Protein AF-A0A7J2R613-F1 (afdb_monomer_lite)

Foldseek 3Di:
DDPVVVVVVVVVLLVVLQCQQPPPVHHPPPADWAWEWAWEDEPVWIKIKIKIARDPVDHHYYHYDDDHPPDDLVVVLVVVLVCLVVCPRPVVPDPDDPQVSVQVSVVSVVCSVQVVDPDEFDFSDWDDDPRMTMTITTYDPVPHDSVVVVVVVVVVVVVVCVVVCVVVCVVCVVDPPPDPDDLVPDDPVVNVLVPDQPPPQPPLKFKKWKFAWPQWAFEDDDDDQDPVCVVVFPFLLVVKDWLDWDAASSWTWTAIRRRMIMITQDADSVNHHDPVSVVLNLLLVLLLQLLQQLLDPPHGDLTARDDSLRIFMWIQRPVVRDIDDDDRHRPVRVVSVVSRGGRDDPVRVVVRYHYDYSVSSVSSVVVSNVCSVPVVLSVLSSLLRNLSNCLVVVVLVSNLVSLVVLVVVLLLVVVVVVCVVVVPDPVVSPPDDPLNSLVVCVVVVVDDPVRSVLSVVSVVVVCCCVPVVDDGDSVSSVSSSRSSSVSSVVVVVVVVVVVVVVVVVVVVVVVVVVD

Structure (mmCIF, N/CA/C/O backbone):
data_AF-A0A7J2R613-F1
#
_entry.id   AF-A0A7J2R613-F1
#
loop_
_atom_site.group_PDB
_atom_site.id
_atom_site.type_symbol
_atom_site.label_atom_id
_atom_site.label_alt_id
_atom_site.label_comp_id
_atom_site.label_asym_id
_atom_site.label_entity_id
_atom_site.label_seq_id
_atom_site.pdbx_PDB_ins_code
_atom_site.Cartn_x
_atom_site.Cartn_y
_atom_site.Cartn_z
_atom_site.occupancy
_atom_site.B_iso_or_equiv
_atom_site.auth_seq_id
_atom_site.auth_comp_id
_atom_site.auth_asym_id
_atom_site.auth_atom_id
_atom_site.pdbx_PDB_model_num
ATOM 1 N N . MET A 1 1 ? -38.823 -11.432 -36.569 1.00 57.94 1 MET A N 1
ATOM 2 C CA . MET A 1 1 ? -38.031 -10.222 -36.846 1.00 57.94 1 MET A CA 1
ATOM 3 C C . MET A 1 1 ? -36.838 -10.583 -37.699 1.00 57.94 1 MET A C 1
ATOM 5 O O . MET A 1 1 ? -36.085 -11.489 -37.340 1.00 57.94 1 MET A O 1
ATOM 9 N N . THR A 1 2 ? -36.716 -9.902 -38.829 1.00 66.25 2 THR A N 1
ATOM 10 C CA . THR A 1 2 ? -35.549 -9.912 -39.712 1.00 66.25 2 THR A CA 1
ATOM 11 C C . THR A 1 2 ? -34.402 -9.100 -39.089 1.00 66.25 2 THR A C 1
ATOM 13 O O . THR A 1 2 ? -34.593 -8.399 -38.093 1.00 66.25 2 THR A O 1
ATOM 16 N N . ASN A 1 3 ? -33.191 -9.187 -39.652 1.00 52.69 3 ASN A N 1
ATOM 17 C CA . ASN A 1 3 ? -32.068 -8.344 -39.216 1.00 52.69 3 ASN A CA 1
ATOM 18 C C . ASN A 1 3 ? -32.347 -6.846 -39.444 1.00 52.69 3 ASN A C 1
ATOM 20 O O . ASN A 1 3 ? -31.861 -6.019 -38.677 1.00 52.69 3 ASN A O 1
ATOM 24 N N . GLU A 1 4 ? -33.144 -6.509 -40.461 1.00 60.44 4 GLU A N 1
ATOM 25 C CA . GLU A 1 4 ? -33.553 -5.134 -40.767 1.00 60.44 4 GLU A CA 1
ATOM 26 C C . GLU A 1 4 ? -34.512 -4.586 -39.706 1.00 60.44 4 GLU A C 1
ATOM 28 O O . GLU A 1 4 ? -34.299 -3.478 -39.215 1.00 60.44 4 GLU A O 1
ATOM 33 N N . ASP A 1 5 ? -35.481 -5.393 -39.255 1.00 63.00 5 ASP A N 1
ATOM 34 C CA . ASP A 1 5 ? -36.375 -5.019 -38.150 1.00 63.00 5 ASP A CA 1
ATOM 35 C C . ASP A 1 5 ? -35.575 -4.724 -36.872 1.00 63.00 5 ASP A C 1
ATOM 37 O O . ASP A 1 5 ? -35.860 -3.772 -36.152 1.00 63.00 5 ASP A O 1
ATOM 41 N N . TYR A 1 6 ? -34.537 -5.516 -36.587 1.00 59.47 6 TYR A N 1
ATOM 42 C CA . TYR A 1 6 ? -33.683 -5.306 -35.416 1.00 59.47 6 TYR A CA 1
ATOM 43 C C . TYR A 1 6 ? -32.792 -4.077 -35.528 1.00 59.47 6 TYR A C 1
ATOM 45 O O . TYR A 1 6 ? -32.639 -3.356 -34.545 1.00 59.47 6 TYR A O 1
ATOM 53 N N . ALA A 1 7 ? -32.194 -3.840 -36.696 1.00 56.41 7 ALA A N 1
ATOM 54 C CA . ALA A 1 7 ? -31.406 -2.638 -36.932 1.00 56.41 7 ALA A CA 1
ATOM 55 C C . ALA A 1 7 ? -32.274 -1.386 -36.754 1.00 56.41 7 ALA A C 1
ATOM 57 O O . ALA A 1 7 ? -31.848 -0.438 -36.102 1.00 56.41 7 ALA A O 1
ATOM 58 N N . LYS A 1 8 ? -33.516 -1.427 -37.249 1.00 68.94 8 LYS A N 1
ATOM 59 C CA . LYS A 1 8 ? -34.495 -0.355 -37.077 1.00 68.94 8 LYS A CA 1
ATOM 60 C C . LYS A 1 8 ? -34.859 -0.128 -35.607 1.00 68.94 8 LYS A C 1
ATOM 62 O O . LYS A 1 8 ? -34.695 0.986 -35.128 1.00 68.94 8 LYS A O 1
ATOM 67 N N . ILE A 1 9 ? -35.267 -1.168 -34.874 1.00 62.91 9 ILE A N 1
ATOM 68 C CA . ILE A 1 9 ? -35.641 -1.039 -33.451 1.00 62.91 9 ILE A CA 1
ATOM 69 C C . ILE A 1 9 ? -34.443 -0.624 -32.588 1.00 62.91 9 ILE A C 1
ATOM 71 O O . ILE A 1 9 ? -34.593 0.127 -31.627 1.00 62.91 9 ILE A O 1
ATOM 75 N N . LEU A 1 10 ? -33.234 -1.087 -32.910 1.00 61.94 10 LEU A N 1
ATOM 76 C CA . LEU A 1 10 ? -32.047 -0.640 -32.195 1.00 61.94 10 LEU A CA 1
ATOM 77 C C . LEU A 1 10 ? -31.731 0.821 -32.491 1.00 61.94 10 LEU A C 1
ATOM 79 O O . LEU A 1 10 ? -31.406 1.531 -31.553 1.00 61.94 10 LEU A O 1
ATOM 83 N N . ASN A 1 11 ? -31.836 1.269 -33.743 1.00 66.06 11 ASN A N 1
ATOM 84 C CA . ASN A 1 11 ? -31.688 2.685 -34.065 1.00 66.06 11 ASN A CA 1
ATOM 85 C C . ASN A 1 11 ? -32.729 3.509 -33.301 1.00 66.06 11 ASN A C 1
ATOM 87 O O . ASN A 1 11 ? -32.355 4.468 -32.649 1.00 66.06 11 ASN A O 1
ATOM 91 N N . GLU A 1 12 ? -33.989 3.069 -33.241 1.00 73.94 12 GLU A N 1
ATOM 92 C CA . GLU A 1 12 ? -35.035 3.718 -32.436 1.00 73.94 12 GLU A CA 1
ATOM 93 C C . GLU A 1 12 ? -34.700 3.740 -30.934 1.00 73.94 12 GLU A C 1
ATOM 95 O O . GLU A 1 12 ? -34.938 4.737 -30.254 1.00 73.94 12 GLU A O 1
ATOM 100 N N . LEU A 1 13 ? -34.113 2.669 -30.392 1.00 68.25 13 LEU A N 1
ATOM 101 C CA . LEU A 1 13 ? -33.682 2.614 -28.995 1.00 68.25 13 LEU A CA 1
ATOM 102 C C . LEU A 1 13 ? -32.455 3.492 -28.729 1.00 68.25 13 LEU A C 1
ATOM 104 O O . LEU A 1 13 ? -32.411 4.174 -27.710 1.00 68.25 13 LEU A O 1
ATOM 108 N N . VAL A 1 14 ? -31.466 3.469 -29.619 1.00 66.81 14 VAL A N 1
ATOM 109 C CA . VAL A 1 14 ? -30.261 4.306 -29.574 1.00 66.81 14 VAL A CA 1
ATOM 110 C C . VAL A 1 14 ? -30.657 5.767 -29.679 1.00 66.81 14 VAL A C 1
ATOM 112 O O . VAL A 1 14 ? -30.182 6.563 -28.880 1.00 66.81 14 VAL A O 1
ATOM 115 N N . ASP A 1 15 ? -31.571 6.104 -30.583 1.00 70.88 15 ASP A N 1
ATOM 116 C CA . ASP A 1 15 ? -32.103 7.448 -30.758 1.00 70.88 15 ASP A CA 1
ATOM 117 C C . ASP A 1 15 ? -32.967 7.860 -29.568 1.00 70.88 15 ASP A C 1
ATOM 119 O O . ASP A 1 15 ? -32.861 8.995 -29.128 1.00 70.88 15 ASP A O 1
ATOM 123 N N . SER A 1 16 ? -33.734 6.949 -28.960 1.00 72.06 16 SER A N 1
ATOM 124 C CA . SER A 1 16 ? -34.482 7.216 -27.723 1.00 72.06 16 SER A CA 1
ATOM 125 C C . SER A 1 16 ? -33.563 7.424 -26.513 1.00 72.06 16 SER A C 1
ATOM 127 O O . SER A 1 16 ? -33.812 8.298 -25.682 1.00 72.06 16 SER A O 1
ATOM 129 N N . ILE A 1 17 ? -32.483 6.642 -26.405 1.00 66.75 17 ILE A N 1
ATOM 130 C CA . ILE A 1 17 ? -31.435 6.831 -25.396 1.00 66.75 17 ILE A CA 1
ATOM 131 C C . ILE A 1 17 ? -30.731 8.158 -25.647 1.00 66.75 17 ILE A C 1
ATOM 133 O O . ILE A 1 17 ? -30.576 8.943 -24.724 1.00 66.75 17 ILE A O 1
ATOM 137 N N . ARG A 1 18 ? -30.356 8.442 -26.893 1.00 68.25 18 ARG A N 1
ATOM 138 C CA . ARG A 1 18 ? -29.698 9.677 -27.302 1.00 68.25 18 ARG A CA 1
ATOM 139 C C . ARG A 1 18 ? -30.584 10.889 -27.070 1.00 68.25 18 ARG A C 1
ATOM 141 O O . ARG A 1 18 ? -30.058 11.867 -26.573 1.00 68.25 18 ARG A O 1
ATOM 148 N N . SER A 1 19 ? -31.879 10.829 -27.369 1.00 70.50 19 SER A N 1
ATOM 149 C CA . SER A 1 19 ? -32.808 11.952 -27.220 1.00 70.50 19 SER A CA 1
ATOM 150 C C . SER A 1 19 ? -33.100 12.262 -25.757 1.00 70.50 19 SER A C 1
ATOM 152 O O . SER A 1 19 ? -33.175 13.423 -25.392 1.00 70.50 19 SER A O 1
ATOM 154 N N . LYS A 1 20 ? -33.254 11.232 -24.917 1.00 67.25 20 LYS A N 1
ATOM 155 C CA . LYS A 1 20 ? -33.470 11.384 -23.468 1.00 67.25 20 LYS A CA 1
ATOM 156 C C . LYS A 1 20 ? -32.194 11.677 -22.701 1.00 67.25 20 LYS A C 1
ATOM 158 O O . LYS A 1 20 ? -32.263 12.233 -21.615 1.00 67.25 20 LYS A O 1
ATOM 163 N N . LEU A 1 21 ? -31.051 11.234 -23.229 1.00 61.00 21 LEU A N 1
ATOM 164 C CA . LEU A 1 21 ? -29.775 11.772 -22.814 1.00 61.00 21 LEU A CA 1
ATOM 165 C C . LEU A 1 21 ? -29.779 13.217 -23.287 1.00 61.00 21 LEU A C 1
ATOM 167 O O . LEU A 1 21 ? -30.220 14.001 -22.501 1.00 61.00 21 LEU A O 1
ATOM 171 N N . GLN A 1 22 ? -29.534 13.588 -24.537 1.00 61.28 22 GLN A N 1
ATOM 172 C CA . GLN A 1 22 ? -29.434 14.973 -25.057 1.00 61.28 22 GLN A CA 1
ATOM 173 C C . GLN A 1 22 ? -30.587 15.979 -24.794 1.00 61.28 22 GLN A C 1
ATOM 175 O O . GLN A 1 22 ? -30.496 17.107 -25.278 1.00 61.28 22 GLN A O 1
ATOM 180 N N . ASP A 1 23 ? -31.633 15.622 -24.052 1.00 64.06 23 ASP A N 1
ATOM 181 C CA . ASP A 1 23 ? -32.606 16.546 -23.477 1.00 64.06 23 ASP A CA 1
ATOM 182 C C . ASP A 1 23 ? -31.871 17.661 -22.691 1.00 64.06 23 ASP A C 1
ATOM 184 O O . ASP A 1 23 ? -31.154 17.354 -21.729 1.00 64.06 23 ASP A O 1
ATOM 188 N N . PRO A 1 24 ? -32.008 18.943 -23.093 1.00 54.03 24 PRO A N 1
ATOM 189 C CA . PRO A 1 24 ? -31.345 20.077 -22.447 1.00 54.03 24 PRO A CA 1
ATOM 190 C C . PRO A 1 24 ? -31.627 20.180 -20.946 1.00 54.03 24 PRO A C 1
ATOM 192 O O . PRO A 1 24 ? -30.774 20.669 -20.207 1.00 54.03 24 PRO A O 1
ATOM 195 N N . ASP A 1 25 ? -32.789 19.690 -20.504 1.00 51.75 25 ASP A N 1
ATOM 196 C CA . ASP A 1 25 ? -33.210 19.735 -19.105 1.00 51.75 25 ASP A CA 1
ATOM 197 C C . ASP A 1 25 ? -32.685 18.534 -18.291 1.00 51.75 25 ASP A C 1
ATOM 199 O O . ASP A 1 25 ? -32.719 18.566 -17.059 1.00 51.75 25 ASP A O 1
ATOM 203 N N . GLN A 1 26 ? -32.183 17.469 -18.943 1.00 50.47 26 GLN A N 1
ATOM 204 C CA . GLN A 1 26 ? -31.742 16.229 -18.273 1.00 50.47 26 GLN A CA 1
ATOM 205 C C . GLN A 1 26 ? -30.306 15.767 -18.576 1.00 50.47 26 GLN A C 1
ATOM 207 O O . GLN A 1 26 ? -29.808 14.871 -17.886 1.00 50.47 26 GLN A O 1
ATOM 212 N N . SER A 1 27 ? -29.595 16.361 -19.539 1.00 49.19 27 SER A N 1
ATOM 213 C CA . SER A 1 27 ? -28.238 15.926 -19.904 1.00 49.19 27 SER A CA 1
ATOM 214 C C . SER A 1 27 ? -27.284 17.039 -20.253 1.00 49.19 27 SER A C 1
ATOM 216 O O . SER A 1 27 ? -27.429 17.766 -21.233 1.00 49.19 27 SER A O 1
ATOM 218 N N . GLU A 1 28 ? -26.152 16.979 -19.569 1.00 51.28 28 GLU A N 1
ATOM 219 C CA . GLU A 1 28 ? -24.958 17.753 -19.869 1.00 51.28 28 GLU A CA 1
ATOM 220 C C . GLU A 1 28 ? -23.936 16.967 -20.715 1.00 51.28 28 GLU A C 1
ATOM 222 O O . GLU A 1 28 ? -22.745 17.294 -20.710 1.00 51.28 28 GLU A O 1
ATOM 227 N N . LEU A 1 29 ? -24.347 15.932 -21.462 1.00 53.38 29 LEU A N 1
ATOM 228 C CA . LEU A 1 29 ? -23.449 15.241 -22.393 1.00 53.38 29 LEU A CA 1
ATOM 229 C C . LEU A 1 29 ? -23.051 16.175 -23.548 1.00 53.38 29 LEU A C 1
ATOM 231 O O . LEU A 1 29 ? -23.684 16.221 -24.598 1.00 53.38 29 LEU A O 1
ATOM 235 N N . LYS A 1 30 ? -21.930 16.886 -23.376 1.00 47.84 30 LYS A N 1
ATOM 236 C CA . LYS A 1 30 ? -21.350 17.817 -24.367 1.00 47.84 30 LYS A CA 1
ATOM 237 C C . LYS A 1 30 ? -20.875 17.145 -25.667 1.00 47.84 30 LYS A C 1
ATOM 239 O O . LYS A 1 30 ? -20.448 17.837 -26.595 1.00 47.84 30 LYS A O 1
ATOM 244 N N . HIS A 1 31 ? -20.877 15.812 -25.746 1.00 54.47 31 HIS A N 1
ATOM 245 C CA . HIS A 1 31 ? -20.308 15.055 -26.863 1.00 54.47 31 HIS A CA 1
ATOM 246 C C . HIS A 1 31 ? -21.253 13.955 -27.359 1.00 54.47 31 HIS A C 1
ATOM 248 O O . HIS A 1 31 ? -21.917 13.317 -26.541 1.00 54.47 31 HIS A O 1
ATOM 254 N N . PRO A 1 32 ? -21.287 13.692 -28.682 1.00 57.00 32 PRO A N 1
ATOM 255 C CA . PRO A 1 32 ? -22.119 12.640 -29.248 1.00 57.00 32 PRO A CA 1
ATOM 256 C C . PRO A 1 32 ? -21.743 11.288 -28.637 1.00 57.00 32 PRO A C 1
ATOM 258 O O . PRO A 1 32 ? -20.579 10.894 -28.660 1.00 57.00 32 PRO A O 1
ATOM 261 N N . LEU A 1 33 ? -22.735 10.603 -28.072 1.00 67.31 33 LEU A N 1
ATOM 262 C CA . LEU A 1 33 ? -22.614 9.229 -27.604 1.00 67.31 33 LEU A CA 1
ATOM 263 C C . LEU A 1 33 ? -22.798 8.305 -28.813 1.00 67.31 33 LEU A C 1
ATOM 265 O O . LEU A 1 33 ? -23.900 8.250 -29.372 1.00 67.31 33 LEU A O 1
ATOM 269 N N . GLN A 1 34 ? -21.742 7.607 -29.228 1.00 72.31 34 GLN A N 1
ATOM 270 C CA . GLN A 1 34 ? -21.883 6.478 -30.143 1.00 72.31 34 GLN A CA 1
ATOM 271 C C . GLN A 1 34 ? -22.081 5.187 -29.370 1.00 72.31 34 GLN A C 1
ATOM 273 O O . GLN A 1 34 ? -21.437 4.955 -28.341 1.00 72.31 34 GLN A O 1
ATOM 278 N N . ILE A 1 35 ? -22.943 4.333 -29.912 1.00 71.25 35 ILE A N 1
ATOM 279 C CA . ILE A 1 35 ? -23.296 3.045 -29.327 1.00 71.25 35 ILE A CA 1
ATOM 280 C C . ILE A 1 35 ? -22.854 1.929 -30.270 1.00 71.25 35 ILE A C 1
ATOM 282 O O . ILE A 1 35 ? -23.226 1.881 -31.442 1.00 71.25 35 ILE A O 1
ATOM 286 N N . VAL A 1 36 ? -22.064 0.998 -29.741 1.00 72.50 36 VAL A N 1
ATOM 287 C CA . VAL A 1 36 ? -21.725 -0.251 -30.420 1.00 72.50 36 VAL A CA 1
ATOM 288 C C . VAL A 1 36 ? -22.402 -1.404 -29.694 1.00 72.50 36 VAL A C 1
ATOM 290 O O . VAL A 1 36 ? -22.042 -1.725 -28.560 1.00 72.50 36 VAL A O 1
ATOM 293 N N . LEU A 1 37 ? -23.364 -2.044 -30.364 1.00 75.50 37 LEU A N 1
ATOM 294 C CA . LEU A 1 37 ? -24.002 -3.267 -29.883 1.00 75.50 37 LEU A CA 1
ATOM 295 C C . LEU A 1 37 ? -23.327 -4.481 -30.513 1.00 75.50 37 LEU A C 1
ATOM 297 O O . LEU A 1 37 ? -23.302 -4.628 -31.734 1.00 75.50 37 LEU A O 1
ATOM 301 N N . ILE A 1 38 ? -22.855 -5.399 -29.677 1.00 74.31 38 ILE A N 1
ATOM 302 C CA . ILE A 1 38 ? -22.414 -6.724 -30.108 1.00 74.31 38 ILE A CA 1
ATOM 303 C C . ILE A 1 38 ? -23.372 -7.751 -29.532 1.00 74.31 38 ILE A C 1
ATOM 305 O O . ILE A 1 38 ? -23.415 -7.974 -28.322 1.00 74.31 38 ILE A O 1
ATOM 309 N N . TRP A 1 39 ? -24.138 -8.378 -30.412 1.00 73.81 39 TRP A N 1
ATOM 310 C CA . TRP A 1 39 ? -25.164 -9.335 -30.053 1.00 73.81 39 TRP A CA 1
ATOM 311 C C . TRP A 1 39 ? -24.759 -10.743 -30.470 1.00 73.81 39 TRP A C 1
ATOM 313 O O . TRP A 1 39 ? -24.607 -11.047 -31.650 1.00 73.81 39 TRP A O 1
ATOM 323 N N . PHE A 1 40 ? -24.611 -11.615 -29.483 1.00 69.69 40 PHE A N 1
ATOM 324 C CA . PHE A 1 40 ? -24.377 -13.035 -29.671 1.00 69.69 40 PHE A CA 1
ATOM 325 C C . PHE A 1 40 ? -25.692 -13.788 -29.525 1.00 69.69 40 PHE A C 1
ATOM 327 O O . PHE A 1 40 ? -26.264 -13.828 -28.432 1.00 69.69 40 PHE A O 1
ATOM 334 N N . ARG A 1 41 ? -26.145 -14.392 -30.627 1.00 64.38 41 ARG A N 1
ATOM 335 C CA . ARG A 1 41 ? -27.402 -15.140 -30.689 1.00 64.38 41 ARG A CA 1
ATOM 336 C C . ARG A 1 41 ? -27.128 -16.641 -30.745 1.00 64.38 41 ARG A C 1
ATOM 338 O O . ARG A 1 41 ? -26.398 -17.122 -31.613 1.00 64.38 41 ARG A O 1
ATOM 345 N N . SER A 1 42 ? -27.718 -17.390 -29.819 1.00 65.50 42 SER A N 1
ATOM 346 C CA . SER A 1 42 ? -27.705 -18.858 -29.780 1.00 65.50 42 SER A CA 1
ATOM 347 C C . SER A 1 42 ? -29.134 -19.372 -29.605 1.00 65.50 42 SER A C 1
ATOM 349 O O . SER A 1 42 ? -30.002 -18.661 -29.115 1.00 65.50 42 SER A O 1
ATOM 351 N N . THR A 1 43 ? -29.382 -20.640 -29.937 1.00 61.56 43 THR A N 1
ATOM 352 C CA . THR A 1 43 ? -30.678 -21.302 -29.708 1.00 61.56 43 THR A CA 1
ATOM 353 C C . THR A 1 43 ? -31.125 -21.289 -28.240 1.00 61.56 43 THR A C 1
ATOM 355 O O . THR A 1 43 ? -32.310 -21.461 -27.975 1.00 61.56 43 THR A O 1
ATOM 358 N N . LYS A 1 44 ? -30.202 -21.099 -27.280 1.00 58.56 44 LYS A N 1
ATOM 359 C CA . LYS A 1 44 ? -30.496 -21.137 -25.833 1.00 58.56 44 LYS A CA 1
ATOM 360 C C . LYS A 1 44 ? -30.217 -19.843 -25.068 1.00 58.56 44 LYS A C 1
ATOM 362 O O . LYS A 1 44 ? -30.688 -19.722 -23.943 1.00 58.56 44 LYS A O 1
ATOM 367 N N . ASN A 1 45 ? -29.408 -18.925 -25.597 1.00 62.50 45 ASN A N 1
ATOM 368 C CA . ASN A 1 45 ? -29.029 -17.702 -24.884 1.00 62.50 45 ASN A CA 1
ATOM 369 C C . ASN A 1 45 ? -28.814 -16.550 -25.869 1.00 62.50 45 ASN A C 1
ATOM 371 O O . ASN A 1 45 ? -28.180 -16.754 -26.904 1.00 62.50 45 ASN A O 1
ATOM 375 N N . ASP A 1 46 ? -29.227 -15.354 -25.455 1.00 68.00 46 ASP A N 1
ATOM 376 C CA . ASP A 1 46 ? -28.921 -14.091 -26.120 1.00 68.00 46 ASP A CA 1
ATOM 377 C C . ASP A 1 46 ? -28.058 -13.238 -25.186 1.00 68.00 46 ASP A C 1
ATOM 379 O O . ASP A 1 46 ? -28.423 -12.977 -24.036 1.00 68.00 46 ASP A O 1
ATOM 383 N N . ILE A 1 47 ? -26.868 -12.864 -25.659 1.00 69.31 47 ILE A N 1
ATOM 384 C CA . ILE A 1 47 ? -25.909 -12.053 -24.899 1.00 69.31 47 ILE A CA 1
ATOM 385 C C . ILE A 1 47 ? -25.636 -10.785 -25.689 1.00 69.31 47 ILE A C 1
ATOM 387 O O . ILE A 1 47 ? -25.256 -10.858 -26.857 1.00 69.31 47 ILE A O 1
ATOM 391 N N . GLN A 1 48 ? -25.777 -9.633 -25.044 1.00 75.75 48 GLN A N 1
ATOM 392 C CA . GLN A 1 48 ? -25.605 -8.335 -25.680 1.00 75.75 48 GLN A CA 1
ATOM 393 C C . GLN A 1 48 ? -24.554 -7.514 -24.927 1.00 75.75 48 GLN A C 1
ATOM 395 O O . GLN A 1 48 ? -24.619 -7.322 -23.713 1.00 75.75 48 GLN A O 1
ATOM 400 N N . PHE A 1 49 ? -23.549 -7.043 -25.658 1.00 72.56 49 PHE A N 1
ATOM 401 C CA . PHE A 1 49 ? -22.538 -6.119 -25.161 1.00 72.56 49 PHE A CA 1
ATOM 402 C C . PHE A 1 49 ? -22.829 -4.750 -25.745 1.00 72.56 49 PHE A C 1
ATOM 404 O O . PHE A 1 49 ? -22.865 -4.614 -26.967 1.00 72.56 49 PHE A O 1
ATOM 411 N N . LEU A 1 50 ? -23.000 -3.751 -24.887 1.00 74.00 50 LEU A N 1
ATOM 412 C CA . LEU A 1 50 ? -23.110 -2.364 -25.313 1.00 74.00 50 LEU A CA 1
ATOM 413 C C . LEU A 1 50 ? -21.845 -1.630 -24.923 1.00 74.00 50 LEU A C 1
ATOM 415 O O . LEU A 1 50 ? -21.397 -1.678 -23.775 1.00 74.00 50 LEU A O 1
ATOM 419 N N . LEU A 1 51 ? -21.262 -0.964 -25.903 1.00 71.31 51 LEU A N 1
ATOM 420 C CA . LEU A 1 51 ? -20.103 -0.112 -25.720 1.00 71.31 51 LEU A CA 1
ATOM 421 C C . LEU A 1 51 ? -20.511 1.293 -26.098 1.00 71.31 51 LEU A C 1
ATOM 423 O O . LEU A 1 51 ? -21.138 1.513 -27.131 1.00 71.31 51 LEU A O 1
ATOM 427 N N . PHE A 1 52 ? -20.119 2.226 -25.256 1.00 72.12 52 PHE A N 1
ATOM 428 C CA . PHE A 1 52 ? -20.472 3.618 -25.376 1.00 72.12 52 PHE A CA 1
ATOM 429 C C . PHE A 1 52 ? -19.190 4.421 -25.498 1.00 72.12 52 PHE A C 1
ATOM 431 O O . PHE A 1 52 ? -18.309 4.341 -24.635 1.00 72.12 52 PHE A O 1
ATOM 438 N N . ASN A 1 53 ? -19.071 5.171 -26.588 1.00 68.94 53 ASN A N 1
ATOM 439 C CA . ASN A 1 53 ? -17.902 5.991 -26.868 1.00 68.94 53 ASN A CA 1
ATOM 440 C C . ASN A 1 53 ? -18.324 7.435 -27.166 1.00 68.94 53 ASN A C 1
ATOM 442 O O . ASN A 1 53 ? -19.398 7.673 -27.704 1.00 68.94 53 ASN A O 1
ATOM 446 N N . HIS A 1 54 ? -17.475 8.393 -26.801 1.00 66.69 54 HIS A N 1
ATOM 447 C CA . HIS A 1 54 ? -17.659 9.819 -27.088 1.00 66.69 54 HIS A CA 1
ATOM 448 C C . HIS A 1 54 ? -16.740 10.320 -28.215 1.00 66.69 54 HIS A C 1
ATOM 450 O O . HIS A 1 54 ? -16.687 11.516 -28.514 1.00 66.69 54 HIS A O 1
ATOM 456 N N . GLU A 1 55 ? -15.954 9.435 -28.824 1.00 64.50 55 GLU A N 1
ATOM 457 C CA . GLU A 1 55 ? -15.001 9.801 -29.865 1.00 64.50 55 GLU A CA 1
ATOM 458 C C . GLU A 1 55 ? -15.695 10.067 -31.200 1.00 64.50 55 GLU A C 1
ATOM 460 O O . GLU A 1 55 ? -16.108 9.147 -31.891 1.00 64.50 55 GLU A O 1
ATOM 465 N N . LYS A 1 56 ? -15.719 11.325 -31.655 1.00 60.53 56 LYS A N 1
ATOM 466 C CA . LYS A 1 56 ? -16.363 11.763 -32.917 1.00 60.53 56 LYS A CA 1
ATOM 467 C C . LYS A 1 56 ? -16.061 10.917 -34.170 1.00 60.53 56 LYS A C 1
ATOM 469 O O . LYS A 1 56 ? -16.831 10.966 -35.118 1.00 60.53 56 LYS A O 1
ATOM 474 N N . LYS A 1 57 ? -14.954 10.164 -34.196 1.00 62.38 57 LYS A N 1
ATOM 475 C CA . LYS A 1 57 ? -14.570 9.275 -35.310 1.00 62.38 57 LYS A CA 1
ATOM 476 C C . LYS A 1 57 ? -15.369 7.964 -35.371 1.00 62.38 57 LYS A C 1
ATOM 478 O O . LYS A 1 57 ? -15.255 7.234 -36.352 1.00 62.38 57 LYS A O 1
ATOM 483 N N . PHE A 1 58 ? -16.144 7.642 -34.343 1.00 62.59 58 PHE A N 1
ATOM 484 C CA . PHE A 1 58 ? -16.984 6.451 -34.310 1.00 62.59 58 PHE A CA 1
ATOM 485 C C . PHE A 1 58 ? -18.356 6.699 -34.958 1.00 62.59 58 PHE A C 1
ATOM 487 O O . PHE A 1 58 ? -18.851 7.818 -35.061 1.00 62.59 58 PHE A O 1
ATOM 494 N N . SER A 1 59 ? -18.987 5.629 -35.417 1.00 64.19 59 SER A N 1
ATOM 495 C CA . SER A 1 59 ? -20.387 5.620 -35.855 1.00 64.19 59 SER A CA 1
ATOM 496 C C . SER A 1 59 ? -21.126 4.579 -35.032 1.00 64.19 59 SER A C 1
ATOM 498 O O . SER A 1 59 ? -20.504 3.615 -34.573 1.00 64.19 59 SER A O 1
ATOM 500 N N . ASP A 1 60 ? -22.430 4.772 -34.844 1.00 64.50 60 ASP A N 1
ATOM 501 C CA . ASP A 1 60 ? -23.271 3.732 -34.259 1.00 64.50 60 ASP A CA 1
ATOM 502 C C . ASP A 1 60 ? -23.194 2.487 -35.131 1.00 64.50 60 ASP A C 1
ATOM 504 O O . ASP A 1 60 ? -23.304 2.565 -36.360 1.00 64.50 60 ASP A O 1
ATOM 508 N N . LYS A 1 61 ? -22.956 1.335 -34.505 1.00 67.12 61 LYS A N 1
ATOM 509 C CA . LYS A 1 61 ? -22.842 0.074 -35.233 1.00 67.12 61 LYS A CA 1
ATOM 510 C C . LYS A 1 61 ? -23.452 -1.079 -34.460 1.00 67.12 61 LYS A C 1
ATOM 512 O O . LYS A 1 61 ? -23.296 -1.208 -33.245 1.00 67.12 61 LYS A O 1
ATOM 517 N N . THR A 1 62 ? -24.065 -1.974 -35.222 1.00 61.44 62 THR A N 1
ATOM 518 C CA . THR A 1 62 ? -24.712 -3.181 -34.717 1.00 61.44 62 THR A CA 1
ATOM 519 C C . THR A 1 62 ? -24.046 -4.389 -35.317 1.00 61.44 62 THR A C 1
ATOM 521 O O . THR A 1 62 ? -23.940 -4.517 -36.536 1.00 61.44 62 THR A O 1
ATOM 524 N N . PHE A 1 63 ? -23.638 -5.307 -34.457 1.00 64.44 63 PHE A N 1
ATOM 525 C CA . PHE A 1 63 ? -22.965 -6.519 -34.873 1.00 64.44 63 PHE A CA 1
ATOM 526 C C . PHE A 1 63 ? -23.733 -7.719 -34.368 1.00 64.44 63 PHE A C 1
ATOM 528 O O . PHE A 1 63 ? -23.751 -8.008 -33.173 1.00 64.44 63 PHE A O 1
ATOM 535 N N . VAL A 1 64 ? -24.371 -8.417 -35.302 1.00 61.28 64 VAL A N 1
ATOM 536 C CA . VAL A 1 64 ? -25.088 -9.654 -35.015 1.00 61.28 64 VAL A CA 1
ATOM 537 C C . VAL A 1 64 ? -24.161 -10.820 -35.316 1.00 61.28 64 VAL A C 1
ATOM 539 O O . VAL A 1 64 ? -23.875 -11.137 -36.469 1.00 61.28 64 VAL A O 1
ATOM 542 N N . VAL A 1 65 ? -23.696 -11.475 -34.260 1.00 61.34 65 VAL A N 1
ATOM 543 C CA . VAL A 1 65 ? -22.918 -12.704 -34.350 1.00 61.34 65 VAL A CA 1
ATOM 544 C C . VAL A 1 65 ? -23.875 -13.874 -34.175 1.00 61.34 65 VAL A C 1
ATOM 546 O O . VAL A 1 65 ? -24.245 -14.253 -33.061 1.00 61.34 65 VAL A O 1
ATOM 549 N N . SER A 1 66 ? -24.296 -14.423 -35.313 1.00 53.28 66 SER A N 1
ATOM 550 C CA . SER A 1 66 ? -25.149 -15.609 -35.388 1.00 53.28 66 SER A CA 1
ATOM 551 C C . SER A 1 66 ? -24.300 -16.829 -35.716 1.00 53.28 66 SER A C 1
ATOM 553 O O . SER A 1 66 ? -23.537 -16.817 -36.679 1.00 53.28 66 SER A O 1
ATOM 555 N N . GLY A 1 67 ? -24.450 -17.903 -34.951 1.00 51.56 67 GLY A N 1
ATOM 556 C CA . GLY A 1 67 ? -23.827 -19.182 -35.269 1.00 51.56 67 GLY A CA 1
ATOM 557 C C . GLY A 1 67 ? -24.705 -20.347 -34.827 1.00 51.56 67 GLY A C 1
ATOM 558 O O . GLY A 1 67 ? -25.535 -20.179 -33.927 1.00 51.56 67 GLY A O 1
ATOM 559 N N . PRO A 1 68 ? -24.533 -21.547 -35.414 1.00 41.09 68 PRO A N 1
ATOM 560 C CA . PRO A 1 68 ? -25.168 -22.767 -34.935 1.00 41.09 68 PRO A CA 1
ATOM 561 C C . PRO A 1 68 ? -24.470 -23.196 -33.640 1.00 41.09 68 PRO A C 1
ATOM 563 O O . PRO A 1 68 ? -23.716 -24.165 -33.577 1.00 41.09 68 PRO A O 1
ATOM 566 N N . TYR A 1 69 ? -24.669 -22.426 -32.575 1.00 52.94 69 TYR A N 1
ATOM 567 C CA . TYR A 1 69 ? -24.077 -22.688 -31.276 1.00 52.94 69 TYR A CA 1
ATOM 568 C C . TYR A 1 69 ? -24.929 -23.718 -30.529 1.00 52.94 69 TYR A C 1
ATOM 570 O O . TYR A 1 69 ? -25.462 -23.439 -29.459 1.00 52.94 69 TYR A O 1
ATOM 578 N N . ASN A 1 70 ? -25.026 -24.930 -31.085 1.00 45.91 70 ASN A N 1
ATOM 579 C CA . ASN A 1 70 ? -25.509 -26.126 -30.378 1.00 45.91 70 ASN A CA 1
ATOM 580 C C . ASN A 1 70 ? -24.467 -26.674 -29.387 1.00 45.91 70 ASN A C 1
ATOM 582 O O . ASN A 1 70 ? -24.602 -27.774 -28.856 1.00 45.91 70 ASN A O 1
ATOM 586 N N . PHE A 1 71 ? -23.406 -25.916 -29.127 1.00 46.28 71 PHE A N 1
ATOM 587 C CA . PHE A 1 71 ? -22.292 -26.354 -28.314 1.00 46.28 71 PHE A CA 1
ATOM 588 C C . PHE A 1 71 ? -22.419 -25.866 -26.873 1.00 46.28 71 PHE A C 1
ATOM 590 O O . PHE A 1 71 ? -23.006 -24.822 -26.588 1.00 46.28 71 PHE A O 1
ATOM 597 N N . SER A 1 72 ? -21.825 -26.627 -25.951 1.00 53.00 72 SER A N 1
ATOM 598 C CA . SER A 1 72 ? -21.692 -26.236 -24.546 1.00 53.00 72 SER A CA 1
ATOM 599 C C . SER A 1 72 ? -21.172 -24.794 -24.424 1.00 53.00 72 SER A C 1
ATOM 601 O O . SER A 1 72 ? -20.345 -24.362 -25.232 1.00 53.00 72 SER A O 1
ATOM 603 N N . ARG A 1 73 ? -21.619 -24.044 -23.399 1.00 52.91 73 ARG A N 1
ATOM 604 C CA . ARG A 1 73 ? -21.223 -22.634 -23.156 1.00 52.91 73 ARG A CA 1
ATOM 605 C C . ARG A 1 73 ? -19.705 -22.402 -23.323 1.00 52.91 73 ARG A C 1
ATOM 607 O O . ARG A 1 73 ? -19.300 -21.359 -23.815 1.00 52.91 73 ARG A O 1
ATOM 614 N N . LYS A 1 74 ? -18.861 -23.389 -22.990 1.00 50.69 74 LYS A N 1
ATOM 615 C CA . LYS A 1 74 ? -17.388 -23.369 -23.127 1.00 50.69 74 LYS A CA 1
ATOM 616 C C . LYS A 1 74 ? -16.888 -23.283 -24.582 1.00 50.69 74 LYS A C 1
ATOM 618 O O . LYS A 1 74 ? -15.901 -22.604 -24.844 1.00 50.69 74 LYS A O 1
ATOM 623 N N . ASN A 1 75 ? -17.567 -23.929 -25.525 1.00 55.12 75 ASN A N 1
ATOM 624 C CA . ASN A 1 75 ? -17.165 -23.977 -26.934 1.00 55.12 75 ASN A CA 1
ATOM 625 C C . ASN A 1 75 ? -17.579 -22.718 -27.700 1.00 55.12 75 ASN A C 1
ATOM 627 O O . ASN A 1 75 ? -16.817 -22.252 -28.540 1.00 55.12 75 ASN A O 1
ATOM 631 N N . VAL A 1 76 ? -18.728 -22.124 -27.356 1.00 55.75 76 VAL A N 1
ATOM 632 C CA . VAL A 1 76 ? -19.128 -20.802 -27.874 1.00 55.75 76 VAL A CA 1
ATOM 633 C C . VAL A 1 76 ? -18.055 -19.772 -27.545 1.00 55.75 76 VAL A C 1
ATOM 635 O O . VAL A 1 76 ? -17.647 -19.026 -28.419 1.00 55.75 76 VAL A O 1
ATOM 638 N N . LEU A 1 77 ? -17.525 -19.803 -26.320 1.00 54.53 77 LEU A N 1
ATOM 639 C CA . LEU A 1 77 ? -16.488 -18.884 -25.841 1.00 54.53 77 LEU A CA 1
ATOM 640 C C . LEU A 1 77 ? -15.127 -19.093 -26.520 1.00 54.53 77 LEU A C 1
ATOM 642 O O . LEU A 1 77 ? -14.440 -18.120 -26.830 1.00 54.53 77 LEU A O 1
ATOM 646 N N . ASN A 1 78 ? -14.740 -20.346 -26.767 1.00 54.94 78 ASN A N 1
ATOM 647 C CA . ASN A 1 78 ? -13.499 -20.667 -27.475 1.00 54.94 78 ASN A CA 1
ATOM 648 C C . ASN A 1 78 ? -13.579 -20.284 -28.955 1.00 54.94 78 ASN A C 1
ATOM 650 O O . ASN A 1 78 ? -12.624 -19.721 -29.485 1.00 54.94 78 ASN A O 1
ATOM 654 N N . ASN A 1 79 ? -14.726 -20.522 -29.593 1.00 56.44 79 ASN A N 1
ATOM 655 C CA . ASN A 1 79 ? -14.964 -20.130 -30.978 1.00 56.44 79 ASN A CA 1
ATOM 656 C C . ASN A 1 79 ? -15.092 -18.609 -31.109 1.00 56.44 79 ASN A C 1
ATOM 658 O O . ASN A 1 79 ? -14.477 -18.050 -32.003 1.00 56.44 79 ASN A O 1
ATOM 662 N N . LEU A 1 80 ? -15.736 -17.918 -30.157 1.00 56.34 80 LEU A N 1
ATOM 663 C CA . LEU A 1 80 ? -15.716 -16.451 -30.067 1.00 56.34 80 LEU A CA 1
ATOM 664 C C . LEU A 1 80 ? -14.282 -15.934 -30.006 1.00 56.34 80 LEU A C 1
ATOM 666 O O . LEU A 1 80 ? -13.889 -15.049 -30.757 1.00 56.34 80 LEU A O 1
ATOM 670 N N . GLY A 1 81 ? -13.485 -16.508 -29.100 1.00 55.09 81 GLY A N 1
ATOM 671 C CA . GLY A 1 81 ? -12.081 -16.167 -28.942 1.00 55.09 81 GLY A CA 1
ATOM 672 C C . GLY A 1 81 ? -11.288 -16.405 -30.224 1.00 55.09 81 GLY A C 1
ATOM 673 O O . GLY A 1 81 ? -10.443 -15.576 -30.557 1.00 55.09 81 GLY A O 1
ATOM 674 N N . ALA A 1 82 ? -11.584 -17.487 -30.948 1.00 56.66 82 ALA A N 1
ATOM 675 C CA . ALA A 1 82 ? -10.954 -17.846 -32.213 1.00 56.66 82 ALA A CA 1
ATOM 676 C C . ALA A 1 82 ? -11.396 -16.944 -33.378 1.00 56.66 82 ALA A C 1
ATOM 678 O O . ALA A 1 82 ? -10.545 -16.536 -34.160 1.00 56.66 82 ALA A O 1
ATOM 679 N N . ASP A 1 83 ? -12.671 -16.573 -33.477 1.00 53.47 83 ASP A N 1
ATOM 680 C CA . ASP A 1 83 ? -13.210 -15.697 -34.527 1.00 53.47 83 ASP A CA 1
ATOM 681 C C . ASP A 1 83 ? -12.756 -14.242 -34.327 1.00 53.47 83 ASP A C 1
ATOM 683 O O . ASP A 1 83 ? -12.364 -13.566 -35.282 1.00 53.47 83 ASP A O 1
ATOM 687 N N . ILE A 1 84 ? -12.673 -13.796 -33.066 1.00 52.88 84 ILE A N 1
ATOM 688 C CA . ILE A 1 84 ? -12.027 -12.535 -32.669 1.00 52.88 84 ILE A CA 1
ATOM 689 C C . ILE A 1 84 ? -10.515 -12.580 -32.977 1.00 52.88 84 ILE A C 1
ATOM 691 O O . ILE A 1 84 ? -9.945 -11.595 -33.453 1.00 52.88 84 ILE A O 1
ATOM 695 N N . GLN A 1 85 ? -9.838 -13.710 -32.720 1.00 48.22 85 GLN A N 1
ATOM 696 C CA . GLN A 1 85 ? -8.399 -13.881 -32.985 1.00 48.22 85 GLN A CA 1
ATOM 697 C C . GLN A 1 85 ? -8.064 -13.928 -34.478 1.00 48.22 85 GLN A C 1
ATOM 699 O O . GLN A 1 85 ? -7.093 -13.298 -34.890 1.00 48.22 85 GLN A O 1
ATOM 704 N N . LYS A 1 86 ? -8.861 -14.637 -35.282 1.00 53.44 86 LYS A N 1
ATOM 705 C CA . LYS A 1 86 ? -8.638 -14.834 -36.722 1.00 53.44 86 LYS A CA 1
ATOM 706 C C . LYS A 1 86 ? -8.925 -13.586 -37.551 1.00 53.44 86 LYS A C 1
ATOM 708 O O . LYS A 1 86 ? -8.698 -13.603 -38.754 1.00 53.44 86 LYS A O 1
ATOM 713 N N . GLY A 1 87 ? -9.433 -12.510 -36.946 1.00 45.78 87 GLY A N 1
ATOM 714 C CA . GLY A 1 87 ? -9.582 -11.205 -37.588 1.00 45.78 87 GLY A CA 1
ATOM 715 C C . GLY A 1 87 ? -10.638 -11.134 -38.693 1.00 45.78 87 GLY A C 1
ATOM 716 O O . GLY A 1 87 ? -11.039 -10.030 -39.025 1.00 45.78 87 GLY A O 1
ATOM 717 N N . LYS A 1 88 ? -11.155 -12.254 -39.209 1.00 49.41 88 LYS A N 1
ATOM 718 C CA . LYS A 1 88 ? -12.130 -12.273 -40.312 1.00 49.41 88 LYS A CA 1
ATOM 719 C C . LYS A 1 88 ? -13.410 -11.490 -40.012 1.00 49.41 88 LYS A C 1
ATOM 721 O O . LYS A 1 88 ? -13.965 -10.885 -40.916 1.00 49.41 88 LYS A O 1
ATOM 726 N N . MET A 1 89 ? -13.847 -11.458 -38.751 1.00 44.41 89 MET A N 1
ATOM 727 C CA . MET A 1 89 ? -15.037 -10.702 -38.348 1.00 44.41 89 MET A CA 1
ATOM 728 C C . MET A 1 89 ? -14.746 -9.203 -38.150 1.00 44.41 89 MET A C 1
ATOM 730 O O . MET A 1 89 ? -15.639 -8.397 -38.343 1.00 44.41 89 MET A O 1
ATOM 734 N N . PHE A 1 90 ? -13.505 -8.820 -37.816 1.00 47.59 90 PHE A N 1
ATOM 735 C CA . PHE A 1 90 ? -13.116 -7.446 -37.446 1.00 47.59 90 PHE A CA 1
ATOM 736 C C . PHE A 1 90 ? -12.244 -6.729 -38.488 1.00 47.59 90 PHE A C 1
ATOM 738 O O . PHE A 1 90 ? -11.950 -5.549 -38.326 1.00 47.59 90 PHE A O 1
ATOM 745 N N . GLN A 1 91 ? -11.816 -7.402 -39.557 1.00 43.78 91 GLN A N 1
ATOM 746 C CA . GLN A 1 91 ? -11.044 -6.776 -40.636 1.00 43.78 91 GLN A CA 1
ATOM 747 C C . GLN A 1 91 ? -11.851 -5.696 -41.366 1.00 43.78 91 GLN A C 1
ATOM 749 O O . GLN A 1 91 ? -11.270 -4.718 -41.816 1.00 43.78 91 GLN A O 1
ATOM 754 N N . SER A 1 92 ? -13.181 -5.813 -41.406 1.00 44.41 92 SER A N 1
ATOM 755 C CA . SER A 1 92 ? -14.066 -4.753 -41.906 1.00 44.41 92 SER A CA 1
ATOM 756 C C . SER A 1 92 ? -14.380 -3.668 -40.867 1.00 44.41 92 SER A C 1
ATOM 758 O O . SER A 1 92 ? -14.934 -2.627 -41.214 1.00 44.41 92 SER A O 1
ATOM 760 N N . PHE A 1 93 ? -14.071 -3.892 -39.583 1.00 44.72 93 PHE A N 1
ATOM 761 C CA . PHE A 1 93 ? -14.523 -3.016 -38.502 1.00 44.72 93 PHE A CA 1
ATOM 762 C C . PHE A 1 93 ? -13.701 -1.734 -38.381 1.00 44.72 93 PHE A C 1
ATOM 764 O O . PHE A 1 93 ? -14.259 -0.701 -38.011 1.00 44.72 93 PHE A O 1
ATOM 771 N N . ILE A 1 94 ? -12.387 -1.800 -38.593 1.00 46.84 94 ILE A N 1
ATOM 772 C CA . ILE A 1 94 ? -11.461 -0.798 -38.063 1.00 46.84 94 ILE A CA 1
ATOM 773 C C . ILE A 1 94 ? -10.302 -0.618 -39.051 1.00 46.84 94 ILE A C 1
ATOM 775 O O . ILE A 1 94 ? -9.289 -1.305 -38.971 1.00 46.84 94 ILE A O 1
ATOM 779 N N . ASN A 1 95 ? -10.433 0.349 -39.959 1.00 43.97 95 ASN A N 1
ATOM 780 C CA . ASN A 1 95 ? -9.291 0.879 -40.713 1.00 43.97 95 ASN A CA 1
ATOM 781 C C . ASN A 1 95 ? -8.400 1.805 -39.855 1.00 43.97 95 ASN A C 1
ATOM 783 O O . ASN A 1 95 ? -7.468 2.398 -40.382 1.00 43.97 95 ASN A O 1
ATOM 787 N N . ASN A 1 96 ? -8.654 1.943 -38.546 1.00 44.66 96 ASN A N 1
ATOM 788 C CA . ASN A 1 96 ? -7.773 2.681 -37.641 1.00 44.66 96 ASN A CA 1
ATOM 789 C C . ASN A 1 96 ? -7.893 2.237 -36.171 1.00 44.66 96 ASN A C 1
ATOM 791 O O . ASN A 1 96 ? -8.924 2.451 -35.546 1.00 44.66 96 ASN A O 1
ATOM 795 N N . GLU A 1 97 ? -6.780 1.713 -35.639 1.00 48.81 97 GLU A N 1
ATOM 796 C CA . GLU A 1 97 ? -6.405 1.558 -34.217 1.00 48.81 97 GLU A CA 1
ATOM 797 C C . GLU A 1 97 ? -6.558 0.169 -33.547 1.00 48.81 97 GLU A C 1
ATOM 799 O O . GLU A 1 97 ? -7.631 -0.324 -33.200 1.00 48.81 97 GLU A O 1
ATOM 804 N N . ASN A 1 98 ? -5.395 -0.432 -33.252 1.00 51.94 98 ASN A N 1
ATOM 805 C CA . ASN A 1 98 ? -5.191 -1.689 -32.514 1.00 51.94 98 ASN A CA 1
ATOM 806 C C . ASN A 1 98 ? -5.753 -1.692 -31.072 1.00 51.94 98 ASN A C 1
ATOM 808 O O . ASN A 1 98 ? -5.865 -2.757 -30.457 1.00 51.94 98 ASN A O 1
ATOM 812 N N . VAL A 1 99 ? -6.101 -0.521 -30.533 1.00 46.84 99 VAL A N 1
ATOM 813 C CA . VAL A 1 99 ? -6.507 -0.302 -29.135 1.00 46.84 99 VAL A CA 1
ATOM 814 C C . VAL A 1 99 ? -7.876 -0.927 -28.848 1.00 46.84 99 VAL A C 1
ATOM 816 O O . VAL A 1 99 ? -8.007 -1.744 -27.938 1.00 46.84 99 VAL A O 1
ATOM 819 N N . ILE A 1 100 ? -8.862 -0.684 -29.713 1.00 51.34 100 ILE A N 1
ATOM 820 C CA . ILE A 1 100 ? -10.243 -1.173 -29.552 1.00 51.34 100 ILE A CA 1
ATOM 821 C C . ILE A 1 100 ? -10.290 -2.704 -29.589 1.00 51.34 100 ILE A C 1
ATOM 823 O O . ILE A 1 100 ? -10.999 -3.346 -28.815 1.00 51.34 100 ILE A O 1
ATOM 827 N N . LYS A 1 101 ? -9.482 -3.318 -30.461 1.00 55.53 101 LYS A N 1
ATOM 828 C CA . LYS A 1 101 ? -9.382 -4.779 -30.579 1.00 55.53 101 LYS A CA 1
ATOM 829 C C . LYS A 1 101 ? -8.819 -5.413 -29.304 1.00 55.53 101 LYS A C 1
ATOM 831 O O . LYS A 1 101 ? -9.253 -6.501 -28.916 1.00 55.53 101 LYS A O 1
ATOM 836 N N . ALA A 1 102 ? -7.857 -4.758 -28.654 1.00 56.91 102 ALA A N 1
ATOM 837 C CA . ALA A 1 102 ? -7.290 -5.217 -27.390 1.00 56.91 102 ALA A CA 1
ATOM 838 C C . ALA A 1 102 ? -8.291 -5.054 -26.234 1.00 56.91 102 ALA A C 1
ATOM 840 O O . ALA A 1 102 ? -8.468 -5.987 -25.445 1.00 56.91 102 ALA A O 1
ATOM 841 N N . ASP A 1 103 ? -8.993 -3.924 -26.198 1.00 57.94 103 ASP A N 1
ATOM 842 C CA . ASP A 1 103 ? -9.980 -3.582 -25.177 1.00 57.94 103 ASP A CA 1
ATOM 843 C C . ASP A 1 103 ? -11.199 -4.497 -25.218 1.00 57.94 103 ASP A C 1
ATOM 845 O O . ASP A 1 103 ? -11.556 -5.108 -24.212 1.00 57.94 103 ASP A O 1
ATOM 849 N N . LEU A 1 104 ? -11.772 -4.713 -26.399 1.00 59.22 104 LEU A N 1
ATOM 850 C CA . LEU A 1 104 ? -12.903 -5.615 -26.589 1.00 59.22 104 LEU A CA 1
ATOM 851 C C . LEU A 1 104 ? -12.555 -7.055 -26.189 1.00 59.22 104 LEU A C 1
ATOM 853 O O . LEU A 1 104 ? -13.313 -7.742 -25.502 1.00 59.22 104 LEU A O 1
ATOM 857 N N . LYS A 1 105 ? -11.357 -7.511 -26.573 1.00 60.69 105 LYS A N 1
ATOM 858 C CA . LYS A 1 105 ? -10.837 -8.836 -26.218 1.00 60.69 105 LYS A CA 1
ATOM 859 C C . LYS A 1 105 ? -10.628 -8.966 -24.709 1.00 60.69 105 LYS A C 1
ATOM 861 O O . LYS A 1 105 ? -10.889 -10.036 -24.153 1.00 60.69 105 LYS A O 1
ATOM 866 N N . ARG A 1 106 ? -10.166 -7.900 -24.046 1.00 61.66 106 ARG A N 1
ATOM 867 C CA . ARG A 1 106 ? -10.012 -7.825 -22.587 1.00 61.66 106 ARG A CA 1
ATOM 868 C C . ARG A 1 106 ? -11.376 -7.848 -21.896 1.00 61.66 106 ARG A C 1
ATOM 870 O O . ARG A 1 106 ? -11.558 -8.662 -20.994 1.00 61.66 106 ARG A O 1
ATOM 877 N N . LEU A 1 107 ? -12.337 -7.048 -22.357 1.00 61.94 107 LEU A N 1
ATOM 878 C CA . LEU A 1 107 ? -13.704 -6.999 -21.829 1.00 61.94 107 LEU A CA 1
ATOM 879 C C . LEU A 1 107 ? -14.394 -8.348 -21.921 1.00 61.94 107 LEU A C 1
ATOM 881 O O . LEU A 1 107 ? -14.902 -8.842 -20.918 1.00 61.94 107 LEU A O 1
ATOM 885 N N . ILE A 1 108 ? -14.363 -8.977 -23.094 1.00 63.03 108 ILE A N 1
ATOM 886 C CA . ILE A 1 108 ? -14.977 -10.288 -23.280 1.00 63.03 108 ILE A CA 1
ATOM 887 C C . ILE A 1 108 ? -14.322 -11.284 -22.321 1.00 63.03 108 ILE A C 1
ATOM 889 O O . ILE A 1 108 ? -15.043 -11.906 -21.550 1.00 63.03 108 ILE A O 1
ATOM 893 N N . ARG A 1 109 ? -12.978 -11.358 -22.267 1.00 63.38 109 ARG A N 1
ATOM 894 C CA . ARG A 1 109 ? -12.226 -12.276 -21.383 1.00 63.38 109 ARG A CA 1
ATOM 895 C C . ARG A 1 109 ? -12.513 -12.098 -19.894 1.00 63.38 109 ARG A C 1
ATOM 897 O O . ARG A 1 109 ? -12.753 -13.093 -19.213 1.00 63.38 109 ARG A O 1
ATOM 904 N N . ILE A 1 110 ? -12.471 -10.865 -19.390 1.00 57.09 110 ILE A N 1
ATOM 905 C CA . ILE A 1 110 ? -12.695 -10.558 -17.967 1.00 57.09 110 ILE A CA 1
ATOM 906 C C . ILE A 1 110 ? -14.112 -10.953 -17.548 1.00 57.09 110 ILE A C 1
ATOM 908 O O . ILE A 1 110 ? -14.343 -11.325 -16.396 1.00 57.09 110 ILE A O 1
ATOM 912 N N . ASN A 1 111 ? -15.060 -10.890 -18.481 1.00 59.06 111 ASN A N 1
ATOM 913 C CA . ASN A 1 111 ? -16.470 -11.057 -18.176 1.00 59.06 111 ASN A CA 1
ATOM 914 C C . ASN A 1 111 ? -17.029 -12.447 -18.524 1.00 59.06 111 ASN A C 1
ATOM 916 O O . ASN A 1 111 ? -18.150 -12.767 -18.130 1.00 59.06 111 ASN A O 1
ATOM 920 N N . ILE A 1 112 ? -16.209 -13.327 -19.118 1.00 58.78 112 ILE A N 1
ATOM 921 C CA . ILE A 1 112 ? -16.523 -14.750 -19.355 1.00 58.78 112 ILE A CA 1
ATOM 922 C C . ILE A 1 112 ? -17.105 -15.466 -18.121 1.00 58.78 112 ILE A C 1
ATOM 924 O O . ILE A 1 112 ? -18.067 -16.220 -18.284 1.00 58.78 112 ILE A O 1
ATOM 928 N N . PRO A 1 113 ? -16.587 -15.283 -16.887 1.00 59.91 113 PRO A N 1
ATOM 929 C CA . PRO A 1 113 ? -17.120 -15.993 -15.723 1.00 59.91 113 PRO A CA 1
ATOM 930 C C . PRO A 1 113 ? -18.579 -15.642 -15.398 1.00 59.91 113 PRO A C 1
ATOM 932 O O . PRO A 1 113 ? -19.297 -16.486 -14.865 1.00 59.91 113 PRO A O 1
ATOM 935 N N . TYR A 1 114 ? -19.029 -14.432 -15.743 1.00 55.28 114 TYR A N 1
ATOM 936 C CA . TYR A 1 114 ? -20.379 -13.940 -15.445 1.00 55.28 114 TYR A CA 1
ATOM 937 C C . TYR A 1 114 ? -21.429 -14.500 -16.413 1.00 55.28 114 TYR A C 1
ATOM 939 O O . TYR A 1 114 ? -22.578 -14.683 -16.025 1.00 55.28 114 TYR A O 1
ATOM 947 N N . LEU A 1 115 ? -21.008 -14.910 -17.616 1.00 55.19 115 LEU A N 1
ATOM 948 C CA . LEU A 1 115 ? -21.842 -15.590 -18.618 1.00 55.19 115 LEU A CA 1
ATOM 949 C C . LEU A 1 115 ? -22.244 -17.023 -18.216 1.00 55.19 115 LEU A C 1
ATOM 951 O O . LEU A 1 115 ? -22.973 -17.701 -18.939 1.00 55.19 115 LEU A O 1
ATOM 955 N N . LYS A 1 116 ? -21.747 -17.523 -17.075 1.00 54.34 116 LYS A N 1
ATOM 956 C CA . LYS A 1 116 ? -22.082 -18.853 -16.549 1.00 54.34 116 LYS A CA 1
ATOM 957 C C . LYS A 1 116 ? -23.371 -18.880 -15.722 1.00 54.34 116 LYS A C 1
ATOM 959 O O . LYS A 1 116 ? -23.862 -19.976 -15.463 1.00 54.34 116 LYS A O 1
ATOM 964 N N . LYS A 1 117 ? -23.898 -17.727 -15.296 1.00 56.38 117 LYS A N 1
ATOM 965 C CA . LYS A 1 117 ? -25.086 -17.638 -14.433 1.00 56.38 117 LYS A CA 1
ATOM 966 C C . LYS A 1 117 ? -26.358 -17.550 -15.286 1.00 56.38 117 LYS A C 1
ATOM 968 O O . LYS A 1 117 ? -26.387 -16.781 -16.240 1.00 56.38 117 LYS A O 1
ATOM 973 N N . ASP A 1 118 ? -27.399 -18.311 -14.938 1.00 57.03 118 ASP A N 1
ATOM 974 C CA . ASP A 1 118 ? -28.742 -18.192 -15.536 1.00 57.03 118 ASP A CA 1
ATOM 975 C C . ASP A 1 118 ? -29.420 -16.908 -15.044 1.00 57.03 118 ASP A C 1
ATOM 977 O O . ASP A 1 118 ? -30.275 -16.914 -14.163 1.00 57.03 118 ASP A O 1
ATOM 981 N N . LEU A 1 119 ? -28.981 -15.772 -15.578 1.00 56.47 119 LEU A N 1
ATOM 982 C CA . LEU A 1 119 ? -29.597 -14.477 -15.322 1.00 56.47 119 LEU A CA 1
ATOM 983 C C . LEU A 1 119 ? -30.269 -14.033 -16.619 1.00 56.47 119 LEU A C 1
ATOM 985 O O . LEU A 1 119 ? -29.616 -13.918 -17.649 1.00 56.47 119 LEU A O 1
ATOM 989 N N . LYS A 1 120 ? -31.584 -13.820 -16.579 1.00 61.81 120 LYS A N 1
ATOM 990 C CA . LYS A 1 120 ? -32.326 -13.209 -17.684 1.00 61.81 120 LYS A CA 1
ATOM 991 C C . LYS A 1 120 ? -32.578 -11.742 -17.358 1.00 61.81 120 LYS A C 1
ATOM 993 O O . LYS A 1 120 ? -32.925 -11.417 -16.224 1.00 61.81 120 LYS A O 1
ATOM 998 N N . ASN A 1 121 ? -32.413 -10.897 -18.365 1.00 62.50 121 ASN A N 1
ATOM 999 C CA . ASN A 1 121 ? -32.751 -9.479 -18.389 1.00 62.50 121 ASN A CA 1
ATOM 1000 C C . ASN A 1 121 ? -32.104 -8.646 -17.270 1.00 62.50 121 ASN A C 1
ATOM 1002 O O . ASN A 1 121 ? -32.772 -7.876 -16.579 1.00 62.50 121 ASN A O 1
ATOM 1006 N N . LYS A 1 122 ? -30.792 -8.812 -17.060 1.00 68.88 122 LYS A N 1
ATOM 1007 C CA . LYS A 1 122 ? -30.032 -8.029 -16.072 1.00 68.88 122 LYS A CA 1
ATOM 1008 C C . LYS A 1 122 ? -28.705 -7.535 -16.631 1.00 68.88 122 LYS A C 1
ATOM 1010 O O . LYS A 1 122 ? -28.007 -8.254 -17.350 1.00 68.88 122 LYS A O 1
ATOM 1015 N N . VAL A 1 123 ? -28.323 -6.332 -16.205 1.00 68.94 123 VAL A N 1
ATOM 1016 C CA . VAL A 1 123 ? -26.938 -5.864 -16.288 1.00 68.94 123 VAL A CA 1
ATOM 1017 C C . VAL A 1 123 ? -26.111 -6.756 -15.371 1.00 68.94 123 VAL A C 1
ATOM 1019 O O . VAL A 1 123 ? -26.318 -6.783 -14.160 1.00 68.94 123 VAL A O 1
ATOM 1022 N N . ILE A 1 124 ? -25.219 -7.548 -15.957 1.00 68.06 124 ILE A N 1
ATOM 1023 C CA . ILE A 1 124 ? -24.366 -8.469 -15.196 1.00 68.06 124 ILE A CA 1
ATOM 1024 C C . ILE A 1 124 ? -23.030 -7.840 -14.832 1.00 68.06 124 ILE A C 1
ATOM 1026 O O . ILE A 1 124 ? -22.398 -8.291 -13.875 1.00 68.06 124 ILE A O 1
ATOM 1030 N N . LYS A 1 125 ? -22.600 -6.828 -15.593 1.00 70.75 125 LYS A N 1
ATOM 1031 C CA . LYS A 1 125 ? -21.404 -6.047 -15.305 1.00 70.75 125 LYS A CA 1
ATOM 1032 C C . LYS A 1 125 ? -21.361 -4.768 -16.126 1.00 70.75 125 LYS A C 1
ATOM 1034 O O . LYS A 1 125 ? -21.758 -4.756 -17.287 1.00 70.75 125 LYS A O 1
ATOM 1039 N N . ASP A 1 126 ? -20.783 -3.745 -15.539 1.00 77.69 126 ASP A N 1
ATOM 1040 C CA . ASP A 1 126 ? -20.489 -2.456 -16.126 1.00 77.69 126 ASP A CA 1
ATOM 1041 C C . ASP A 1 126 ? -19.049 -2.030 -15.805 1.00 77.69 126 ASP A C 1
ATOM 1043 O O . ASP A 1 126 ? -18.361 -2.628 -14.969 1.00 77.69 126 ASP A O 1
ATOM 1047 N N . GLY A 1 127 ? -18.565 -1.000 -16.491 1.00 69.81 127 GLY A N 1
ATOM 1048 C CA . GLY A 1 127 ? -17.312 -0.360 -16.125 1.00 69.81 127 GLY A CA 1
ATOM 1049 C C . GLY A 1 127 ? -16.837 0.674 -17.130 1.00 69.81 127 GLY A C 1
ATOM 1050 O O . GLY A 1 127 ? -17.489 0.963 -18.133 1.00 69.81 127 GLY A O 1
ATOM 1051 N N . VAL A 1 128 ? -15.656 1.211 -16.842 1.00 64.62 128 VAL A N 1
ATOM 1052 C CA . VAL A 1 128 ? -14.921 2.109 -17.732 1.00 64.62 128 VAL A CA 1
ATOM 1053 C C . VAL A 1 128 ? -13.703 1.359 -18.243 1.00 64.62 128 VAL A C 1
ATOM 1055 O O . VAL A 1 128 ? -12.982 0.731 -17.464 1.00 64.62 128 VAL A O 1
ATOM 1058 N N . LEU A 1 129 ? -13.481 1.397 -19.551 1.00 60.28 129 LEU A N 1
ATOM 1059 C CA . LEU A 1 129 ? -12.237 0.944 -20.152 1.00 60.28 129 LEU A CA 1
ATOM 1060 C C . LEU A 1 129 ? -11.686 2.074 -21.012 1.00 60.28 129 LEU A C 1
ATOM 1062 O O . LEU A 1 129 ? -12.321 2.505 -21.973 1.00 60.28 129 LEU A O 1
ATOM 1066 N N . ASN A 1 130 ? -10.512 2.573 -20.630 1.00 66.62 130 ASN A N 1
ATOM 1067 C CA . ASN A 1 130 ? -9.926 3.793 -21.178 1.00 66.62 130 ASN A CA 1
ATOM 1068 C C . ASN A 1 130 ? -10.889 4.988 -21.043 1.00 66.62 130 ASN A C 1
ATOM 1070 O O . ASN A 1 130 ? -11.103 5.463 -19.931 1.00 66.62 130 ASN A O 1
ATOM 1074 N N . LYS A 1 131 ? -11.474 5.460 -22.150 1.00 61.00 131 LYS A N 1
ATOM 1075 C CA . LYS A 1 131 ? -12.441 6.577 -22.197 1.00 61.00 131 LYS A CA 1
ATOM 1076 C C . LYS A 1 131 ? -13.857 6.137 -22.581 1.00 61.00 131 LYS A C 1
ATOM 1078 O O . LYS A 1 131 ? -14.724 6.982 -22.786 1.00 61.00 131 LYS A O 1
ATOM 1083 N N . SER A 1 132 ? -14.083 4.832 -22.705 1.00 60.38 132 SER A N 1
ATOM 1084 C CA . SER A 1 132 ? -15.362 4.269 -23.123 1.00 60.38 132 SER A CA 1
ATOM 1085 C C . SER A 1 132 ? -16.043 3.575 -21.952 1.00 60.38 132 SER A C 1
ATOM 1087 O O . SER A 1 132 ? -15.415 2.840 -21.182 1.00 60.38 132 SER A O 1
ATOM 1089 N N . TYR A 1 133 ? -17.347 3.788 -21.835 1.00 70.19 133 TYR A N 1
ATOM 1090 C CA . TYR A 1 133 ? -18.175 3.034 -20.907 1.00 70.19 133 TYR A CA 1
ATOM 1091 C C . TYR A 1 133 ? -18.591 1.734 -21.578 1.00 70.19 133 TYR A C 1
ATOM 1093 O O . TYR A 1 133 ? -18.877 1.697 -22.776 1.00 70.19 133 TYR A O 1
ATOM 1101 N N . TYR A 1 134 ? -18.631 0.651 -20.816 1.00 75.81 134 TYR A N 1
ATOM 1102 C CA . TYR A 1 134 ? -19.166 -0.608 -21.305 1.00 75.81 134 TYR A CA 1
ATOM 1103 C C . TYR A 1 134 ? -20.206 -1.148 -20.340 1.00 75.81 134 TYR A C 1
ATOM 1105 O O . TYR A 1 134 ? -20.095 -1.008 -19.121 1.00 75.81 134 TYR A O 1
ATOM 1113 N N . LEU A 1 135 ? -21.197 -1.810 -20.918 1.00 77.19 135 LEU A N 1
ATOM 1114 C CA . LEU A 1 135 ? -22.257 -2.483 -20.202 1.00 77.19 135 LEU A CA 1
ATOM 1115 C C . LEU A 1 135 ? -22.470 -3.859 -20.823 1.00 77.19 135 LEU A C 1
ATOM 1117 O O . LEU A 1 135 ? -22.568 -4.020 -22.040 1.00 77.19 135 LEU A O 1
ATOM 1121 N N . ILE A 1 136 ? -22.530 -4.869 -19.967 1.00 72.56 136 ILE A N 1
ATOM 1122 C CA . ILE A 1 136 ? -22.793 -6.245 -20.362 1.00 72.56 136 ILE A CA 1
ATOM 1123 C C . ILE A 1 136 ? -24.181 -6.601 -19.872 1.00 72.56 136 ILE A C 1
ATOM 1125 O O . ILE A 1 136 ? -24.437 -6.683 -18.665 1.00 72.56 136 ILE A O 1
ATOM 1129 N N . TYR A 1 137 ? -25.062 -6.828 -20.836 1.00 71.94 137 TYR A N 1
ATOM 1130 C CA . TYR A 1 137 ? -26.446 -7.172 -20.604 1.00 71.94 137 TYR A CA 1
ATOM 1131 C C . TYR A 1 137 ? -26.673 -8.640 -20.960 1.00 71.94 137 TYR A C 1
ATOM 1133 O O . TYR A 1 137 ? -26.349 -9.093 -22.062 1.00 71.94 137 TYR A O 1
ATOM 1141 N N . LEU A 1 138 ? -27.211 -9.403 -20.009 1.00 67.06 138 LEU A N 1
ATOM 1142 C CA . LEU A 1 138 ? -27.603 -10.786 -20.250 1.00 67.06 138 LEU A CA 1
ATOM 1143 C C . LEU A 1 138 ? -29.118 -10.847 -20.394 1.00 67.06 138 LEU A C 1
ATOM 1145 O O . LEU A 1 138 ? -29.837 -10.610 -19.423 1.00 67.06 138 LEU A O 1
ATOM 1149 N N . GLY A 1 139 ? -29.590 -11.159 -21.598 1.00 68.06 139 GLY A N 1
ATOM 1150 C CA . GLY A 1 139 ? -31.002 -11.135 -21.952 1.00 68.06 139 GLY A CA 1
ATOM 1151 C C . GLY A 1 139 ? -31.257 -10.375 -23.245 1.00 68.06 139 GLY A C 1
ATOM 1152 O O . GLY A 1 139 ? -30.332 -9.983 -23.956 1.00 68.06 139 GLY A O 1
ATOM 1153 N N . ASN A 1 140 ? -32.536 -10.170 -23.524 1.00 67.56 140 ASN A N 1
ATOM 1154 C CA . ASN A 1 140 ? -32.971 -9.352 -24.636 1.00 67.56 140 ASN A CA 1
ATOM 1155 C C . ASN A 1 140 ? -33.140 -7.914 -24.138 1.00 67.56 140 ASN A C 1
ATOM 1157 O O . ASN A 1 140 ? -34.017 -7.626 -23.329 1.00 67.56 140 ASN A O 1
ATOM 1161 N N . LEU A 1 141 ? -32.276 -7.012 -24.591 1.00 65.12 141 LEU A N 1
ATOM 1162 C CA . LEU A 1 141 ? -32.273 -5.605 -24.192 1.00 65.12 141 LEU A CA 1
ATOM 1163 C C . LEU A 1 141 ? -33.588 -4.888 -24.524 1.00 65.12 141 LEU A C 1
ATOM 1165 O O . LEU A 1 141 ? -33.940 -3.935 -23.834 1.00 65.12 141 LEU A O 1
ATOM 1169 N N . PHE A 1 142 ? -34.346 -5.394 -25.500 1.00 64.62 142 PHE A N 1
ATOM 1170 C CA . PHE A 1 142 ? -35.684 -4.899 -25.830 1.00 64.62 142 PHE A CA 1
ATOM 1171 C C . PHE A 1 142 ? -36.738 -5.252 -24.769 1.00 64.62 142 PHE A C 1
ATOM 1173 O O . PHE A 1 142 ? -37.733 -4.545 -24.646 1.00 64.62 142 PHE A O 1
ATOM 1180 N N . ASP A 1 143 ? -36.493 -6.282 -23.955 1.00 65.38 143 ASP A N 1
ATOM 1181 C CA . ASP A 1 143 ? -37.367 -6.670 -22.839 1.00 65.38 143 ASP A CA 1
ATOM 1182 C C . ASP A 1 143 ? -36.985 -5.941 -21.533 1.00 65.38 143 ASP A C 1
ATOM 1184 O O . ASP A 1 143 ? -37.617 -6.129 -20.491 1.00 65.38 143 ASP A O 1
ATOM 1188 N N . SER A 1 144 ? -35.926 -5.124 -21.561 1.00 64.00 144 SER A N 1
ATOM 1189 C CA . SER A 1 144 ? -35.460 -4.349 -20.414 1.00 64.00 144 SER A CA 1
ATOM 1190 C C . SER A 1 144 ? -36.192 -3.010 -20.325 1.00 64.00 144 SER A C 1
ATOM 1192 O O . SER A 1 144 ? -36.288 -2.302 -21.329 1.00 64.00 144 SER A O 1
ATOM 1194 N N . PRO A 1 145 ? -36.603 -2.557 -19.127 1.00 70.06 145 PRO A N 1
ATOM 1195 C CA . PRO A 1 145 ? -37.056 -1.185 -18.957 1.00 70.06 145 PRO A CA 1
ATOM 1196 C C . PRO A 1 145 ? -35.925 -0.228 -19.345 1.00 70.06 145 PRO A C 1
ATOM 1198 O O . PRO A 1 145 ? -34.832 -0.306 -18.777 1.00 70.06 145 PRO A O 1
ATOM 1201 N N . GLN A 1 146 ? -36.189 0.703 -20.270 1.00 62.97 146 GLN A N 1
ATOM 1202 C CA . GLN A 1 146 ? -35.216 1.722 -20.699 1.00 62.97 146 GLN A CA 1
ATOM 1203 C C . GLN A 1 146 ? -34.581 2.460 -19.503 1.00 62.97 146 GLN A C 1
ATOM 1205 O O . GLN A 1 146 ? -33.406 2.818 -19.536 1.00 62.97 146 GLN A O 1
ATOM 1210 N N . LYS A 1 147 ? -35.352 2.614 -18.416 1.00 67.44 147 LYS A N 1
ATOM 1211 C CA . LYS A 1 147 ? -34.949 3.190 -17.127 1.00 67.44 147 LYS A CA 1
ATOM 1212 C C . LYS A 1 147 ? -33.630 2.625 -16.575 1.00 67.44 147 LYS A C 1
ATOM 1214 O O . LYS A 1 147 ? -32.832 3.397 -16.063 1.00 67.44 147 LYS A O 1
ATOM 1219 N N . VAL A 1 148 ? -33.359 1.328 -16.748 1.00 65.25 148 VAL A N 1
ATOM 1220 C CA . VAL A 1 148 ? -32.134 0.679 -16.234 1.00 65.25 148 VAL A CA 1
ATOM 1221 C C . VAL A 1 148 ? -30.868 1.260 -16.871 1.00 65.25 148 VAL A C 1
ATOM 1223 O O . VAL A 1 148 ? -29.847 1.416 -16.206 1.00 65.25 148 VAL A O 1
ATOM 1226 N N . PHE A 1 149 ? -30.923 1.605 -18.159 1.00 66.19 149 PHE A N 1
ATOM 1227 C CA . PHE A 1 149 ? -29.779 2.192 -18.856 1.00 66.19 149 PHE A CA 1
ATOM 1228 C C . PHE A 1 149 ? -29.582 3.652 -18.457 1.00 66.19 149 PHE A C 1
ATOM 1230 O O . PHE A 1 149 ? -28.449 4.069 -18.238 1.00 66.19 149 PHE A O 1
ATOM 1237 N N . PHE A 1 150 ? -30.671 4.408 -18.297 1.00 65.69 150 PHE A N 1
ATOM 1238 C CA . PHE A 1 150 ? -30.601 5.797 -17.836 1.00 65.69 150 PHE A CA 1
ATOM 1239 C C . PHE A 1 150 ? -30.007 5.915 -16.438 1.00 65.69 150 PHE A C 1
ATOM 1241 O O . PHE A 1 150 ? -29.088 6.705 -16.244 1.00 65.69 150 PHE A O 1
ATOM 1248 N N . GLU A 1 151 ? -30.472 5.098 -15.491 1.00 68.62 151 GLU A N 1
ATOM 1249 C CA . GLU A 1 151 ? -29.938 5.081 -14.125 1.00 68.62 151 GLU A CA 1
ATOM 1250 C C . GLU A 1 151 ? -28.437 4.770 -14.118 1.00 68.62 151 GLU A C 1
ATOM 1252 O O . GLU A 1 151 ? -27.668 5.436 -13.425 1.00 68.62 151 GLU A O 1
ATOM 1257 N N . PHE A 1 152 ? -27.998 3.824 -14.955 1.00 70.81 152 PHE A N 1
ATOM 1258 C CA . PHE A 1 152 ? -26.580 3.520 -15.131 1.00 70.81 152 PHE A CA 1
ATOM 1259 C C . PHE A 1 152 ? -25.779 4.734 -15.636 1.00 70.81 152 PHE A C 1
ATOM 1261 O O . PHE A 1 152 ? -24.747 5.073 -15.052 1.00 70.81 152 PHE A O 1
ATOM 1268 N N . PHE A 1 153 ? -26.245 5.414 -16.689 1.00 66.31 153 PHE A N 1
ATOM 1269 C CA . PHE A 1 153 ? -25.550 6.587 -17.230 1.00 66.31 153 PHE A CA 1
ATOM 1270 C C . PHE A 1 153 ? -25.488 7.736 -16.240 1.00 66.31 153 PHE A C 1
ATOM 1272 O O . PHE A 1 153 ? -24.412 8.290 -16.026 1.00 66.31 153 PHE A O 1
ATOM 1279 N N . GLN A 1 154 ? -26.615 8.054 -15.606 1.00 67.44 154 GLN A N 1
ATOM 1280 C CA . GLN A 1 154 ? -26.689 9.104 -14.597 1.00 67.44 154 GLN A CA 1
ATOM 1281 C C . GLN A 1 154 ? -25.729 8.817 -13.441 1.00 67.44 154 GLN A C 1
ATOM 1283 O O . GLN A 1 154 ? -24.997 9.708 -13.011 1.00 67.44 154 GLN A O 1
ATOM 1288 N N . GLN A 1 155 ? -25.654 7.563 -12.987 1.00 72.19 155 GLN A N 1
ATOM 1289 C CA . GLN A 1 155 ? -24.721 7.167 -11.939 1.00 72.19 155 GLN A CA 1
ATOM 1290 C C . GLN A 1 155 ? -23.254 7.340 -12.368 1.00 72.19 155 GLN A C 1
ATOM 1292 O O . GLN A 1 155 ? -22.452 7.863 -11.593 1.00 72.19 155 GLN A O 1
ATOM 1297 N N . LYS A 1 156 ? -22.879 6.938 -13.589 1.00 69.12 156 LYS A N 1
ATOM 1298 C CA . LYS A 1 156 ? -21.488 7.042 -14.070 1.00 69.12 156 LYS A CA 1
ATOM 1299 C C . LYS A 1 156 ? -21.051 8.464 -14.401 1.00 69.12 156 LYS A C 1
ATOM 1301 O O . LYS A 1 156 ? -19.902 8.815 -14.133 1.00 69.12 156 LYS A O 1
ATOM 1306 N N . GLU A 1 157 ? -21.954 9.286 -14.918 1.00 65.62 157 GLU A N 1
ATOM 1307 C CA . GLU A 1 157 ? -21.764 10.733 -15.045 1.00 65.62 157 GLU A CA 1
ATOM 1308 C C . GLU A 1 157 ? -21.530 11.373 -13.673 1.00 65.62 157 GLU A C 1
ATOM 1310 O O . GLU A 1 157 ? -20.572 12.124 -13.499 1.00 65.62 157 GLU A O 1
ATOM 1315 N N . LEU A 1 158 ? -22.343 11.022 -12.670 1.00 67.56 158 LEU A N 1
ATOM 1316 C CA . LEU A 1 158 ? -22.188 11.520 -11.304 1.00 67.56 158 LEU A CA 1
ATOM 1317 C C . LEU A 1 158 ? -20.846 11.090 -10.686 1.00 67.56 158 LEU A C 1
ATOM 1319 O O . LEU A 1 158 ? -20.168 11.900 -10.058 1.00 67.56 158 LEU A O 1
ATOM 1323 N N . GLU A 1 159 ? -20.441 9.831 -10.871 1.00 65.06 159 GLU A N 1
ATOM 1324 C CA . GLU A 1 159 ? -19.140 9.315 -10.420 1.00 65.06 159 GLU A CA 1
ATOM 1325 C C . GLU A 1 159 ? -17.974 10.055 -11.092 1.00 65.06 159 GLU A C 1
ATOM 1327 O O . GLU A 1 159 ? -17.038 10.474 -10.410 1.00 65.06 159 GLU A O 1
ATOM 1332 N N . LYS A 1 160 ? -18.045 10.286 -12.408 1.00 64.94 160 LYS A N 1
ATOM 1333 C CA . LYS A 1 160 ? -17.035 11.059 -13.138 1.00 64.94 160 LYS A CA 1
ATOM 1334 C C . LYS A 1 160 ? -16.983 12.508 -12.657 1.00 64.94 160 LYS A C 1
ATOM 1336 O O . LYS A 1 160 ? -15.899 12.995 -12.366 1.00 64.94 160 LYS A O 1
ATOM 1341 N N . LYS A 1 161 ? -18.134 13.169 -12.492 1.00 63.97 161 LYS A N 1
ATOM 1342 C CA . LYS A 1 161 ? -18.218 14.529 -11.939 1.00 63.97 161 LYS A CA 1
ATOM 1343 C C . LYS A 1 161 ? -17.601 14.608 -10.549 1.00 63.97 161 LYS A C 1
ATOM 1345 O O . LYS A 1 161 ? -16.909 15.574 -10.266 1.00 63.97 161 LYS A O 1
ATOM 1350 N N . LYS A 1 162 ? -17.793 13.594 -9.698 1.00 63.47 162 LYS A N 1
ATOM 1351 C CA . LYS A 1 162 ? -17.129 13.522 -8.388 1.00 63.47 162 LYS A CA 1
ATOM 1352 C C . LYS A 1 162 ? -15.612 13.426 -8.524 1.00 63.47 162 LYS A C 1
ATOM 1354 O O . LYS A 1 162 ? -14.919 14.141 -7.815 1.00 63.47 162 LYS A O 1
ATOM 1359 N N . ILE A 1 163 ? -15.101 12.596 -9.436 1.00 57.75 163 ILE A N 1
ATOM 1360 C CA . ILE A 1 163 ? -13.656 12.450 -9.692 1.00 57.75 163 ILE A CA 1
ATOM 1361 C C . ILE A 1 163 ? -13.060 13.745 -10.262 1.00 57.75 163 ILE A C 1
ATOM 1363 O O . ILE A 1 163 ? -12.041 14.216 -9.763 1.00 57.75 163 ILE A O 1
ATOM 1367 N N . ASP A 1 164 ? -13.712 14.346 -11.258 1.00 56.62 164 ASP A N 1
ATOM 1368 C CA . ASP A 1 164 ? -13.272 15.584 -11.907 1.00 56.62 164 ASP A CA 1
ATOM 1369 C C . ASP A 1 164 ? -13.370 16.779 -10.945 1.00 56.62 164 ASP A C 1
ATOM 1371 O O . ASP A 1 164 ? -12.472 17.617 -10.906 1.00 56.62 164 ASP A O 1
ATOM 1375 N N . ALA A 1 165 ? -14.417 16.845 -10.117 1.00 59.88 165 ALA A N 1
ATOM 1376 C CA . ALA A 1 165 ? -14.546 17.847 -9.062 1.00 59.88 165 ALA A CA 1
ATOM 1377 C C . ALA A 1 165 ? -13.473 17.670 -7.984 1.00 59.88 165 ALA A C 1
ATOM 1379 O O . ALA A 1 165 ? -12.912 18.670 -7.549 1.00 59.88 165 ALA A O 1
ATOM 1380 N N . LEU A 1 166 ? -13.136 16.433 -7.595 1.00 50.38 166 LEU A N 1
ATOM 1381 C CA . LEU A 1 166 ? -12.020 16.165 -6.682 1.00 50.38 166 LEU A CA 1
ATOM 1382 C C . LEU A 1 166 ? -10.690 16.618 -7.296 1.00 50.38 166 LEU A C 1
ATOM 1384 O O . LEU A 1 166 ? -9.905 17.293 -6.640 1.00 50.38 166 LEU A O 1
ATOM 1388 N N . GLY A 1 167 ? -10.451 16.275 -8.566 1.00 45.84 167 GLY A N 1
ATOM 1389 C CA . GLY A 1 167 ? -9.240 16.645 -9.296 1.00 45.84 167 GLY A CA 1
ATOM 1390 C C . GLY A 1 167 ? -9.087 18.158 -9.435 1.00 45.84 167 GLY A C 1
ATOM 1391 O O . GLY A 1 167 ? -8.036 18.702 -9.110 1.00 45.84 167 GLY A O 1
ATOM 1392 N N . ASN A 1 168 ? -10.151 18.852 -9.839 1.00 45.28 168 ASN A N 1
ATOM 1393 C CA . ASN A 1 168 ? -10.151 20.305 -10.005 1.00 45.28 168 ASN A CA 1
ATOM 1394 C C . ASN A 1 168 ? -10.141 21.056 -8.663 1.00 45.28 168 ASN A C 1
ATOM 1396 O O . ASN A 1 168 ? -9.502 22.097 -8.565 1.00 45.28 168 ASN A O 1
ATOM 1400 N N . SER A 1 169 ? -10.787 20.532 -7.616 1.00 49.38 169 SER A N 1
ATOM 1401 C CA . SER A 1 169 ? -10.727 21.076 -6.248 1.00 49.38 169 SER A CA 1
ATOM 1402 C C . SER A 1 169 ? -9.314 20.977 -5.665 1.00 49.38 169 SER A C 1
ATOM 1404 O O . SER A 1 169 ? -8.810 21.947 -5.108 1.00 49.38 169 SER A O 1
ATOM 1406 N N . LEU A 1 170 ? -8.616 19.860 -5.886 1.00 45.16 170 LEU A N 1
ATOM 1407 C CA . LEU A 1 170 ? -7.221 19.690 -5.465 1.00 45.16 170 LEU A CA 1
ATOM 1408 C C . LEU A 1 170 ? -6.239 20.594 -6.230 1.00 45.16 170 LEU A C 1
ATOM 1410 O O . LEU A 1 170 ? -5.186 20.933 -5.693 1.00 45.16 170 LEU A O 1
ATOM 1414 N N . ILE A 1 171 ? -6.560 20.973 -7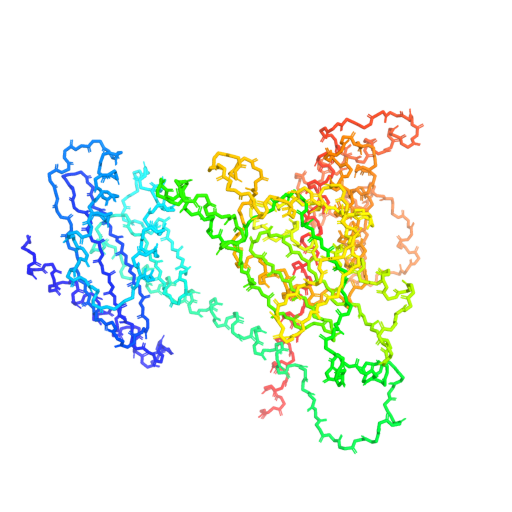.471 1.00 43.81 171 ILE A N 1
ATOM 1415 C CA . ILE A 1 171 ? -5.747 21.890 -8.286 1.00 43.81 171 ILE A CA 1
ATOM 1416 C C . ILE A 1 171 ? -6.040 23.355 -7.919 1.00 43.81 171 ILE A C 1
ATOM 1418 O O . ILE A 1 171 ? -5.108 24.140 -7.775 1.00 43.81 171 ILE A O 1
ATOM 1422 N N . ASN A 1 172 ? -7.309 23.714 -7.705 1.00 41.81 172 ASN A N 1
ATOM 1423 C CA . ASN A 1 172 ? -7.730 25.093 -7.428 1.00 41.81 172 ASN A CA 1
ATOM 1424 C C . ASN A 1 172 ? -7.635 25.481 -5.941 1.00 41.81 172 ASN A C 1
ATOM 1426 O O . ASN A 1 172 ? -7.473 26.657 -5.631 1.00 41.81 172 ASN A O 1
ATOM 1430 N N . GLY A 1 173 ? -7.687 24.518 -5.014 1.00 41.47 173 GLY A N 1
ATOM 1431 C CA . GLY A 1 173 ? -7.496 24.740 -3.573 1.00 41.47 173 GLY A CA 1
ATOM 1432 C C . GLY A 1 173 ? -6.059 25.106 -3.181 1.00 41.47 173 GLY A C 1
ATOM 1433 O O . GLY A 1 173 ? -5.818 25.537 -2.060 1.00 41.47 173 GLY A O 1
ATOM 1434 N N . LEU A 1 174 ? -5.105 24.984 -4.109 1.00 37.41 174 LEU A N 1
ATOM 1435 C CA . LEU A 1 174 ? -3.720 25.447 -3.969 1.00 37.41 174 LEU A CA 1
ATOM 1436 C C . LEU A 1 174 ? -3.514 26.857 -4.544 1.00 37.41 174 LEU A C 1
ATOM 1438 O O . LEU A 1 174 ? -2.408 27.173 -4.969 1.00 37.41 174 LEU A O 1
ATOM 1442 N N . GLY A 1 175 ? -4.564 2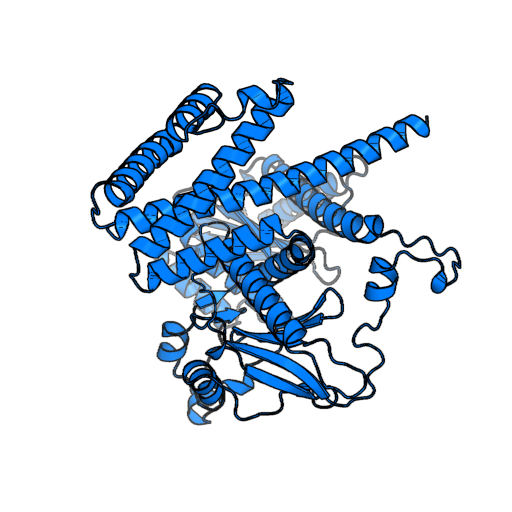7.686 -4.588 1.00 34.38 175 GLY A N 1
ATOM 1443 C CA . GLY A 1 175 ? -4.533 29.045 -5.126 1.00 34.38 175 GLY A CA 1
ATOM 1444 C C . GLY A 1 175 ? -3.345 29.866 -4.617 1.00 34.38 175 GLY A C 1
ATOM 1445 O O . GLY A 1 175 ? -3.412 30.500 -3.568 1.00 34.38 175 GLY A O 1
ATOM 1446 N N . VAL A 1 176 ? -2.262 29.880 -5.396 1.00 34.94 176 VAL A N 1
ATOM 1447 C CA . VAL A 1 176 ? -1.163 30.830 -5.261 1.00 34.94 176 VAL A CA 1
ATOM 1448 C C . VAL A 1 176 ? -1.689 32.147 -5.807 1.00 34.94 176 VAL A C 1
ATOM 1450 O O . VAL A 1 176 ? -1.663 32.405 -7.010 1.00 34.94 176 VAL A O 1
ATOM 1453 N N . VAL A 1 177 ? -2.215 32.975 -4.910 1.00 33.47 177 VAL A N 1
ATOM 1454 C CA . VAL A 1 177 ? -2.407 34.396 -5.183 1.00 33.47 177 VAL A CA 1
ATOM 1455 C C . VAL A 1 177 ? -1.008 34.990 -5.346 1.00 33.47 177 VAL A C 1
ATOM 1457 O O . VAL A 1 177 ? -0.253 35.100 -4.384 1.00 33.47 177 VAL A O 1
ATOM 1460 N N . GLN A 1 178 ? -0.632 35.325 -6.582 1.00 34.88 178 GLN A N 1
ATOM 1461 C CA . GLN A 1 178 ? 0.600 36.057 -6.869 1.00 34.88 178 GLN A CA 1
ATOM 1462 C C . GLN A 1 178 ? 0.447 37.514 -6.418 1.00 34.88 178 GLN A C 1
ATOM 1464 O O . GLN A 1 178 ? 0.189 38.412 -7.216 1.00 34.88 178 GLN A O 1
ATOM 1469 N N . THR A 1 179 ? 0.635 37.766 -5.129 1.00 33.97 179 THR A N 1
ATOM 1470 C CA . THR A 1 179 ? 1.151 39.056 -4.671 1.00 33.97 179 THR A CA 1
ATOM 1471 C C . THR A 1 179 ? 2.670 38.966 -4.676 1.00 33.97 179 THR A C 1
ATOM 1473 O O . THR A 1 179 ? 3.227 38.008 -4.150 1.00 33.97 179 THR A O 1
ATOM 1476 N N . LYS A 1 180 ? 3.349 39.941 -5.293 1.00 34.31 180 LYS A N 1
ATOM 1477 C CA . LYS A 1 180 ? 4.808 40.097 -5.207 1.00 34.31 180 LYS A CA 1
ATOM 1478 C C . LYS A 1 180 ? 5.198 40.401 -3.755 1.00 34.31 180 LYS A C 1
ATOM 1480 O O . LYS A 1 180 ? 5.324 41.561 -3.384 1.00 34.31 180 LYS A O 1
ATOM 1485 N N . THR A 1 181 ? 5.342 39.373 -2.935 1.00 38.53 181 THR A N 1
ATOM 1486 C CA . THR A 1 181 ? 6.056 39.430 -1.659 1.00 38.53 181 THR A CA 1
ATOM 1487 C C . THR A 1 181 ? 7.525 39.118 -1.921 1.00 38.53 181 THR A C 1
ATOM 1489 O O . THR A 1 181 ? 7.845 38.232 -2.718 1.00 38.53 181 THR A O 1
ATOM 1492 N N . ASN A 1 182 ? 8.427 39.880 -1.301 1.00 48.44 182 ASN A N 1
ATOM 1493 C CA . ASN A 1 182 ? 9.850 39.572 -1.352 1.00 48.44 182 ASN A CA 1
ATOM 1494 C C . ASN A 1 182 ? 10.095 38.248 -0.619 1.00 48.44 182 ASN A C 1
ATOM 1496 O O . ASN A 1 182 ? 9.458 37.950 0.388 1.00 48.44 182 ASN A O 1
ATOM 1500 N N . LEU A 1 183 ? 11.016 37.444 -1.152 1.00 39.66 183 LEU A N 1
ATOM 1501 C CA . LEU A 1 183 ? 11.317 36.091 -0.674 1.00 39.66 183 LEU A CA 1
ATOM 1502 C C . LEU A 1 183 ? 11.699 36.055 0.820 1.00 39.66 183 LEU A C 1
ATOM 1504 O O . LEU A 1 183 ? 11.456 35.060 1.494 1.00 39.66 183 LEU A O 1
ATOM 1508 N N . GLU A 1 184 ? 12.258 37.157 1.319 1.00 53.44 184 GLU A N 1
ATOM 1509 C CA . GLU A 1 184 ? 12.719 37.348 2.698 1.00 53.44 184 GLU A CA 1
ATOM 1510 C C . GLU A 1 184 ? 11.570 37.469 3.715 1.00 53.44 184 GLU A C 1
ATOM 1512 O O . GLU A 1 184 ? 11.779 37.201 4.895 1.00 53.44 184 GLU A O 1
ATOM 1517 N N . ASP A 1 185 ? 10.352 37.789 3.260 1.00 51.38 185 ASP A N 1
ATOM 1518 C CA . ASP A 1 185 ? 9.174 37.982 4.119 1.00 51.38 185 ASP A CA 1
ATOM 1519 C C . ASP A 1 185 ? 8.348 36.695 4.315 1.00 51.38 185 ASP A C 1
ATOM 1521 O O . ASP A 1 185 ? 7.355 36.683 5.047 1.00 51.38 185 ASP A O 1
ATOM 1525 N N . LEU A 1 186 ? 8.709 35.599 3.639 1.00 45.56 186 LEU A N 1
ATOM 1526 C CA . LEU A 1 186 ? 7.999 34.325 3.764 1.00 45.56 186 LEU A CA 1
ATOM 1527 C C . LEU A 1 186 ? 8.406 33.584 5.050 1.00 45.56 186 LEU A C 1
ATOM 1529 O O . LEU A 1 186 ? 9.562 33.678 5.457 1.00 45.56 186 LEU A O 1
ATOM 1533 N N . PRO A 1 187 ? 7.506 32.797 5.670 1.00 64.75 187 PRO A N 1
ATOM 1534 C CA . PRO A 1 187 ? 7.865 31.922 6.786 1.00 64.75 187 PRO A CA 1
ATOM 1535 C C . PRO A 1 187 ? 9.036 31.003 6.421 1.00 64.75 187 PRO A C 1
ATOM 1537 O O . PRO A 1 187 ? 9.112 30.531 5.282 1.00 64.75 187 PRO A O 1
ATOM 1540 N N . THR A 1 188 ? 9.928 30.716 7.371 1.00 48.97 188 THR A N 1
ATOM 1541 C CA . THR A 1 188 ? 11.141 29.913 7.141 1.00 48.97 188 THR A CA 1
ATOM 1542 C C . THR A 1 188 ? 10.818 28.550 6.522 1.00 48.97 188 THR A C 1
ATOM 1544 O O . THR A 1 188 ? 11.536 28.105 5.634 1.00 48.97 188 THR A O 1
ATOM 1547 N N . GLU A 1 189 ? 9.676 27.940 6.867 1.00 45.06 189 GLU A N 1
ATOM 1548 C CA . GLU A 1 189 ? 9.240 26.666 6.278 1.00 45.06 189 GLU A CA 1
ATOM 1549 C C . GLU A 1 189 ? 8.878 26.771 4.784 1.00 45.06 189 GLU A C 1
ATOM 1551 O O . GLU A 1 189 ? 8.993 25.799 4.039 1.00 45.06 189 GLU A O 1
ATOM 1556 N N . VAL A 1 190 ? 8.444 27.950 4.323 1.00 40.03 190 VAL A N 1
ATOM 1557 C CA . VAL A 1 190 ? 8.153 28.241 2.910 1.00 40.03 190 VAL A CA 1
ATOM 1558 C C . VAL A 1 190 ? 9.426 28.658 2.177 1.00 40.03 190 VAL A C 1
ATOM 1560 O O . VAL A 1 190 ? 9.615 28.271 1.028 1.00 40.03 190 VAL A O 1
ATOM 1563 N N . GLN A 1 191 ? 10.330 29.384 2.839 1.00 47.47 191 GLN A N 1
ATOM 1564 C CA . GLN A 1 191 ? 11.658 29.667 2.292 1.00 47.47 191 GLN A CA 1
ATOM 1565 C C . GLN A 1 191 ? 12.446 28.370 2.067 1.00 47.47 191 GLN A C 1
ATOM 1567 O O . GLN A 1 191 ? 13.050 28.211 1.012 1.00 47.47 191 GLN A O 1
ATOM 1572 N N . ASP A 1 192 ? 12.371 27.410 2.991 1.00 47.91 192 ASP A N 1
ATOM 1573 C CA . ASP A 1 192 ? 12.993 26.089 2.854 1.00 47.91 192 ASP A CA 1
ATOM 1574 C C . ASP A 1 192 ? 12.295 25.215 1.796 1.00 47.91 192 ASP A C 1
ATOM 1576 O O . ASP A 1 192 ? 12.947 24.421 1.127 1.00 47.91 192 ASP A O 1
ATOM 1580 N N . PHE A 1 193 ? 10.996 25.424 1.547 1.00 41.56 193 PHE A N 1
ATOM 1581 C CA . PHE A 1 193 ? 10.275 24.819 0.418 1.00 41.56 193 PHE A CA 1
ATOM 1582 C C . PHE A 1 193 ? 10.653 25.440 -0.945 1.00 41.56 193 PHE A C 1
ATOM 1584 O O . PHE A 1 193 ? 10.544 24.781 -1.978 1.00 41.56 193 PHE A O 1
ATOM 1591 N N . ILE A 1 194 ? 11.088 26.708 -0.961 1.00 42.69 194 ILE A N 1
ATOM 1592 C CA . ILE A 1 194 ? 11.557 27.429 -2.159 1.00 42.69 194 ILE A CA 1
ATOM 1593 C C . ILE A 1 194 ? 13.069 27.252 -2.379 1.00 42.69 194 ILE A C 1
ATOM 1595 O O . ILE A 1 194 ? 13.548 27.471 -3.494 1.00 42.69 194 ILE A O 1
ATOM 1599 N N . LYS A 1 195 ? 13.828 26.792 -1.373 1.00 46.47 195 LYS A N 1
ATOM 1600 C CA . LYS A 1 195 ? 15.223 26.349 -1.518 1.00 46.47 195 LYS A CA 1
ATOM 1601 C C . LYS A 1 195 ? 15.281 25.053 -2.344 1.00 46.47 195 LYS A C 1
ATOM 1603 O O . LYS A 1 195 ? 15.444 23.954 -1.842 1.00 46.47 195 LYS A O 1
ATOM 1608 N N . GLN A 1 196 ? 15.155 25.291 -3.646 1.00 46.50 196 GLN A N 1
ATOM 1609 C CA . GLN A 1 196 ? 15.489 24.500 -4.824 1.00 46.50 196 GLN A CA 1
ATOM 1610 C C . GLN A 1 196 ? 14.720 23.189 -5.037 1.00 46.50 196 GLN A C 1
ATOM 1612 O O . GLN A 1 196 ? 15.182 22.117 -4.659 1.00 46.50 196 GLN A O 1
ATOM 1617 N N . PRO A 1 197 ? 13.597 23.233 -5.782 1.00 47.41 197 PRO A N 1
ATOM 1618 C CA . PRO A 1 197 ? 13.253 22.112 -6.653 1.00 47.41 197 PRO A CA 1
ATOM 1619 C C . PRO A 1 197 ? 14.450 21.751 -7.556 1.00 47.41 197 PRO A C 1
ATOM 1621 O O . PRO A 1 197 ? 15.198 22.641 -7.963 1.00 47.41 197 PRO A O 1
ATOM 1624 N N . ASP A 1 198 ? 14.567 20.468 -7.919 1.00 49.56 198 ASP A N 1
ATOM 1625 C CA . ASP A 1 198 ? 15.495 19.817 -8.879 1.00 49.56 198 ASP A CA 1
ATOM 1626 C C . ASP A 1 198 ? 15.599 20.495 -10.284 1.00 49.56 198 ASP A C 1
ATOM 1628 O O . ASP A 1 198 ? 16.070 19.894 -11.256 1.00 49.56 198 ASP A O 1
ATOM 1632 N N . LEU A 1 199 ? 15.085 21.715 -10.452 1.00 45.50 199 LEU A N 1
ATOM 1633 C CA . LEU A 1 199 ? 14.807 22.395 -11.713 1.00 45.50 199 LEU A CA 1
ATOM 1634 C C . LEU A 1 199 ? 16.003 23.168 -12.290 1.00 45.50 199 LEU A C 1
ATOM 1636 O O . LEU A 1 199 ? 16.048 23.322 -13.508 1.00 45.50 199 LEU A O 1
ATOM 1640 N N . ASP A 1 200 ? 16.996 23.564 -11.484 1.00 46.31 200 ASP A N 1
ATOM 1641 C CA . ASP A 1 200 ? 18.153 24.347 -11.967 1.00 46.31 200 ASP A CA 1
ATOM 1642 C C . ASP A 1 200 ? 19.490 23.590 -11.982 1.00 46.31 200 ASP A C 1
ATOM 1644 O O . ASP A 1 200 ? 20.512 24.126 -12.431 1.00 46.31 200 ASP A O 1
ATOM 1648 N N . MET A 1 201 ? 19.514 22.315 -11.578 1.00 52.03 201 MET A N 1
ATOM 1649 C CA . MET A 1 201 ? 20.709 21.497 -11.766 1.00 52.03 201 MET A CA 1
ATOM 1650 C C . MET A 1 201 ? 20.921 21.230 -13.264 1.00 52.03 201 MET A C 1
ATOM 1652 O O . MET A 1 201 ? 20.416 20.269 -13.837 1.00 52.03 201 MET A O 1
ATOM 1656 N N . LYS A 1 202 ? 21.793 22.030 -13.893 1.00 51.88 202 LYS A N 1
ATOM 1657 C CA . LYS A 1 202 ? 22.466 21.696 -15.168 1.00 51.88 202 LYS A CA 1
ATOM 1658 C C . LYS A 1 202 ? 23.349 20.440 -15.064 1.00 51.88 202 LYS A C 1
ATOM 1660 O O . LYS A 1 202 ? 24.040 20.092 -16.024 1.00 51.88 202 LYS A O 1
ATOM 1665 N N . ALA A 1 203 ? 23.362 19.765 -13.916 1.00 57.72 203 ALA A N 1
ATOM 1666 C CA . ALA A 1 203 ? 24.004 18.478 -13.765 1.00 57.72 203 ALA A CA 1
ATOM 1667 C C . ALA A 1 203 ? 23.310 17.462 -14.681 1.00 57.72 203 ALA A C 1
ATOM 1669 O O . ALA A 1 203 ? 22.105 17.236 -14.624 1.00 57.72 203 ALA A O 1
ATOM 1670 N N . SER A 1 204 ? 24.093 16.812 -15.540 1.00 74.81 204 SER A N 1
ATOM 1671 C CA . SER A 1 204 ? 23.607 15.732 -16.410 1.00 74.81 204 SER A CA 1
ATOM 1672 C C . SER A 1 204 ? 23.138 14.491 -15.636 1.00 74.81 204 SER A C 1
ATOM 1674 O O . SER A 1 204 ? 22.601 13.562 -16.243 1.00 74.81 204 SER A O 1
ATOM 1676 N N . LYS A 1 205 ? 23.354 14.468 -14.315 1.00 85.56 205 LYS A N 1
ATOM 1677 C CA . LYS A 1 205 ? 23.123 13.349 -13.409 1.00 85.56 205 LYS A CA 1
ATOM 1678 C C . LYS A 1 205 ? 22.360 13.820 -12.178 1.00 85.56 205 LYS A C 1
ATOM 1680 O O . LYS A 1 205 ? 22.746 14.818 -11.581 1.00 85.56 205 LYS A O 1
ATOM 1685 N N . ILE A 1 206 ? 21.323 13.078 -11.810 1.00 89.19 206 ILE A N 1
ATOM 1686 C CA . ILE A 1 206 ? 20.526 13.313 -10.601 1.00 89.19 206 ILE A CA 1
ATOM 1687 C C . ILE A 1 206 ? 20.681 12.095 -9.688 1.00 89.19 206 ILE A C 1
ATOM 1689 O O . ILE A 1 206 ? 20.532 10.979 -10.192 1.00 89.19 206 ILE A O 1
ATOM 1693 N N . PRO A 1 207 ? 20.966 12.266 -8.388 1.00 92.12 207 PRO A N 1
ATOM 1694 C CA . PRO A 1 207 ? 21.062 11.152 -7.455 1.00 92.12 207 PRO A CA 1
ATOM 1695 C C . PRO A 1 207 ? 19.680 10.549 -7.164 1.00 92.12 207 PRO A C 1
ATOM 1697 O O . PRO A 1 207 ? 18.693 11.255 -6.965 1.00 92.12 207 PRO A O 1
ATOM 1700 N N . PHE A 1 208 ? 19.601 9.223 -7.126 1.00 93.62 208 PHE A N 1
ATOM 1701 C CA . PHE A 1 208 ? 18.395 8.456 -6.831 1.00 93.62 208 PHE A CA 1
ATOM 1702 C C . PHE A 1 208 ? 18.693 7.330 -5.847 1.00 93.62 208 PHE A C 1
ATOM 1704 O O . PHE A 1 208 ? 19.750 6.696 -5.881 1.00 93.62 208 PHE A O 1
ATOM 1711 N N . LEU A 1 209 ? 17.689 7.014 -5.036 1.00 93.62 209 LEU A N 1
ATOM 1712 C CA . LEU A 1 209 ? 17.597 5.746 -4.336 1.00 93.62 209 LEU A CA 1
ATOM 1713 C C . LEU A 1 209 ? 16.647 4.840 -5.120 1.00 93.62 209 LEU A C 1
ATOM 1715 O O . LEU A 1 209 ? 15.477 5.178 -5.317 1.00 93.62 209 LEU A O 1
ATOM 1719 N N . ALA A 1 210 ? 17.154 3.710 -5.612 1.00 93.00 210 ALA A N 1
ATOM 1720 C CA . ALA A 1 210 ? 16.430 2.857 -6.548 1.00 93.00 210 ALA A CA 1
ATOM 1721 C C . ALA A 1 210 ? 16.481 1.374 -6.179 1.00 93.00 210 ALA A C 1
ATOM 1723 O O . ALA A 1 210 ? 17.401 0.909 -5.514 1.00 93.00 210 ALA A O 1
ATOM 1724 N N . GLY A 1 211 ? 15.471 0.614 -6.591 1.00 92.38 211 GLY A N 1
ATOM 1725 C CA . GLY A 1 211 ? 15.330 -0.787 -6.214 1.00 92.38 211 GLY A CA 1
ATOM 1726 C C . GLY A 1 211 ? 14.120 -1.447 -6.857 1.00 92.38 211 GLY A C 1
ATOM 1727 O O . GLY A 1 211 ? 13.362 -0.827 -7.6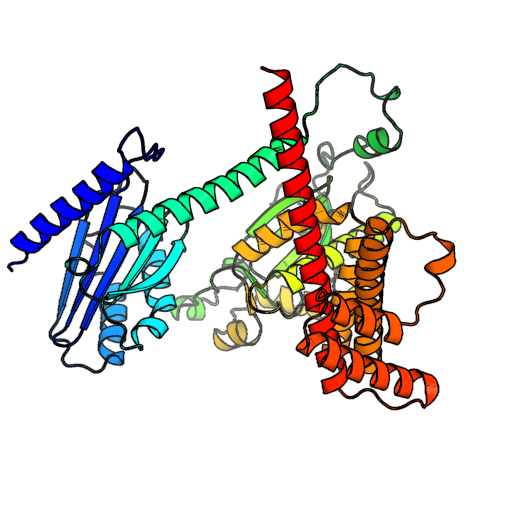03 1.00 92.38 211 GLY A O 1
ATOM 1728 N N . TYR A 1 212 ? 13.940 -2.735 -6.578 1.00 92.12 212 TYR A N 1
ATOM 1729 C CA . TYR A 1 212 ? 12.767 -3.479 -7.029 1.00 92.12 212 TYR A CA 1
ATOM 1730 C C . TYR A 1 212 ? 11.787 -3.676 -5.888 1.00 92.12 212 TYR A C 1
ATOM 1732 O O . TYR A 1 212 ? 12.164 -4.120 -4.806 1.00 92.12 212 TYR A O 1
ATOM 1740 N N . ILE A 1 213 ? 10.510 -3.442 -6.176 1.00 93.56 213 ILE A N 1
ATOM 1741 C CA . ILE A 1 213 ? 9.421 -3.790 -5.267 1.00 93.56 213 ILE A CA 1
ATOM 1742 C C . ILE A 1 213 ? 9.462 -5.306 -5.005 1.00 93.56 213 ILE A C 1
ATOM 1744 O O . ILE A 1 213 ? 9.620 -6.107 -5.935 1.00 93.56 213 ILE A O 1
ATOM 1748 N N . HIS A 1 214 ? 9.347 -5.690 -3.730 1.00 89.69 214 HIS A N 1
ATOM 1749 C CA . HIS A 1 214 ? 9.303 -7.083 -3.289 1.00 89.69 214 HIS A CA 1
ATOM 1750 C C . HIS A 1 214 ? 7.889 -7.431 -2.795 1.00 89.69 214 HIS A C 1
ATOM 1752 O O . HIS A 1 214 ? 7.334 -6.678 -1.987 1.00 89.69 214 HIS A O 1
ATOM 1758 N N . PRO A 1 215 ? 7.299 -8.561 -3.231 1.00 90.75 215 PRO A N 1
ATOM 1759 C CA . PRO A 1 215 ? 7.791 -9.502 -4.234 1.00 90.75 215 PRO A CA 1
ATOM 1760 C C . PRO A 1 215 ? 7.796 -8.851 -5.627 1.00 90.75 215 PRO A C 1
ATOM 1762 O O . PRO A 1 215 ? 7.177 -7.800 -5.805 1.00 90.75 215 PRO A O 1
ATOM 1765 N N . PRO A 1 216 ? 8.469 -9.451 -6.626 1.00 90.69 216 PRO A N 1
ATOM 1766 C CA . PRO A 1 216 ? 8.514 -8.893 -7.969 1.00 90.69 216 PRO A CA 1
ATOM 1767 C C . PRO A 1 216 ? 7.107 -8.609 -8.501 1.00 90.69 216 PRO A C 1
ATOM 1769 O O . PRO A 1 216 ? 6.227 -9.472 -8.469 1.00 90.69 216 PRO A O 1
ATOM 1772 N N . ILE A 1 217 ? 6.899 -7.419 -9.055 1.00 93.94 217 ILE A N 1
ATOM 1773 C CA . ILE A 1 217 ? 5.627 -7.055 -9.688 1.00 93.94 217 ILE A CA 1
ATOM 1774 C C . ILE A 1 217 ? 5.801 -6.807 -11.184 1.00 93.94 217 ILE A C 1
ATOM 1776 O O . ILE A 1 217 ? 6.915 -6.647 -11.680 1.00 93.94 217 ILE A O 1
ATOM 1780 N N . TRP A 1 218 ? 4.697 -6.788 -11.921 1.00 95.00 218 TRP A N 1
ATOM 1781 C CA . TRP A 1 218 ? 4.647 -6.254 -13.277 1.00 95.00 218 TRP A CA 1
ATOM 1782 C C . TRP A 1 218 ? 3.450 -5.321 -13.414 1.00 95.00 218 TRP A C 1
ATOM 1784 O O . TRP A 1 218 ? 2.326 -5.724 -13.139 1.00 95.00 218 TRP A O 1
ATOM 1794 N N . ILE A 1 219 ? 3.664 -4.082 -13.834 1.00 95.50 219 ILE A N 1
ATOM 1795 C CA . ILE A 1 219 ? 2.606 -3.084 -13.957 1.00 95.50 219 ILE A CA 1
ATOM 1796 C C . ILE A 1 219 ? 2.071 -3.091 -15.391 1.00 95.50 219 ILE A C 1
ATOM 1798 O O . ILE A 1 219 ? 2.788 -2.825 -16.357 1.00 95.50 219 ILE A O 1
ATOM 1802 N N . GLY A 1 220 ? 0.781 -3.385 -15.533 1.00 94.00 220 GLY A N 1
ATOM 1803 C CA . GLY A 1 220 ? 0.109 -3.533 -16.818 1.00 94.00 220 GLY A CA 1
ATOM 1804 C C . GLY A 1 220 ? 0.094 -4.966 -17.336 1.00 94.00 220 GLY A C 1
ATOM 1805 O O . GLY A 1 220 ? 0.173 -5.941 -16.588 1.00 94.00 220 GLY A O 1
ATOM 1806 N N . ASN A 1 221 ? -0.070 -5.097 -18.651 1.00 90.69 221 ASN A N 1
ATOM 1807 C CA . ASN A 1 221 ? -0.116 -6.406 -19.287 1.00 90.69 221 ASN A CA 1
ATOM 1808 C C . ASN A 1 221 ? 1.295 -7.006 -19.341 1.00 90.69 221 ASN A C 1
ATOM 1810 O O . ASN A 1 221 ? 2.214 -6.320 -19.802 1.00 90.69 221 ASN A O 1
ATOM 1814 N N . PRO A 1 222 ? 1.479 -8.268 -18.915 1.00 89.56 222 PRO A N 1
ATOM 1815 C CA . PRO A 1 222 ? 2.756 -8.945 -19.061 1.00 89.56 222 PRO A CA 1
ATOM 1816 C C . PRO A 1 222 ? 3.114 -9.087 -20.549 1.00 89.56 222 PRO A C 1
ATOM 1818 O O . PRO A 1 222 ? 2.209 -9.240 -21.380 1.00 89.56 222 PRO A O 1
ATOM 1821 N N . PRO A 1 223 ? 4.410 -9.052 -20.898 1.00 87.88 223 PRO A N 1
ATOM 1822 C CA . PRO A 1 223 ? 4.859 -9.233 -22.268 1.00 87.88 223 PRO A CA 1
ATOM 1823 C C . PRO A 1 223 ? 4.439 -10.612 -22.781 1.00 87.88 223 PRO A C 1
ATOM 1825 O O . PRO A 1 223 ? 4.402 -11.603 -22.042 1.00 87.88 223 PRO A O 1
ATOM 1828 N N . TYR A 1 224 ? 4.085 -10.668 -24.062 1.00 83.75 224 TYR A N 1
ATOM 1829 C CA . TYR A 1 224 ? 3.730 -11.909 -24.730 1.00 83.75 224 TYR A CA 1
ATOM 1830 C C . TYR A 1 224 ? 4.907 -12.368 -25.581 1.00 83.75 224 TYR A C 1
ATOM 1832 O O . TYR A 1 224 ? 5.068 -11.887 -26.691 1.00 83.75 224 TYR A O 1
ATOM 1840 N N . PHE A 1 225 ? 5.698 -13.305 -25.060 1.00 82.44 225 PHE A N 1
ATOM 1841 C CA . PHE A 1 225 ? 6.820 -13.889 -25.795 1.00 82.44 225 PHE A CA 1
ATOM 1842 C C . PHE A 1 225 ? 6.303 -14.873 -26.849 1.00 82.44 225 PHE A C 1
ATOM 1844 O O . PHE A 1 225 ? 5.815 -15.957 -26.501 1.00 82.44 225 PHE A O 1
ATOM 1851 N N . THR A 1 226 ? 6.389 -14.494 -28.119 1.00 82.00 226 THR A N 1
ATOM 1852 C CA . THR A 1 226 ? 6.145 -15.371 -29.270 1.00 82.00 226 THR A CA 1
ATOM 1853 C C . THR A 1 226 ? 7.261 -16.412 -29.416 1.00 82.00 226 THR A C 1
ATOM 1855 O O . THR A 1 226 ? 8.372 -16.232 -28.914 1.00 82.00 226 THR A O 1
ATOM 1858 N N . ASP A 1 227 ? 6.988 -17.515 -30.120 1.00 79.94 227 ASP A N 1
ATOM 1859 C CA . ASP A 1 227 ? 8.007 -18.543 -30.382 1.00 79.94 227 ASP A CA 1
ATOM 1860 C C . ASP A 1 227 ? 9.172 -17.990 -31.223 1.00 79.94 227 ASP A C 1
ATOM 1862 O O . ASP A 1 227 ? 10.320 -18.382 -31.024 1.00 79.94 227 ASP A O 1
ATOM 1866 N N . GLN A 1 228 ? 8.896 -17.012 -32.094 1.00 80.19 228 GLN A N 1
ATOM 1867 C CA . GLN A 1 228 ? 9.919 -16.282 -32.846 1.00 80.19 228 GLN A CA 1
ATOM 1868 C C . GLN A 1 228 ? 10.817 -15.451 -31.921 1.00 80.19 228 GLN A C 1
ATOM 1870 O O . GLN A 1 228 ? 12.035 -15.557 -31.998 1.00 80.19 228 GLN A O 1
ATOM 1875 N N . GLU A 1 229 ? 10.254 -14.672 -30.996 1.00 79.00 229 GLU A N 1
ATOM 1876 C CA . GLU A 1 229 ? 11.053 -13.882 -30.043 1.00 79.00 229 GLU A CA 1
ATOM 1877 C C . GLU A 1 229 ? 11.900 -14.764 -29.115 1.00 79.00 229 GLU A C 1
ATOM 1879 O O . GLU A 1 229 ? 13.000 -14.372 -28.726 1.00 79.00 229 GLU A O 1
ATOM 1884 N N . ARG A 1 230 ? 11.428 -15.979 -28.797 1.00 74.38 230 ARG A N 1
ATOM 1885 C CA . ARG A 1 230 ? 12.248 -16.979 -28.096 1.00 74.38 230 ARG A CA 1
ATOM 1886 C C . ARG A 1 230 ? 13.412 -17.460 -28.948 1.00 74.38 230 ARG A C 1
ATOM 1888 O O . ARG A 1 230 ? 14.515 -17.567 -28.427 1.00 74.38 230 ARG A O 1
ATOM 1895 N N . PHE A 1 231 ? 13.178 -17.727 -30.231 1.00 77.06 231 PHE A N 1
ATOM 1896 C CA . PHE A 1 231 ? 14.230 -18.128 -31.164 1.00 77.06 231 PHE A CA 1
ATOM 1897 C C . PHE A 1 231 ? 15.317 -17.049 -31.295 1.00 77.06 231 PHE A C 1
ATOM 1899 O O . PHE A 1 231 ? 16.502 -17.367 -31.287 1.00 77.06 231 PHE A O 1
ATOM 1906 N N . TYR A 1 232 ? 14.925 -15.773 -31.329 1.00 84.88 232 TYR A N 1
ATOM 1907 C CA . TYR A 1 232 ? 15.855 -14.642 -31.414 1.00 84.88 232 TYR A CA 1
ATOM 1908 C C . TYR A 1 232 ? 16.451 -14.197 -30.072 1.00 84.88 232 TYR A C 1
ATOM 1910 O O . TYR A 1 232 ? 17.187 -13.215 -30.042 1.00 84.88 232 TYR A O 1
ATOM 1918 N N . ASN A 1 233 ? 16.159 -14.895 -28.969 1.00 84.81 233 ASN A N 1
ATOM 1919 C CA . ASN A 1 233 ? 16.618 -14.532 -27.627 1.00 84.81 233 ASN A CA 1
ATOM 1920 C C . ASN A 1 233 ? 16.351 -13.059 -27.265 1.00 84.81 233 ASN A C 1
ATOM 1922 O O . ASN A 1 233 ? 17.227 -12.375 -26.740 1.00 84.81 233 ASN A O 1
ATOM 1926 N N . VAL A 1 234 ? 15.142 -12.564 -27.555 1.00 86.81 234 VAL A N 1
ATOM 1927 C CA . VAL A 1 234 ? 14.787 -11.173 -27.242 1.00 86.81 234 VAL A CA 1
ATOM 1928 C C . VAL A 1 234 ? 14.780 -10.982 -25.715 1.00 86.81 234 VAL A C 1
ATOM 1930 O O . VAL A 1 234 ? 13.976 -11.629 -25.029 1.00 86.81 234 VAL A O 1
ATOM 1933 N N . PRO A 1 235 ? 15.647 -10.114 -25.159 1.00 90.00 235 PRO A N 1
ATOM 1934 C CA . PRO A 1 235 ? 15.771 -9.944 -23.717 1.00 90.00 235 PRO A CA 1
ATOM 1935 C C . PRO A 1 235 ? 14.527 -9.275 -23.127 1.00 90.00 235 PRO A C 1
ATOM 1937 O O . PRO A 1 235 ? 13.819 -8.518 -23.796 1.00 90.00 235 PRO A O 1
ATOM 1940 N N . LEU A 1 236 ? 14.267 -9.506 -21.835 1.00 88.75 236 LEU A N 1
ATOM 1941 C CA . LEU A 1 236 ? 13.144 -8.863 -21.144 1.00 88.75 236 LEU A CA 1
ATOM 1942 C C . LEU A 1 236 ? 13.221 -7.327 -21.215 1.00 88.75 236 LEU A C 1
ATOM 1944 O O . LEU A 1 236 ? 12.176 -6.684 -21.296 1.00 88.75 236 LEU A O 1
ATOM 1948 N N . ASN A 1 237 ? 14.429 -6.753 -21.233 1.00 90.75 237 ASN A N 1
ATOM 1949 C CA . ASN A 1 237 ? 14.665 -5.311 -21.312 1.00 90.75 237 ASN A CA 1
ATOM 1950 C C . ASN A 1 237 ? 13.952 -4.640 -22.497 1.00 90.75 237 ASN A C 1
ATOM 1952 O O . ASN A 1 237 ? 13.495 -3.511 -22.370 1.00 90.75 237 ASN A O 1
ATOM 1956 N N . THR A 1 238 ? 13.753 -5.350 -23.613 1.00 90.44 238 THR A N 1
ATOM 1957 C CA . THR A 1 238 ? 13.024 -4.837 -24.787 1.00 90.44 238 THR A CA 1
ATOM 1958 C C . THR A 1 238 ? 11.564 -4.475 -24.481 1.00 90.44 238 THR A C 1
ATOM 1960 O O . THR A 1 238 ? 10.966 -3.658 -25.174 1.00 90.44 238 THR A O 1
ATOM 1963 N N . TYR A 1 239 ? 10.979 -5.063 -23.434 1.00 90.75 239 TYR A N 1
ATOM 1964 C CA . TYR A 1 239 ? 9.596 -4.815 -23.017 1.00 90.75 239 TYR A CA 1
ATOM 1965 C C . TYR A 1 239 ? 9.488 -3.860 -21.827 1.00 90.75 239 TYR A C 1
ATOM 1967 O O . TYR A 1 239 ? 8.372 -3.549 -21.391 1.00 90.75 239 TYR A O 1
ATOM 1975 N N . ILE A 1 240 ? 10.620 -3.444 -21.257 1.00 92.06 240 ILE A N 1
ATOM 1976 C CA . ILE A 1 240 ? 10.644 -2.583 -20.083 1.00 92.06 240 ILE A CA 1
ATOM 1977 C C . ILE A 1 240 ? 10.441 -1.143 -20.533 1.00 92.06 240 ILE A C 1
ATOM 1979 O O . ILE A 1 240 ? 11.071 -0.667 -21.471 1.00 92.06 240 ILE A O 1
ATOM 1983 N N . LYS A 1 241 ? 9.526 -0.450 -19.863 1.00 93.19 241 LYS A N 1
ATOM 1984 C CA . LYS A 1 241 ? 9.223 0.954 -20.123 1.00 93.19 241 LYS A CA 1
ATOM 1985 C C . LYS A 1 241 ? 8.879 1.675 -18.835 1.00 93.19 241 LYS A C 1
ATOM 1987 O O . LYS A 1 241 ? 8.318 1.082 -17.908 1.00 93.19 241 LYS A O 1
ATOM 1992 N N . THR A 1 242 ? 9.151 2.970 -18.820 1.00 92.00 242 THR A N 1
ATOM 1993 C CA . THR A 1 242 ? 8.668 3.876 -17.782 1.00 92.00 242 THR A CA 1
ATOM 1994 C C . THR A 1 242 ? 7.139 3.892 -17.817 1.00 92.00 242 THR A C 1
ATOM 1996 O O . THR A 1 242 ? 6.525 4.197 -18.838 1.00 92.00 242 THR A O 1
ATOM 1999 N N . VAL A 1 243 ? 6.514 3.496 -16.708 1.00 88.00 243 VAL A N 1
ATOM 2000 C CA . VAL A 1 243 ? 5.060 3.590 -16.510 1.00 88.00 243 VAL A CA 1
ATOM 2001 C C . VAL A 1 243 ? 4.701 5.006 -16.117 1.00 88.00 243 VAL A C 1
ATOM 2003 O O . VAL A 1 243 ? 3.731 5.561 -16.629 1.00 88.00 243 VAL A O 1
ATOM 2006 N N . LYS A 1 244 ? 5.483 5.576 -15.199 1.00 88.62 244 LYS A N 1
ATOM 2007 C CA . LYS A 1 244 ? 5.249 6.916 -14.696 1.00 88.62 244 LYS A CA 1
ATOM 2008 C C . LYS A 1 244 ? 6.556 7.623 -14.390 1.00 88.62 244 LYS A C 1
ATOM 2010 O O . LYS A 1 244 ? 7.454 7.050 -13.777 1.00 88.62 244 LYS A O 1
ATOM 2015 N N . TYR A 1 245 ? 6.581 8.881 -14.801 1.00 87.31 245 TYR A N 1
ATOM 2016 C CA . TYR A 1 245 ? 7.478 9.909 -14.316 1.00 87.31 245 TYR A CA 1
ATOM 2017 C C . TYR A 1 245 ? 6.597 10.944 -13.620 1.00 87.31 245 TYR A C 1
ATOM 2019 O O . TYR A 1 245 ? 5.649 11.452 -14.228 1.00 87.31 245 TYR A O 1
ATOM 2027 N N . VAL A 1 246 ? 6.838 11.201 -12.340 1.00 91.31 246 VAL A N 1
ATOM 2028 C CA . VAL A 1 246 ? 6.086 12.208 -11.588 1.00 91.31 246 VAL A CA 1
ATOM 2029 C C . VAL A 1 246 ? 7.011 12.929 -10.629 1.00 91.31 246 VAL A C 1
ATOM 2031 O O . VAL A 1 246 ? 7.901 12.321 -10.045 1.00 91.31 246 VAL A O 1
ATOM 2034 N N . GLU A 1 247 ? 6.784 14.223 -10.467 1.00 90.31 247 GLU A N 1
ATOM 2035 C CA . GLU A 1 247 ? 7.467 15.028 -9.468 1.00 90.31 247 GLU A CA 1
ATOM 2036 C C . GLU A 1 247 ? 6.505 15.323 -8.317 1.00 90.31 247 GLU A C 1
ATOM 2038 O O . GLU A 1 247 ? 5.386 15.801 -8.527 1.00 90.31 247 GLU A O 1
ATOM 2043 N N . ILE A 1 248 ? 6.914 14.982 -7.097 1.00 88.38 248 ILE A N 1
ATOM 2044 C CA . ILE A 1 248 ? 6.125 15.170 -5.883 1.00 88.38 248 ILE A CA 1
ATOM 2045 C C . ILE A 1 248 ? 7.038 15.789 -4.821 1.00 88.38 248 ILE A C 1
ATOM 2047 O O . ILE A 1 248 ? 7.984 15.155 -4.376 1.00 88.38 248 ILE A O 1
ATOM 2051 N N . PHE A 1 249 ? 6.747 17.030 -4.415 1.00 85.31 249 PHE A N 1
ATOM 2052 C CA . PHE A 1 249 ? 7.547 17.804 -3.445 1.00 85.31 249 PHE A CA 1
ATOM 2053 C C . PHE A 1 249 ? 9.021 17.953 -3.842 1.00 85.31 249 PHE A C 1
ATOM 2055 O O . PHE A 1 249 ? 9.909 17.699 -3.038 1.00 85.31 249 PHE A O 1
ATOM 2062 N N . GLY A 1 250 ? 9.271 18.307 -5.107 1.00 87.25 250 GLY A N 1
ATOM 2063 C CA . GLY A 1 250 ? 10.626 18.441 -5.651 1.00 87.25 250 GLY A CA 1
ATOM 2064 C C . GLY A 1 250 ? 11.344 17.109 -5.875 1.00 87.25 250 GLY A C 1
ATOM 2065 O O . GLY A 1 250 ? 12.436 17.104 -6.424 1.00 87.25 250 GLY A O 1
ATOM 2066 N N . ARG A 1 251 ? 10.731 15.974 -5.504 1.00 91.88 251 ARG A N 1
ATOM 2067 C CA . ARG A 1 251 ? 11.286 14.632 -5.701 1.00 91.88 251 ARG A CA 1
ATOM 2068 C C . ARG A 1 251 ? 10.758 14.022 -6.980 1.00 91.88 251 ARG A C 1
ATOM 2070 O O . ARG A 1 251 ? 9.545 13.897 -7.166 1.00 91.88 251 ARG A O 1
ATOM 2077 N N . ARG A 1 252 ? 11.657 13.552 -7.830 1.00 93.88 252 ARG A N 1
ATOM 2078 C CA . ARG A 1 252 ? 11.323 12.784 -9.027 1.00 93.88 252 ARG A CA 1
ATOM 2079 C C . ARG A 1 252 ? 11.125 11.329 -8.642 1.00 93.88 252 ARG A C 1
ATOM 2081 O O . ARG A 1 252 ? 11.989 10.712 -8.027 1.00 93.88 252 ARG A O 1
ATOM 2088 N N . ILE A 1 253 ? 9.990 10.769 -9.029 1.00 95.69 253 ILE A N 1
ATOM 2089 C CA . ILE A 1 253 ? 9.644 9.369 -8.814 1.00 95.69 253 ILE A CA 1
ATOM 2090 C C . ILE A 1 253 ? 9.529 8.705 -10.181 1.00 95.69 253 ILE A C 1
ATOM 2092 O O . ILE A 1 253 ? 8.716 9.104 -11.022 1.00 95.69 253 ILE A O 1
ATOM 2096 N N . ILE A 1 254 ? 10.344 7.676 -10.389 1.00 95.62 254 ILE A N 1
ATOM 2097 C CA . ILE A 1 254 ? 10.380 6.884 -11.614 1.00 95.62 254 ILE A CA 1
ATOM 2098 C C . ILE A 1 254 ? 9.898 5.478 -11.285 1.00 95.62 254 ILE A C 1
ATOM 2100 O O . ILE A 1 254 ? 10.443 4.799 -10.415 1.00 95.62 254 ILE A O 1
ATOM 2104 N N . ILE A 1 255 ? 8.869 5.039 -12.007 1.00 96.00 255 ILE A N 1
ATOM 2105 C CA . ILE A 1 255 ? 8.305 3.696 -11.877 1.00 96.00 255 ILE A CA 1
ATOM 2106 C C . ILE A 1 255 ? 8.336 3.039 -13.247 1.00 96.00 255 ILE A C 1
ATOM 2108 O O . ILE A 1 255 ? 7.727 3.538 -14.198 1.00 96.00 255 ILE A O 1
ATOM 2112 N N . MET A 1 256 ? 9.008 1.898 -13.348 1.00 95.75 256 MET A N 1
ATOM 2113 C CA . MET A 1 256 ? 9.029 1.087 -14.565 1.00 95.75 256 MET A CA 1
ATOM 2114 C C . MET A 1 256 ? 8.035 -0.069 -14.461 1.00 95.75 256 MET A C 1
ATOM 2116 O O . MET A 1 256 ? 7.672 -0.522 -13.374 1.00 95.75 256 MET A O 1
ATOM 2120 N N . ASN A 1 257 ? 7.589 -0.581 -15.605 1.00 95.50 257 ASN A N 1
ATOM 2121 C CA . ASN A 1 257 ? 6.586 -1.647 -15.653 1.00 95.50 257 ASN A CA 1
ATOM 2122 C C . ASN A 1 257 ? 7.065 -2.980 -15.075 1.00 95.50 257 ASN A C 1
ATOM 2124 O O . ASN A 1 257 ? 6.240 -3.832 -14.772 1.00 95.50 257 ASN A O 1
ATOM 2128 N N . ASP A 1 258 ? 8.361 -3.166 -14.870 1.00 93.88 258 ASP A N 1
ATOM 2129 C CA . ASP A 1 258 ? 8.924 -4.346 -14.227 1.00 93.88 258 ASP A CA 1
ATOM 2130 C C . ASP A 1 258 ? 9.077 -4.197 -12.703 1.00 93.88 258 ASP A C 1
ATOM 2132 O O . ASP A 1 258 ? 9.803 -4.969 -12.073 1.00 93.88 258 ASP A O 1
ATOM 2136 N N . GLY A 1 259 ? 8.398 -3.223 -12.094 1.00 93.81 259 GLY A N 1
ATOM 2137 C CA . GLY A 1 259 ? 8.398 -3.031 -10.645 1.00 93.81 259 GLY A CA 1
ATOM 2138 C C . GLY A 1 259 ? 9.662 -2.377 -10.095 1.00 93.81 259 GLY A C 1
ATOM 2139 O O . GLY A 1 259 ? 9.854 -2.383 -8.880 1.00 93.81 259 GLY A O 1
ATOM 2140 N N . PHE A 1 260 ? 10.517 -1.837 -10.963 1.00 94.19 260 PHE A N 1
ATOM 2141 C CA . PHE A 1 260 ? 11.594 -0.948 -10.553 1.00 94.19 260 PHE A CA 1
ATOM 2142 C C . PHE A 1 260 ? 11.022 0.398 -10.103 1.00 94.19 260 PHE A C 1
ATOM 2144 O O . PHE A 1 260 ? 10.217 1.005 -10.818 1.00 94.19 260 PHE A O 1
ATOM 2151 N N . LEU A 1 261 ? 11.441 0.840 -8.922 1.00 95.62 261 LEU A N 1
ATOM 2152 C CA . LEU A 1 261 ? 11.062 2.093 -8.283 1.00 95.62 261 LEU A CA 1
ATOM 2153 C C . LEU A 1 261 ? 12.334 2.879 -7.981 1.00 95.62 261 LEU A C 1
ATOM 2155 O O . LEU A 1 261 ? 13.277 2.329 -7.416 1.00 95.62 261 LEU A O 1
ATOM 2159 N N . ALA A 1 262 ? 12.335 4.163 -8.315 1.00 95.25 262 ALA A N 1
ATOM 2160 C CA . ALA A 1 262 ? 13.397 5.080 -7.943 1.00 95.25 262 ALA A CA 1
ATOM 2161 C C . ALA A 1 262 ? 12.806 6.413 -7.482 1.00 95.25 262 ALA A C 1
ATOM 2163 O O . ALA A 1 262 ? 11.881 6.926 -8.114 1.00 95.25 262 ALA A O 1
ATOM 2164 N N . ILE A 1 263 ? 13.346 6.967 -6.398 1.00 96.38 263 ILE A N 1
ATOM 2165 C CA . ILE A 1 263 ? 12.997 8.296 -5.879 1.00 96.38 263 ILE A CA 1
ATOM 2166 C C . ILE A 1 263 ? 14.276 9.137 -5.818 1.00 96.38 263 ILE A C 1
ATOM 2168 O O . ILE A 1 263 ? 15.300 8.636 -5.346 1.00 96.38 263 ILE A O 1
ATOM 2172 N N . SER A 1 264 ? 14.244 10.372 -6.334 1.00 95.56 264 SER A N 1
ATOM 2173 C CA . SER A 1 264 ? 15.416 11.251 -6.303 1.00 95.56 264 SER A CA 1
ATOM 2174 C C . SER A 1 264 ? 15.790 11.619 -4.870 1.00 95.56 264 SER A C 1
ATOM 2176 O O . SER A 1 264 ? 14.939 11.749 -3.984 1.00 95.56 264 SER A O 1
ATOM 2178 N N . ILE A 1 265 ? 17.089 11.752 -4.637 1.00 94.38 265 ILE A N 1
ATOM 2179 C CA . ILE A 1 265 ? 17.631 12.259 -3.383 1.00 94.38 265 ILE A CA 1
ATOM 2180 C C . ILE A 1 265 ? 17.840 13.758 -3.583 1.00 94.38 265 ILE A C 1
ATOM 2182 O O . ILE A 1 265 ? 18.453 14.147 -4.573 1.00 94.38 265 ILE A O 1
ATOM 2186 N N . ASN A 1 266 ? 17.329 14.598 -2.684 1.00 89.56 266 ASN A N 1
ATOM 2187 C CA . ASN A 1 266 ? 17.620 16.023 -2.762 1.00 89.56 266 ASN A CA 1
ATOM 2188 C C . ASN A 1 266 ? 19.115 16.204 -2.499 1.00 89.56 266 ASN A C 1
ATOM 2190 O O . ASN A 1 266 ? 19.624 15.802 -1.452 1.00 89.56 266 ASN A O 1
ATOM 2194 N N . GLY A 1 267 ? 19.809 16.753 -3.489 1.00 82.06 267 GLY A N 1
ATOM 2195 C CA . GLY A 1 267 ? 21.223 17.071 -3.404 1.00 82.06 267 GLY A CA 1
ATOM 2196 C C . GLY A 1 267 ? 21.449 18.570 -3.272 1.00 82.06 267 GLY A C 1
ATOM 2197 O O . GLY A 1 267 ? 20.623 19.391 -3.665 1.00 82.06 267 GLY A O 1
ATOM 2198 N N . ASN A 1 268 ? 22.618 18.915 -2.758 1.00 77.50 268 ASN A N 1
ATOM 2199 C CA . ASN A 1 268 ? 23.202 20.235 -2.876 1.00 77.50 268 ASN A CA 1
ATOM 2200 C C . ASN A 1 268 ? 23.589 20.511 -4.342 1.00 77.50 268 ASN A C 1
ATOM 2202 O O . ASN A 1 268 ? 23.639 19.613 -5.187 1.00 77.50 268 ASN A O 1
ATOM 2206 N N . LEU A 1 269 ? 23.923 21.767 -4.650 1.00 70.19 269 LEU A N 1
ATOM 2207 C CA . LEU A 1 269 ? 24.324 22.206 -5.997 1.00 70.19 269 LEU A CA 1
ATOM 2208 C C . LEU A 1 269 ? 25.517 21.431 -6.588 1.00 70.19 269 LEU A C 1
ATOM 2210 O O . LEU A 1 269 ? 25.676 21.379 -7.807 1.00 70.19 269 LEU A O 1
ATOM 2214 N N . ASP A 1 270 ? 26.356 20.841 -5.740 1.00 71.50 270 ASP A N 1
ATOM 2215 C CA . ASP A 1 270 ? 27.505 20.015 -6.119 1.00 71.50 270 ASP A CA 1
ATOM 2216 C C . ASP A 1 270 ? 27.144 18.538 -6.383 1.00 71.50 270 ASP A C 1
ATOM 2218 O O . ASP A 1 270 ? 28.012 17.749 -6.761 1.00 71.50 270 ASP A O 1
ATOM 2222 N N . GLY A 1 271 ? 25.872 18.161 -6.217 1.00 71.00 271 GLY A N 1
ATOM 2223 C CA . GLY A 1 271 ? 25.374 16.794 -6.364 1.00 71.00 271 GLY A CA 1
ATOM 2224 C C . GLY A 1 271 ? 25.627 15.894 -5.156 1.00 71.00 271 GLY A C 1
ATOM 2225 O O . GLY A 1 271 ? 25.303 14.708 -5.224 1.00 71.00 271 GLY A O 1
ATOM 2226 N N . GLN A 1 272 ? 26.184 16.419 -4.060 1.00 81.06 272 GLN A N 1
ATOM 2227 C CA . GLN A 1 272 ? 26.280 15.690 -2.796 1.00 81.06 272 GLN A CA 1
ATOM 2228 C C . GLN A 1 272 ? 24.977 15.815 -2.008 1.00 81.06 272 GLN A C 1
ATOM 2230 O O . GLN A 1 272 ? 24.240 16.779 -2.164 1.00 81.06 272 GLN A O 1
ATOM 2235 N N . PHE A 1 273 ? 24.684 14.851 -1.144 1.00 85.69 273 PHE A N 1
ATOM 2236 C CA . PHE A 1 273 ? 23.508 14.878 -0.277 1.00 85.69 273 PHE A CA 1
ATOM 2237 C C . PHE A 1 273 ? 23.889 14.427 1.128 1.00 85.69 273 PHE A C 1
ATOM 2239 O O . PHE A 1 273 ? 24.833 13.657 1.325 1.00 85.69 273 PHE A O 1
ATOM 2246 N N . GLU A 1 274 ? 23.147 14.918 2.112 1.00 89.56 274 GLU A N 1
ATOM 2247 C CA . GLU A 1 274 ? 23.332 14.531 3.504 1.00 89.56 274 GLU A CA 1
ATOM 2248 C C . GLU A 1 274 ? 22.746 13.140 3.783 1.00 89.56 274 GLU A C 1
ATOM 2250 O O . GLU A 1 274 ? 21.849 12.657 3.090 1.00 89.56 274 GLU A O 1
ATOM 2255 N N . HIS A 1 275 ? 23.219 12.480 4.842 1.00 88.94 275 HIS A N 1
ATOM 2256 C CA . HIS A 1 275 ? 22.669 11.183 5.250 1.00 88.94 275 HIS A CA 1
ATOM 2257 C C . HIS A 1 275 ? 21.173 11.267 5.613 1.00 88.94 275 HIS A C 1
ATOM 2259 O O . HIS A 1 275 ? 20.406 10.361 5.292 1.00 88.94 275 HIS A O 1
ATOM 2265 N N . SER A 1 276 ? 20.750 12.387 6.203 1.00 91.56 276 SER A N 1
ATOM 2266 C CA . SER A 1 276 ? 19.352 12.721 6.515 1.00 91.56 276 SER A CA 1
ATOM 2267 C C . SER A 1 276 ? 18.442 12.664 5.280 1.00 91.56 276 SER A C 1
ATOM 2269 O O . SER A 1 276 ? 17.331 12.140 5.352 1.00 91.56 276 SER A O 1
ATOM 2271 N N . GLU A 1 277 ? 18.927 13.128 4.127 1.00 92.81 277 GLU A N 1
ATOM 2272 C CA . GLU A 1 277 ? 18.191 13.099 2.858 1.00 92.81 277 GLU A CA 1
ATOM 2273 C C . GLU A 1 277 ? 17.990 11.674 2.339 1.00 92.81 277 GLU A C 1
ATOM 2275 O O . GLU A 1 277 ? 16.946 11.338 1.765 1.00 92.81 277 GLU A O 1
ATOM 2280 N N . MET A 1 278 ? 18.968 10.802 2.578 1.00 90.94 278 MET A N 1
ATOM 2281 C CA . MET A 1 278 ? 18.857 9.382 2.265 1.00 90.94 278 MET A CA 1
ATOM 2282 C C . MET A 1 278 ? 17.827 8.693 3.172 1.00 90.94 278 MET A C 1
ATOM 2284 O O . MET A 1 278 ? 16.970 7.968 2.665 1.00 90.94 278 MET A O 1
ATOM 2288 N N . GLU A 1 279 ? 17.855 8.958 4.483 1.00 91.56 279 GLU A N 1
ATOM 2289 C CA . GLU A 1 279 ? 16.857 8.450 5.437 1.00 91.56 279 GLU A CA 1
ATOM 2290 C C . GLU A 1 279 ? 15.438 8.903 5.078 1.00 91.56 279 GLU A C 1
ATOM 2292 O O . GLU A 1 279 ? 14.500 8.104 5.095 1.00 91.56 279 GLU A O 1
ATOM 2297 N N . GLU A 1 280 ? 15.266 10.171 4.707 1.00 92.81 280 GLU A N 1
ATOM 2298 C CA . GLU A 1 280 ? 13.970 10.694 4.278 1.00 92.81 280 GLU A CA 1
ATOM 2299 C C . GLU A 1 280 ? 13.490 10.010 2.993 1.00 92.81 280 GLU A C 1
ATOM 2301 O O . GLU A 1 280 ? 12.330 9.607 2.885 1.00 92.81 280 GLU A O 1
ATOM 2306 N N . THR A 1 281 ? 14.399 9.760 2.048 1.00 94.44 281 THR A N 1
ATOM 2307 C CA . THR A 1 281 ? 14.075 9.022 0.820 1.00 94.44 281 THR A CA 1
ATOM 2308 C C . THR A 1 281 ? 13.638 7.581 1.122 1.00 94.44 281 THR A C 1
ATOM 2310 O O . THR A 1 281 ? 12.693 7.087 0.501 1.00 94.44 281 THR A O 1
ATOM 2313 N N . TYR A 1 282 ? 14.235 6.912 2.116 1.00 93.38 282 TYR A N 1
ATOM 2314 C CA . TYR A 1 282 ? 13.755 5.604 2.584 1.00 93.38 282 TYR A CA 1
ATOM 2315 C C . TYR A 1 282 ? 12.347 5.672 3.181 1.00 93.38 282 TYR A C 1
ATOM 2317 O O . TYR A 1 282 ? 11.514 4.820 2.859 1.00 93.38 282 TYR A O 1
ATOM 2325 N N . LYS A 1 283 ? 12.038 6.692 3.993 1.00 93.38 283 LYS A N 1
ATOM 2326 C CA . LYS A 1 283 ? 10.677 6.883 4.532 1.00 93.38 283 LYS A CA 1
ATOM 2327 C C . LYS A 1 283 ? 9.657 7.074 3.414 1.00 93.38 283 LYS A C 1
ATOM 2329 O O . LYS A 1 283 ? 8.562 6.514 3.479 1.00 93.38 283 LYS A O 1
ATOM 2334 N N . LEU A 1 284 ? 10.023 7.811 2.365 1.00 95.31 284 LEU A N 1
ATOM 2335 C CA . LEU A 1 284 ? 9.198 7.972 1.171 1.00 95.31 284 LEU A CA 1
ATOM 2336 C C . LEU A 1 284 ? 9.000 6.637 0.438 1.00 95.31 284 LEU A C 1
ATOM 2338 O O . LEU A 1 284 ? 7.874 6.294 0.087 1.00 95.31 284 LEU A O 1
ATOM 2342 N N . ILE A 1 285 ? 10.042 5.827 0.258 1.00 95.62 285 ILE A N 1
ATOM 2343 C CA . ILE A 1 285 ? 9.895 4.484 -0.327 1.00 95.62 285 ILE A CA 1
ATOM 2344 C C . ILE A 1 285 ? 8.933 3.625 0.506 1.00 95.62 285 ILE A C 1
ATOM 2346 O O . ILE A 1 285 ? 7.986 3.055 -0.041 1.00 95.62 285 ILE A O 1
ATOM 2350 N N . ASP A 1 286 ? 9.113 3.573 1.825 1.00 94.75 286 ASP A N 1
ATOM 2351 C CA . ASP A 1 286 ? 8.232 2.818 2.717 1.00 94.75 286 ASP A CA 1
ATOM 2352 C C . ASP A 1 286 ? 6.787 3.324 2.663 1.00 94.75 286 ASP A C 1
ATOM 2354 O O . ASP A 1 286 ? 5.849 2.521 2.649 1.00 94.75 286 ASP A O 1
ATOM 2358 N N . LEU A 1 287 ? 6.580 4.641 2.576 1.00 96.38 287 LEU A N 1
ATOM 2359 C CA . LEU A 1 287 ? 5.260 5.231 2.382 1.00 96.38 287 LEU A CA 1
ATOM 2360 C C . LEU A 1 287 ? 4.633 4.752 1.067 1.00 96.38 287 LEU A C 1
ATOM 2362 O O . LEU A 1 287 ? 3.483 4.308 1.065 1.00 96.38 287 LEU A O 1
ATOM 2366 N N . PHE A 1 288 ? 5.379 4.793 -0.039 1.00 97.12 288 PHE A N 1
ATOM 2367 C CA . PHE A 1 288 ? 4.908 4.315 -1.340 1.00 97.12 288 PHE A CA 1
ATOM 2368 C C . PHE A 1 288 ? 4.481 2.844 -1.273 1.00 97.12 288 PHE A C 1
ATOM 2370 O O . PHE A 1 288 ? 3.381 2.486 -1.702 1.00 97.12 288 PHE A O 1
ATOM 2377 N N . LEU A 1 289 ? 5.319 1.988 -0.685 1.00 96.62 289 LEU A N 1
ATOM 2378 C CA . LEU A 1 289 ? 5.048 0.557 -0.551 1.00 96.62 289 LEU A CA 1
ATOM 2379 C C . LEU A 1 289 ? 3.853 0.286 0.367 1.00 96.62 289 LEU A C 1
ATOM 2381 O O . LEU A 1 289 ? 3.013 -0.560 0.059 1.00 96.62 289 LEU A O 1
ATOM 2385 N N . SER A 1 290 ? 3.724 1.036 1.462 1.00 96.69 290 SER A N 1
ATOM 2386 C CA . SER A 1 290 ? 2.589 0.930 2.384 1.00 96.69 290 SER A CA 1
ATOM 2387 C C . SER A 1 290 ? 1.276 1.326 1.715 1.00 96.69 290 SER A C 1
ATOM 2389 O O . SER A 1 290 ? 0.236 0.703 1.933 1.00 96.69 290 SER A O 1
ATOM 2391 N N . LEU A 1 291 ? 1.311 2.348 0.860 1.00 96.88 291 LEU A N 1
ATOM 2392 C CA . LEU A 1 291 ? 0.159 2.736 0.056 1.00 96.88 291 LEU A CA 1
ATOM 2393 C C . LEU A 1 291 ? -0.165 1.678 -0.992 1.00 96.88 291 LEU A C 1
ATOM 2395 O O . LEU A 1 291 ? -1.340 1.362 -1.194 1.00 96.88 291 LEU A O 1
ATOM 2399 N N . LEU A 1 292 ? 0.848 1.079 -1.618 1.00 95.94 292 LEU A N 1
ATOM 2400 C CA . LEU A 1 292 ? 0.653 -0.023 -2.550 1.00 95.94 292 LEU A CA 1
ATOM 2401 C C . LEU A 1 292 ? 0.005 -1.227 -1.854 1.00 95.94 292 LEU A C 1
ATOM 2403 O O . LEU A 1 292 ? -0.987 -1.736 -2.370 1.00 95.94 292 LEU A O 1
ATOM 2407 N N . LEU A 1 293 ? 0.449 -1.603 -0.649 1.00 95.81 293 LEU A N 1
ATOM 2408 C CA . LEU A 1 293 ? -0.157 -2.658 0.179 1.00 95.81 293 LEU A CA 1
ATOM 2409 C C . LEU A 1 293 ? -1.678 -2.471 0.294 1.00 95.81 293 LEU A C 1
ATOM 2411 O O . LEU A 1 293 ? -2.444 -3.400 0.038 1.00 95.81 293 LEU A O 1
ATOM 2415 N N . ILE A 1 294 ? -2.144 -1.257 0.591 1.00 95.06 294 ILE A N 1
ATOM 2416 C CA . ILE A 1 294 ? -3.570 -0.986 0.831 1.00 95.06 294 ILE A CA 1
ATOM 2417 C C . ILE A 1 294 ? -4.389 -0.636 -0.423 1.00 95.06 294 ILE A C 1
ATOM 2419 O O . ILE A 1 294 ? -5.608 -0.489 -0.322 1.00 95.06 294 ILE A O 1
ATOM 2423 N N . SER A 1 295 ? -3.768 -0.501 -1.598 1.00 89.75 295 SER A N 1
ATOM 2424 C CA . SER A 1 295 ? -4.427 0.038 -2.806 1.00 89.75 295 SER A CA 1
ATOM 2425 C C . SER A 1 295 ? -5.314 -0.953 -3.563 1.00 89.75 295 SER A C 1
ATOM 2427 O O . SER A 1 295 ? -5.972 -0.586 -4.539 1.00 89.75 295 SER A O 1
ATOM 2429 N N . LYS A 1 296 ? -5.383 -2.211 -3.118 1.00 85.00 296 LYS A N 1
ATOM 2430 C CA . LYS A 1 296 ? -6.321 -3.199 -3.657 1.00 85.00 296 LYS A CA 1
ATOM 2431 C C . LYS A 1 296 ? -7.692 -3.045 -2.992 1.00 85.00 296 LYS A C 1
ATOM 2433 O O . LYS A 1 296 ? -7.791 -3.114 -1.766 1.00 85.00 296 LYS A O 1
ATOM 2438 N N . VAL A 1 297 ? -8.739 -2.878 -3.805 1.00 68.06 297 VAL A N 1
ATOM 2439 C CA . VAL A 1 297 ? -10.135 -2.746 -3.338 1.00 68.06 297 VAL A CA 1
ATOM 2440 C C . VAL A 1 297 ? -10.537 -3.985 -2.528 1.00 68.06 297 VAL A C 1
ATOM 2442 O O . VAL A 1 297 ? -10.822 -3.883 -1.337 1.00 68.06 297 VAL A O 1
ATOM 2445 N N . ASP A 1 298 ? -10.397 -5.172 -3.124 1.00 68.94 298 ASP A N 1
ATOM 2446 C CA . ASP A 1 298 ? -10.760 -6.454 -2.504 1.00 68.94 298 ASP A CA 1
ATOM 2447 C C . ASP A 1 298 ? -9.559 -7.155 -1.845 1.00 68.94 298 ASP A C 1
ATOM 2449 O O . ASP A 1 298 ? -9.164 -8.264 -2.214 1.00 68.94 298 ASP A O 1
ATOM 2453 N N . GLY A 1 299 ? -8.928 -6.488 -0.878 1.00 84.31 299 GLY A N 1
ATOM 2454 C CA . GLY A 1 299 ? -7.849 -7.064 -0.069 1.00 84.31 299 GLY A CA 1
ATOM 2455 C C . GLY A 1 299 ? -6.616 -6.175 -0.008 1.00 84.31 299 GLY A C 1
ATOM 2456 O O . GLY A 1 299 ? -6.719 -4.994 0.308 1.00 84.31 299 GLY A O 1
ATOM 2457 N N . TYR A 1 300 ? -5.446 -6.746 -0.264 1.00 86.19 300 TYR A N 1
ATOM 2458 C CA . TYR A 1 300 ? -4.177 -6.025 -0.280 1.00 86.19 300 TYR A CA 1
ATOM 2459 C C . TYR A 1 300 ? -3.254 -6.597 -1.358 1.00 86.19 300 TYR A C 1
ATOM 2461 O O . TYR A 1 300 ? -3.453 -7.729 -1.816 1.00 86.19 300 TYR A O 1
ATOM 2469 N N . PHE A 1 301 ? -2.292 -5.795 -1.808 1.00 89.56 301 PHE A N 1
ATOM 2470 C CA . PHE A 1 301 ? -1.177 -6.303 -2.600 1.00 89.56 301 PHE A CA 1
ATOM 2471 C C . PHE A 1 301 ? -0.143 -6.871 -1.646 1.00 89.56 301 PHE A C 1
ATOM 2473 O O . PHE A 1 301 ? 0.219 -6.220 -0.676 1.00 89.56 301 PHE A O 1
ATOM 2480 N N . GLU A 1 302 ? 0.313 -8.089 -1.894 1.00 90.25 302 GLU A N 1
ATOM 2481 C CA . GLU A 1 302 ? 1.395 -8.662 -1.108 1.00 90.25 302 GLU A CA 1
ATOM 2482 C C . GLU A 1 302 ? 2.664 -7.894 -1.468 1.00 90.25 302 GLU A C 1
ATOM 2484 O O . GLU A 1 302 ? 3.249 -8.186 -2.497 1.00 90.25 302 GLU A O 1
ATOM 2489 N N . VAL A 1 303 ? 3.024 -6.874 -0.690 1.00 92.00 303 VAL A N 1
ATOM 2490 C CA . VAL A 1 303 ? 4.264 -6.093 -0.814 1.00 92.00 303 VAL A CA 1
ATOM 2491 C C . VAL A 1 303 ? 4.846 -5.876 0.572 1.00 92.00 303 VAL A C 1
ATOM 2493 O O . VAL A 1 303 ? 4.090 -5.718 1.529 1.00 92.00 303 VAL A O 1
ATOM 2496 N N . TYR A 1 304 ? 6.167 -5.904 0.696 1.00 89.00 304 TYR A N 1
ATOM 2497 C CA . TYR A 1 304 ? 6.845 -5.856 1.994 1.00 89.00 304 TYR A CA 1
ATOM 2498 C C . TYR A 1 304 ? 7.656 -4.573 2.142 1.00 89.00 304 TYR A C 1
ATOM 2500 O O . TYR A 1 304 ? 8.011 -3.939 1.149 1.00 89.00 304 TYR A O 1
ATOM 2508 N N . SER A 1 305 ? 7.938 -4.202 3.389 1.00 87.81 305 SER A N 1
ATOM 2509 C CA . SER A 1 305 ? 8.845 -3.104 3.693 1.00 87.81 305 SER A CA 1
ATOM 2510 C C . SER A 1 305 ? 10.240 -3.529 3.299 1.00 87.81 305 SER A C 1
ATOM 2512 O O . SER A 1 305 ? 10.632 -4.694 3.465 1.00 87.81 305 SER A O 1
ATOM 2514 N N . THR A 1 306 ? 10.971 -2.568 2.766 1.00 78.81 306 THR A N 1
ATOM 2515 C CA . THR A 1 306 ? 12.299 -2.822 2.263 1.00 78.81 306 THR A CA 1
ATOM 2516 C C . THR A 1 306 ? 13.350 -2.603 3.316 1.00 78.81 306 THR A C 1
ATOM 2518 O O . THR A 1 306 ? 13.305 -1.655 4.095 1.00 78.81 306 THR A O 1
ATOM 2521 N N . ARG A 1 307 ? 14.330 -3.501 3.324 1.00 81.06 307 ARG A N 1
ATOM 2522 C CA . ARG A 1 307 ? 15.571 -3.261 4.059 1.00 81.06 307 ARG A CA 1
ATOM 2523 C C . ARG A 1 307 ? 16.373 -2.208 3.303 1.00 81.06 307 ARG A C 1
ATOM 2525 O O . ARG A 1 307 ? 16.323 -2.178 2.077 1.00 81.06 307 ARG A O 1
ATOM 2532 N N . GLU A 1 308 ? 17.177 -1.426 4.013 1.00 76.94 308 GLU A N 1
ATOM 2533 C CA . GLU A 1 308 ? 18.093 -0.460 3.387 1.00 76.94 308 GLU A CA 1
ATOM 2534 C C . GLU A 1 308 ? 18.975 -1.114 2.320 1.00 76.94 308 GLU A C 1
ATOM 2536 O O . GLU A 1 308 ? 19.253 -0.530 1.286 1.00 76.94 308 GLU A O 1
ATOM 2541 N N . THR A 1 309 ? 19.338 -2.382 2.512 1.00 79.31 309 THR A N 1
ATOM 2542 C CA . THR A 1 309 ? 20.142 -3.126 1.542 1.00 79.31 309 THR A CA 1
ATOM 2543 C C . THR A 1 309 ? 19.415 -3.434 0.234 1.00 79.31 309 THR A C 1
ATOM 2545 O O . THR A 1 309 ? 20.078 -3.730 -0.754 1.00 79.31 309 THR A O 1
ATOM 2548 N N . GLU A 1 310 ? 18.079 -3.411 0.194 1.00 83.81 310 GLU A N 1
ATOM 2549 C CA . GLU A 1 310 ? 17.292 -3.781 -0.990 1.00 83.81 310 GLU A CA 1
ATOM 2550 C C . GLU A 1 310 ? 17.268 -2.675 -2.053 1.00 83.81 310 GLU A C 1
ATOM 2552 O O . GLU A 1 310 ? 17.243 -2.986 -3.253 1.00 83.81 310 GLU A O 1
ATOM 2557 N N . PHE A 1 311 ? 17.356 -1.421 -1.610 1.00 88.44 311 PHE A N 1
ATOM 2558 C CA . PHE A 1 311 ? 17.543 -0.246 -2.451 1.00 88.44 311 PHE A CA 1
ATOM 2559 C C . PHE A 1 311 ? 19.015 0.163 -2.487 1.00 88.44 311 PHE A C 1
ATOM 2561 O O . PHE A 1 311 ? 19.808 -0.183 -1.619 1.00 88.44 311 PHE A O 1
ATOM 2568 N N . TYR A 1 312 ? 19.400 0.863 -3.544 1.00 88.62 312 TYR A N 1
ATOM 2569 C CA . TYR A 1 312 ? 20.775 1.261 -3.768 1.00 88.62 312 TYR A CA 1
ATOM 2570 C C . TYR A 1 312 ? 20.846 2.645 -4.391 1.00 88.62 312 TYR A C 1
ATOM 2572 O O . TYR A 1 312 ? 19.944 3.087 -5.106 1.00 88.62 312 TYR A O 1
ATOM 2580 N N . TYR A 1 313 ? 21.952 3.318 -4.108 1.00 89.69 313 TYR A N 1
ATOM 2581 C CA . TYR A 1 313 ? 22.273 4.598 -4.705 1.00 89.69 313 TYR A CA 1
ATOM 2582 C C . TYR A 1 313 ? 22.615 4.439 -6.192 1.00 89.69 313 TYR A C 1
ATOM 2584 O O . TYR A 1 313 ? 23.413 3.576 -6.573 1.00 89.69 313 TYR A O 1
ATOM 2592 N N . THR A 1 314 ? 22.033 5.282 -7.036 1.00 90.44 314 THR A N 1
ATOM 2593 C CA . THR A 1 314 ? 22.313 5.338 -8.473 1.00 90.44 314 THR A CA 1
ATOM 2594 C C . THR A 1 314 ? 22.125 6.756 -8.993 1.00 90.44 314 THR A C 1
ATOM 2596 O O . THR A 1 314 ? 21.396 7.546 -8.406 1.00 90.44 314 THR A O 1
ATOM 2599 N N . ASP A 1 315 ? 22.756 7.068 -10.119 1.00 90.62 315 ASP A N 1
ATOM 2600 C CA . ASP A 1 315 ? 22.566 8.341 -10.804 1.00 90.62 315 ASP A CA 1
ATOM 2601 C C . ASP A 1 315 ? 21.647 8.146 -12.009 1.00 90.62 315 ASP A C 1
ATOM 2603 O O . ASP A 1 315 ? 21.824 7.215 -12.799 1.00 90.62 315 ASP A O 1
ATOM 2607 N N . TYR A 1 316 ? 20.708 9.062 -12.210 1.00 90.00 316 TYR A N 1
ATOM 2608 C CA . TYR A 1 316 ? 19.886 9.122 -13.408 1.00 90.00 316 TYR A CA 1
ATOM 2609 C C . TYR A 1 316 ? 20.477 10.090 -14.428 1.00 90.00 316 TYR A C 1
ATOM 2611 O O . TYR A 1 316 ? 20.622 11.280 -14.148 1.00 90.00 316 TYR A O 1
ATOM 2619 N N . ASN A 1 317 ? 20.801 9.599 -15.626 1.00 89.38 317 ASN A N 1
ATOM 2620 C CA . ASN A 1 317 ? 21.248 10.442 -16.728 1.00 89.38 317 ASN A CA 1
ATOM 2621 C C . ASN A 1 317 ? 20.037 10.980 -17.501 1.00 89.38 317 ASN A C 1
ATOM 2623 O O . ASN A 1 317 ? 19.430 10.249 -18.286 1.00 89.38 317 ASN A O 1
ATOM 2627 N N . MET A 1 318 ? 19.730 12.268 -17.324 1.00 83.62 318 MET A N 1
ATOM 2628 C CA . MET A 1 318 ? 18.575 12.908 -17.969 1.00 83.62 318 MET A CA 1
ATOM 2629 C C . MET A 1 318 ? 18.657 12.928 -19.498 1.00 83.62 318 MET A C 1
ATOM 2631 O O . MET A 1 318 ? 17.632 12.853 -20.164 1.00 83.62 318 MET A O 1
ATOM 2635 N N . GLN A 1 319 ? 19.860 13.037 -20.069 1.00 85.31 319 GLN A N 1
ATOM 2636 C CA . GLN A 1 319 ? 20.030 13.113 -21.525 1.00 85.31 319 GLN A CA 1
ATOM 2637 C C . GLN A 1 319 ? 19.773 11.766 -22.199 1.00 85.31 319 GLN A C 1
ATOM 2639 O O . GLN A 1 319 ? 19.294 11.718 -23.329 1.00 85.31 319 GLN A O 1
ATOM 2644 N N . LYS A 1 320 ? 20.131 10.675 -21.516 1.00 86.38 320 LYS A N 1
ATOM 2645 C CA . LYS A 1 320 ? 19.972 9.310 -22.026 1.00 86.38 320 LYS A CA 1
ATOM 2646 C C . LYS A 1 320 ? 18.667 8.654 -21.589 1.00 86.38 320 LYS A C 1
ATOM 2648 O O . LYS A 1 320 ? 18.325 7.624 -22.152 1.00 86.38 320 LYS A O 1
ATOM 2653 N N . ASP A 1 321 ? 17.969 9.236 -20.613 1.00 84.69 321 ASP A N 1
ATOM 2654 C CA . ASP A 1 321 ? 16.794 8.647 -19.964 1.00 84.69 321 ASP A CA 1
ATOM 2655 C C . ASP A 1 321 ? 17.111 7.264 -19.353 1.00 84.69 321 ASP A C 1
ATOM 2657 O O . ASP A 1 321 ? 16.355 6.300 -19.463 1.00 84.69 321 ASP A O 1
ATOM 2661 N N . THR A 1 322 ? 18.297 7.139 -18.742 1.00 86.88 322 THR A N 1
ATOM 2662 C CA . THR A 1 322 ? 18.812 5.864 -18.212 1.00 86.88 322 THR A CA 1
ATOM 2663 C C . THR A 1 322 ? 19.495 6.034 -16.865 1.00 86.88 322 THR A C 1
ATOM 2665 O O . THR A 1 322 ? 20.270 6.974 -16.670 1.00 86.88 322 THR A O 1
ATOM 2668 N N . PHE A 1 323 ? 19.315 5.056 -15.979 1.00 86.94 323 PHE A N 1
ATOM 2669 C CA . PHE A 1 323 ? 20.127 4.918 -14.771 1.00 86.94 323 PHE A CA 1
ATOM 2670 C C . PHE A 1 323 ? 21.549 4.472 -15.112 1.00 86.94 323 PHE A C 1
ATOM 2672 O O . PHE A 1 323 ? 21.755 3.615 -15.973 1.00 86.94 323 PHE A O 1
ATOM 2679 N N . ILE A 1 324 ? 22.531 5.044 -14.420 1.00 84.12 324 ILE A N 1
ATOM 2680 C CA . ILE A 1 324 ? 23.921 4.608 -14.492 1.00 84.12 324 ILE A CA 1
ATOM 2681 C C . ILE A 1 324 ? 24.042 3.322 -13.673 1.00 84.12 324 ILE A C 1
ATOM 2683 O O . ILE A 1 324 ? 23.776 3.304 -12.468 1.00 84.12 324 ILE A O 1
ATOM 2687 N N . GLU A 1 325 ? 24.427 2.238 -14.344 1.00 68.25 325 GLU A N 1
ATOM 2688 C CA . GLU A 1 325 ? 24.662 0.932 -13.730 1.00 68.25 325 GLU A CA 1
ATOM 2689 C C . GLU A 1 325 ? 25.860 1.011 -12.771 1.00 68.25 325 GLU A C 1
ATOM 2691 O O . GLU A 1 325 ? 27.000 0.800 -13.167 1.00 68.25 325 GLU A O 1
ATOM 2696 N N . ASN A 1 326 ? 25.606 1.334 -11.502 1.00 62.00 326 ASN A N 1
ATOM 2697 C CA . ASN A 1 326 ? 26.626 1.367 -10.456 1.00 62.00 326 ASN A CA 1
ATOM 2698 C C . ASN A 1 326 ? 26.402 0.254 -9.417 1.00 62.00 326 ASN A C 1
ATOM 2700 O O . ASN A 1 326 ? 25.290 -0.218 -9.181 1.00 62.00 326 ASN A O 1
ATOM 2704 N N . HIS A 1 327 ? 27.510 -0.182 -8.813 1.00 52.44 327 HIS A N 1
ATOM 2705 C CA . HIS A 1 327 ? 27.745 -1.440 -8.089 1.00 52.44 327 HIS A CA 1
ATOM 2706 C C . HIS A 1 327 ? 26.991 -1.662 -6.755 1.00 52.44 327 HIS A C 1
ATOM 2708 O O . HIS A 1 327 ? 27.454 -2.438 -5.921 1.00 52.44 327 HIS A O 1
ATOM 2714 N N . GLY A 1 328 ? 25.828 -1.043 -6.544 1.00 60.59 328 GLY A N 1
ATOM 2715 C CA . GLY A 1 328 ? 25.132 -1.038 -5.250 1.00 60.59 328 GLY A CA 1
ATOM 2716 C C . GLY A 1 328 ? 23.994 -2.047 -5.068 1.00 60.59 328 GLY A C 1
ATOM 2717 O O . GLY A 1 328 ? 23.457 -2.142 -3.972 1.00 60.59 328 GLY A O 1
ATOM 2718 N N . PHE A 1 329 ? 23.590 -2.791 -6.100 1.00 66.94 329 PHE A N 1
ATOM 2719 C CA . PHE A 1 329 ? 22.429 -3.682 -5.999 1.00 66.94 329 PHE A CA 1
ATOM 2720 C C . PHE A 1 329 ? 22.548 -4.702 -4.847 1.00 66.94 329 PHE A C 1
ATOM 2722 O O . PHE A 1 329 ? 23.538 -5.440 -4.784 1.00 66.94 329 PHE A O 1
ATOM 2729 N N . SER A 1 330 ? 21.491 -4.862 -4.031 1.00 75.75 330 SER A N 1
ATOM 2730 C CA . SER A 1 330 ? 21.319 -6.092 -3.234 1.00 75.75 330 SER A CA 1
ATOM 2731 C C . SER A 1 330 ? 21.473 -7.330 -4.110 1.00 75.75 330 SER A C 1
ATOM 2733 O O . SER A 1 330 ? 21.199 -7.300 -5.309 1.00 75.75 330 SER A O 1
ATOM 2735 N N . SER A 1 331 ? 21.796 -8.472 -3.499 1.00 79.81 331 SER A N 1
ATOM 2736 C CA . SER A 1 331 ? 21.749 -9.771 -4.183 1.00 79.81 331 SER A CA 1
ATOM 2737 C C . SER A 1 331 ? 20.417 -10.002 -4.913 1.00 79.81 331 SER A C 1
ATOM 2739 O O . SER A 1 331 ? 20.404 -10.504 -6.038 1.00 79.81 331 SER A O 1
ATOM 2741 N N . TYR A 1 332 ? 19.301 -9.575 -4.314 1.00 82.38 332 TYR A N 1
ATOM 2742 C CA . TYR A 1 332 ? 17.980 -9.637 -4.928 1.00 82.38 332 TYR A CA 1
ATOM 2743 C C . TYR A 1 332 ? 17.815 -8.644 -6.087 1.00 82.38 332 TYR A C 1
ATOM 2745 O O . TYR A 1 332 ? 17.506 -9.072 -7.200 1.00 82.38 332 TYR A O 1
ATOM 2753 N N . SER A 1 333 ? 18.058 -7.346 -5.874 1.00 79.88 333 SER A N 1
ATOM 2754 C CA . SER A 1 333 ? 17.906 -6.336 -6.931 1.00 79.88 333 SER A CA 1
ATOM 2755 C C . SER A 1 333 ? 18.866 -6.594 -8.098 1.00 79.88 333 SER A C 1
ATOM 2757 O O . SER A 1 333 ? 18.484 -6.404 -9.251 1.00 79.88 333 SER A O 1
ATOM 2759 N N . ARG A 1 334 ? 20.058 -7.147 -7.830 1.00 82.50 334 ARG A N 1
ATOM 2760 C CA . ARG A 1 334 ? 21.017 -7.607 -8.844 1.00 82.50 334 ARG A CA 1
ATOM 2761 C C . ARG A 1 334 ? 20.423 -8.745 -9.656 1.00 82.50 334 ARG A C 1
ATOM 2763 O O . ARG A 1 334 ? 20.401 -8.666 -10.877 1.00 82.50 334 ARG A O 1
ATOM 2770 N N . LYS A 1 335 ? 19.876 -9.771 -8.998 1.00 85.06 335 LYS A N 1
ATOM 2771 C CA . LYS A 1 335 ? 19.215 -10.890 -9.682 1.00 85.06 335 LYS A CA 1
ATOM 2772 C C . LYS A 1 335 ? 18.052 -10.410 -10.556 1.00 85.06 335 LYS A C 1
ATOM 2774 O O . LYS A 1 335 ? 17.901 -10.884 -11.678 1.00 85.06 335 LYS A O 1
ATOM 2779 N N . MET A 1 336 ? 17.245 -9.468 -10.069 1.00 85.19 336 MET A N 1
ATOM 2780 C CA . MET A 1 336 ? 16.141 -8.884 -10.839 1.00 85.19 336 MET A CA 1
ATOM 2781 C C . MET A 1 336 ? 16.635 -8.059 -12.031 1.00 85.19 336 MET A C 1
ATOM 2783 O O . MET A 1 336 ? 16.057 -8.152 -13.113 1.00 85.19 336 MET A O 1
ATOM 2787 N N . PHE A 1 337 ? 17.731 -7.321 -11.861 1.00 83.75 337 PHE A N 1
ATOM 2788 C CA . PHE A 1 337 ? 18.382 -6.583 -12.935 1.00 83.75 337 PHE A CA 1
ATOM 2789 C C . PHE A 1 337 ? 18.988 -7.513 -13.997 1.00 83.75 337 PHE A C 1
ATOM 2791 O O . PHE A 1 337 ? 18.728 -7.346 -15.183 1.00 83.75 337 PHE A O 1
ATOM 2798 N N . GLU A 1 338 ? 19.702 -8.564 -13.593 1.00 84.69 338 GLU A N 1
ATOM 2799 C CA . GLU A 1 338 ? 20.241 -9.586 -14.501 1.00 84.69 338 GLU A CA 1
ATOM 2800 C C . GLU A 1 338 ? 19.141 -10.300 -15.298 1.00 84.69 338 GLU A C 1
ATOM 2802 O O . GLU A 1 338 ? 19.348 -10.674 -16.453 1.00 84.69 338 GLU A O 1
ATOM 2807 N N . LEU A 1 339 ? 17.952 -10.480 -14.710 1.00 85.38 339 LEU A N 1
ATOM 2808 C CA . LEU A 1 339 ? 16.796 -11.033 -15.420 1.00 85.38 339 LEU A CA 1
ATOM 2809 C C . LEU A 1 339 ? 16.313 -10.129 -16.564 1.00 85.38 339 LEU A C 1
ATOM 2811 O O . LEU A 1 339 ? 15.675 -10.648 -17.478 1.00 85.38 339 LEU A O 1
ATOM 2815 N N . ARG A 1 340 ? 16.635 -8.825 -16.570 1.00 87.88 340 ARG A N 1
ATOM 2816 C CA . ARG A 1 340 ? 16.336 -7.933 -17.706 1.00 87.88 340 ARG A CA 1
ATOM 2817 C C . ARG A 1 340 ? 17.096 -8.339 -18.966 1.00 87.88 340 ARG A C 1
ATOM 2819 O O . ARG A 1 340 ? 16.555 -8.226 -20.060 1.00 87.88 340 ARG A O 1
ATOM 2826 N N . GLN A 1 341 ? 18.321 -8.837 -18.808 1.00 87.94 341 GLN A N 1
ATOM 2827 C CA . GLN A 1 341 ? 19.201 -9.212 -19.920 1.00 87.94 341 GLN A CA 1
ATOM 2828 C C . GLN A 1 341 ? 18.972 -10.646 -20.413 1.00 87.94 341 GLN A C 1
ATOM 2830 O O . GLN A 1 341 ? 19.549 -11.066 -21.411 1.00 87.94 341 GLN A O 1
ATOM 2835 N N . LYS A 1 342 ? 18.133 -11.419 -19.716 1.00 88.19 342 LYS A N 1
ATOM 2836 C CA . LYS A 1 342 ? 17.810 -12.802 -20.075 1.00 88.19 342 LYS A CA 1
ATOM 2837 C C . LYS A 1 342 ? 16.495 -12.854 -20.846 1.00 88.19 342 LYS A C 1
ATOM 2839 O O . LYS A 1 342 ? 15.602 -12.041 -20.614 1.00 88.19 342 LYS A O 1
ATOM 2844 N N . THR A 1 343 ? 16.356 -13.853 -21.713 1.00 84.44 343 THR A N 1
ATOM 2845 C CA . THR A 1 343 ? 15.080 -14.223 -22.339 1.00 84.44 343 THR A CA 1
ATOM 2846 C C . THR A 1 343 ? 14.256 -15.008 -21.319 1.00 84.44 343 THR A C 1
ATOM 2848 O O . THR A 1 343 ? 14.594 -16.157 -21.018 1.00 84.44 343 THR A O 1
ATOM 2851 N N . PRO A 1 344 ? 13.203 -14.434 -20.717 1.00 77.81 344 PRO A N 1
ATOM 2852 C CA . PRO A 1 344 ? 12.472 -15.134 -19.676 1.00 77.81 344 PRO A CA 1
ATOM 2853 C C . PRO A 1 344 ? 11.577 -16.207 -20.303 1.00 77.81 344 PRO A C 1
ATOM 2855 O O . PRO A 1 344 ? 10.874 -15.971 -21.290 1.00 77.81 344 PRO A O 1
ATOM 2858 N N . SER A 1 345 ? 11.524 -17.393 -19.696 1.00 80.12 345 SER A N 1
ATOM 2859 C CA . SER A 1 345 ? 10.438 -18.313 -20.034 1.00 80.12 345 SER A CA 1
ATOM 2860 C C . SER A 1 345 ? 9.114 -17.749 -19.509 1.00 80.12 345 SER A C 1
ATOM 2862 O O . SER A 1 345 ? 9.047 -17.139 -18.438 1.00 80.12 345 SER A O 1
ATOM 2864 N N . ARG A 1 346 ? 8.021 -17.964 -20.251 1.00 76.44 346 ARG A N 1
ATOM 2865 C CA . ARG A 1 346 ? 6.692 -17.471 -19.854 1.00 76.44 346 ARG A CA 1
ATOM 2866 C C . ARG A 1 346 ? 6.259 -18.010 -18.487 1.00 76.44 346 ARG A C 1
ATOM 2868 O O . ARG A 1 346 ? 5.652 -17.272 -17.718 1.00 76.44 346 ARG A O 1
ATOM 2875 N N . SER A 1 347 ? 6.572 -19.272 -18.195 1.00 77.31 347 SER A N 1
ATOM 2876 C CA . SER A 1 347 ? 6.280 -19.894 -16.903 1.00 77.31 347 SER A CA 1
ATOM 2877 C C . SER A 1 347 ? 7.068 -19.230 -15.777 1.00 77.31 347 SER A C 1
ATOM 2879 O O . SER A 1 347 ? 6.448 -18.832 -14.800 1.00 77.31 347 SER A O 1
ATOM 2881 N N . GLN A 1 348 ? 8.382 -19.022 -15.940 1.00 76.44 348 GLN A N 1
ATOM 2882 C CA . GLN A 1 348 ? 9.205 -18.320 -14.944 1.00 76.44 348 GLN A CA 1
ATOM 2883 C C . GLN A 1 348 ? 8.729 -16.883 -14.726 1.00 76.44 348 GLN A C 1
ATOM 2885 O O . GLN A 1 348 ? 8.627 -16.434 -13.590 1.00 76.44 348 GLN A O 1
ATOM 2890 N N . PHE A 1 349 ? 8.397 -16.161 -15.799 1.00 81.19 349 PHE A N 1
ATOM 2891 C CA . PHE A 1 349 ? 7.898 -14.793 -15.688 1.00 81.19 349 PHE A CA 1
ATOM 2892 C C . PHE A 1 349 ? 6.612 -14.736 -14.850 1.00 81.19 349 PHE A C 1
ATOM 2894 O O . PHE A 1 349 ? 6.510 -13.950 -13.910 1.00 81.19 349 PHE A O 1
ATOM 2901 N N . GLN A 1 350 ? 5.640 -15.595 -15.171 1.00 77.88 350 GLN A N 1
ATOM 2902 C CA . GLN A 1 350 ? 4.337 -15.618 -14.503 1.00 77.88 350 GLN A CA 1
ATOM 2903 C C . GLN A 1 350 ? 4.395 -16.187 -13.083 1.00 77.88 350 GLN A C 1
ATOM 2905 O O . GLN A 1 350 ? 3.570 -15.809 -12.260 1.00 77.88 350 GLN A O 1
ATOM 2910 N N . SER A 1 351 ? 5.342 -17.079 -12.783 1.00 77.25 351 SER A N 1
ATOM 2911 C CA . SER A 1 351 ? 5.498 -17.636 -11.436 1.00 77.25 351 SER A CA 1
ATOM 2912 C C . SER A 1 351 ? 6.190 -16.680 -10.469 1.00 77.25 351 SER A C 1
ATOM 2914 O O . SER A 1 351 ? 6.052 -16.841 -9.263 1.00 77.25 351 SER A O 1
ATOM 2916 N N . ILE A 1 352 ? 6.977 -15.731 -10.985 1.00 81.62 352 ILE A N 1
ATOM 2917 C CA . ILE A 1 352 ? 7.809 -14.843 -10.166 1.00 81.62 352 ILE A CA 1
ATOM 2918 C C . ILE A 1 352 ? 7.131 -13.486 -9.936 1.00 81.62 352 ILE A C 1
ATOM 2920 O O . ILE A 1 352 ? 7.385 -12.865 -8.908 1.00 81.62 352 ILE A O 1
ATOM 2924 N N . ARG A 1 353 ? 6.291 -13.012 -10.872 1.00 86.56 353 ARG A N 1
ATOM 2925 C CA . ARG A 1 353 ? 5.746 -11.646 -10.843 1.00 86.56 353 ARG A CA 1
ATOM 2926 C C . ARG A 1 353 ? 4.237 -11.578 -10.639 1.00 86.56 353 ARG A C 1
ATOM 2928 O O . ARG A 1 353 ? 3.465 -12.158 -11.403 1.00 86.56 353 ARG A O 1
ATOM 2935 N N . THR A 1 354 ? 3.818 -10.733 -9.701 1.00 90.00 354 THR A N 1
ATOM 2936 C CA . THR A 1 354 ? 2.412 -10.343 -9.532 1.00 90.00 354 THR A CA 1
ATOM 2937 C C . THR A 1 354 ? 2.069 -9.197 -10.480 1.00 90.00 354 THR A C 1
ATOM 2939 O O . THR A 1 354 ? 2.686 -8.136 -10.432 1.00 90.00 354 THR A O 1
ATOM 2942 N N . CYS A 1 355 ? 1.073 -9.384 -11.350 1.00 91.31 355 CYS A N 1
ATOM 2943 C CA . CYS A 1 355 ? 0.620 -8.311 -12.237 1.00 91.31 355 CYS A CA 1
ATOM 2944 C C . CYS A 1 355 ? -0.268 -7.308 -11.480 1.00 91.31 355 CYS A C 1
ATOM 2946 O O . CYS A 1 355 ? -1.228 -7.708 -10.818 1.00 91.31 355 CYS A O 1
ATOM 2948 N N . ILE A 1 356 ? 0.023 -6.017 -11.616 1.00 92.62 356 ILE A N 1
ATOM 2949 C CA . ILE A 1 356 ? -0.713 -4.901 -11.013 1.00 92.62 356 ILE A CA 1
ATOM 2950 C C . ILE A 1 356 ? -1.287 -4.031 -12.132 1.00 92.62 356 ILE A C 1
ATOM 2952 O O . ILE A 1 356 ? -0.589 -3.688 -13.084 1.00 92.62 356 ILE A O 1
ATOM 2956 N N . ASP A 1 357 ? -2.570 -3.677 -12.040 1.00 91.69 357 ASP A N 1
ATOM 2957 C CA . ASP A 1 357 ? -3.174 -2.738 -12.990 1.00 91.69 357 ASP A CA 1
ATOM 2958 C C . ASP A 1 357 ? -2.580 -1.325 -12.789 1.00 91.69 357 ASP A C 1
ATOM 2960 O O . ASP A 1 357 ? -2.490 -0.883 -11.639 1.00 91.69 357 ASP A O 1
ATOM 2964 N N . PRO A 1 358 ? -2.183 -0.601 -13.858 1.00 92.12 358 PRO A N 1
ATOM 2965 C CA . PRO A 1 358 ? -1.610 0.741 -13.751 1.00 92.12 358 PRO A CA 1
ATOM 2966 C C . PRO A 1 358 ? -2.469 1.726 -12.951 1.00 92.12 358 PRO A C 1
ATOM 2968 O O . PRO A 1 358 ? -1.916 2.600 -12.288 1.00 92.12 358 PRO A O 1
ATOM 2971 N N . LEU A 1 359 ? -3.798 1.554 -12.933 1.00 89.00 359 LEU A N 1
ATOM 2972 C CA . LEU A 1 359 ? -4.697 2.393 -12.137 1.00 89.00 359 LEU A CA 1
ATOM 2973 C C . LEU A 1 359 ? -4.354 2.366 -10.639 1.00 89.00 359 LEU A C 1
ATOM 2975 O O . LEU A 1 359 ? -4.482 3.381 -9.959 1.00 89.00 359 LEU A O 1
ATOM 2979 N N . HIS A 1 360 ? -3.879 1.234 -10.113 1.00 91.56 360 HIS A N 1
ATOM 2980 C CA . HIS A 1 360 ? -3.462 1.160 -8.713 1.00 91.56 360 HIS A CA 1
ATOM 2981 C C . HIS A 1 360 ? -2.220 2.008 -8.436 1.00 91.56 360 HIS A C 1
ATOM 2983 O O . HIS A 1 360 ? -2.128 2.584 -7.359 1.00 91.56 360 HIS A O 1
ATOM 2989 N N . ILE A 1 361 ? -1.298 2.130 -9.396 1.00 94.31 361 ILE A N 1
ATOM 2990 C CA . ILE A 1 361 ? -0.118 2.993 -9.254 1.00 94.31 361 ILE A CA 1
ATOM 2991 C C . ILE A 1 361 ? -0.528 4.465 -9.248 1.00 94.31 361 ILE A C 1
ATOM 2993 O O . ILE A 1 361 ? -0.046 5.223 -8.413 1.00 94.31 361 ILE A O 1
ATOM 2997 N N . GLU A 1 362 ? -1.470 4.863 -10.104 1.00 90.25 362 GLU A N 1
ATOM 2998 C CA . GLU A 1 362 ? -2.019 6.226 -10.086 1.00 90.25 362 GLU A CA 1
ATOM 2999 C C . GLU A 1 362 ? -2.674 6.549 -8.734 1.00 90.25 362 GLU A C 1
ATOM 3001 O O . GLU A 1 362 ? -2.396 7.589 -8.139 1.00 90.25 362 GLU A O 1
ATOM 3006 N N . LEU A 1 363 ? -3.481 5.627 -8.195 1.00 90.44 363 LEU A N 1
ATOM 3007 C CA . LEU A 1 363 ? -4.088 5.782 -6.869 1.00 90.44 363 LEU A CA 1
ATOM 3008 C C . LEU A 1 363 ? -3.038 5.895 -5.757 1.00 90.44 363 LEU A C 1
ATOM 3010 O O . LEU A 1 363 ? -3.199 6.715 -4.851 1.00 90.44 363 LEU A O 1
ATOM 3014 N N . VAL A 1 364 ? -1.964 5.099 -5.824 1.00 95.19 364 VAL A N 1
ATOM 3015 C CA . VAL A 1 364 ? -0.839 5.197 -4.885 1.00 95.19 364 VAL A CA 1
ATOM 3016 C C . VAL A 1 364 ? -0.207 6.577 -4.959 1.00 95.19 364 VAL A C 1
ATOM 3018 O O . VAL A 1 364 ? -0.031 7.189 -3.917 1.00 95.19 364 VAL A O 1
ATOM 3021 N N . LEU A 1 365 ? 0.081 7.099 -6.152 1.00 94.19 365 LEU A N 1
ATOM 3022 C CA . LEU A 1 365 ? 0.733 8.402 -6.320 1.00 94.19 365 LEU A CA 1
ATOM 3023 C C . LEU A 1 365 ? -0.136 9.574 -5.847 1.00 94.19 365 LEU A C 1
ATOM 3025 O O . LEU A 1 365 ? 0.374 10.500 -5.216 1.00 94.19 365 LEU A O 1
ATOM 3029 N N . ILE A 1 366 ? -1.451 9.517 -6.085 1.00 91.12 366 ILE A N 1
ATOM 3030 C CA . ILE A 1 366 ? -2.399 10.508 -5.553 1.00 91.12 366 ILE A CA 1
ATOM 3031 C C . ILE A 1 366 ? -2.351 10.502 -4.022 1.00 91.12 366 ILE A C 1
ATOM 3033 O O . ILE A 1 366 ? -2.144 11.542 -3.398 1.00 91.12 366 ILE A O 1
ATOM 3037 N N . ARG A 1 367 ? -2.477 9.317 -3.413 1.00 93.69 367 ARG A N 1
ATOM 3038 C CA . ARG A 1 367 ? -2.415 9.145 -1.954 1.00 93.69 367 ARG A CA 1
ATOM 3039 C C . ARG A 1 367 ? -1.053 9.523 -1.386 1.00 93.69 367 ARG A C 1
ATOM 3041 O O . ARG A 1 367 ? -0.981 10.088 -0.304 1.00 93.69 367 ARG A O 1
ATOM 3048 N N . PHE A 1 368 ? 0.015 9.244 -2.120 1.00 95.25 368 PHE A N 1
ATOM 3049 C CA . PHE A 1 368 ? 1.384 9.557 -1.742 1.00 95.25 368 PHE A CA 1
ATOM 3050 C C . PHE A 1 368 ? 1.564 11.062 -1.584 1.00 95.25 368 PHE A C 1
ATOM 3052 O O . PHE A 1 368 ? 2.032 11.512 -0.542 1.00 95.25 368 PHE A O 1
ATOM 3059 N N . LYS A 1 369 ? 1.089 11.842 -2.564 1.00 93.06 369 LYS A N 1
ATOM 3060 C CA . LYS A 1 369 ? 1.099 13.307 -2.500 1.00 93.06 369 LYS A CA 1
ATOM 3061 C C . LYS A 1 369 ? 0.326 13.841 -1.289 1.00 93.06 369 LYS A C 1
ATOM 3063 O O . LYS A 1 369 ? 0.738 14.828 -0.690 1.00 93.06 369 LYS A O 1
ATOM 3068 N N . THR A 1 370 ? -0.793 13.213 -0.931 1.00 92.19 370 THR A N 1
ATOM 3069 C CA . THR A 1 370 ? -1.593 13.611 0.237 1.00 92.19 370 THR A CA 1
ATOM 3070 C C . THR A 1 370 ? -0.905 13.247 1.556 1.00 92.19 370 THR A C 1
ATOM 3072 O O . THR A 1 370 ? -0.794 14.078 2.453 1.00 92.19 370 THR A O 1
ATOM 3075 N N . PHE A 1 371 ? -0.439 12.004 1.692 1.00 94.62 371 PHE A N 1
ATOM 3076 C CA . PHE A 1 371 ? -0.005 11.455 2.977 1.00 94.62 371 PHE A CA 1
ATOM 3077 C C . PHE A 1 371 ? 1.458 11.720 3.318 1.00 94.62 371 PHE A C 1
ATOM 3079 O O . PHE A 1 371 ? 1.809 11.641 4.493 1.00 94.62 371 PHE A O 1
ATOM 3086 N N . SER A 1 372 ? 2.298 12.128 2.367 1.00 91.62 372 SER A N 1
ATOM 3087 C CA . SER A 1 372 ? 3.692 12.516 2.644 1.00 91.62 372 SER A CA 1
ATOM 3088 C C . SER A 1 372 ? 3.832 13.764 3.529 1.00 91.62 372 SER A C 1
ATOM 3090 O O . SER A 1 372 ? 4.920 14.046 4.016 1.00 91.62 372 SER A O 1
ATOM 3092 N N . LYS A 1 373 ? 2.738 14.488 3.795 1.00 89.69 373 LYS A N 1
ATOM 3093 C CA . LYS A 1 373 ? 2.698 15.605 4.754 1.00 89.69 373 LYS A CA 1
ATOM 3094 C C . LYS A 1 373 ? 2.065 15.248 6.101 1.00 89.69 373 LYS A C 1
ATOM 3096 O O . LYS A 1 373 ? 2.042 16.070 7.009 1.00 89.69 373 LYS A O 1
ATOM 3101 N N . LEU A 1 374 ? 1.522 14.039 6.240 1.00 93.12 374 LEU A N 1
ATOM 3102 C CA . LEU A 1 374 ? 0.734 13.623 7.401 1.00 93.12 374 LEU A CA 1
ATOM 3103 C C . LEU A 1 374 ? 1.481 12.566 8.214 1.00 93.12 374 LEU A C 1
ATOM 3105 O O . LEU A 1 374 ? 1.204 11.372 8.104 1.00 93.12 374 LEU A O 1
ATOM 3109 N N . ASP A 1 375 ? 2.399 13.023 9.066 1.00 92.19 375 ASP A N 1
ATOM 3110 C CA . ASP A 1 375 ? 3.296 12.187 9.882 1.00 92.19 375 ASP A CA 1
ATOM 3111 C C . ASP A 1 375 ? 2.557 11.074 10.656 1.00 92.19 375 ASP A C 1
ATOM 3113 O O . ASP A 1 375 ? 2.961 9.912 10.639 1.00 92.19 375 ASP A O 1
ATOM 3117 N N . ILE A 1 376 ? 1.392 11.371 11.242 1.00 92.06 376 ILE A N 1
ATOM 3118 C CA . ILE A 1 376 ? 0.589 10.372 11.969 1.00 92.06 376 ILE A CA 1
ATOM 3119 C C . ILE A 1 376 ? 0.131 9.220 11.051 1.00 92.06 376 ILE A C 1
ATOM 3121 O O . ILE A 1 376 ? 0.135 8.051 11.459 1.00 92.06 376 ILE A O 1
ATOM 3125 N N . ILE A 1 377 ? -0.276 9.532 9.817 1.00 93.56 377 ILE A N 1
ATOM 3126 C CA . ILE A 1 377 ? -0.705 8.525 8.839 1.00 93.56 377 ILE A CA 1
ATOM 3127 C C . ILE A 1 377 ? 0.511 7.763 8.316 1.00 93.56 377 ILE A C 1
ATOM 3129 O O . ILE A 1 377 ? 0.451 6.538 8.238 1.00 93.56 377 ILE A O 1
ATOM 3133 N N . GLN A 1 378 ? 1.629 8.443 8.049 1.00 94.94 378 GLN A N 1
ATOM 3134 C CA . GLN A 1 378 ? 2.873 7.794 7.621 1.00 94.94 378 GLN A CA 1
ATOM 3135 C C . GLN A 1 378 ? 3.366 6.773 8.638 1.00 94.94 378 GLN A C 1
ATOM 3137 O O . GLN A 1 378 ? 3.629 5.632 8.271 1.00 94.94 378 GLN A O 1
ATOM 3142 N N . ARG A 1 379 ? 3.407 7.131 9.927 1.00 95.75 379 ARG A N 1
ATOM 3143 C CA . ARG A 1 379 ? 3.788 6.199 10.999 1.00 95.75 379 ARG A CA 1
ATOM 3144 C C . ARG A 1 379 ? 2.859 4.990 11.056 1.00 95.75 379 ARG A C 1
ATOM 3146 O O . ARG A 1 379 ? 3.323 3.866 11.220 1.00 95.75 379 ARG A O 1
ATOM 3153 N N . SER A 1 380 ? 1.552 5.205 10.885 1.00 97.06 380 SER A N 1
ATOM 3154 C CA . SER A 1 380 ? 0.566 4.115 10.858 1.00 97.06 380 SER A CA 1
ATOM 3155 C C . SER A 1 380 ? 0.781 3.190 9.650 1.00 97.06 380 SER A C 1
ATOM 3157 O O . SER A 1 380 ? 0.722 1.970 9.774 1.00 97.06 380 SER A O 1
ATOM 3159 N N . LEU A 1 381 ? 1.056 3.767 8.480 1.00 97.06 381 LEU A N 1
ATOM 3160 C CA . LEU A 1 381 ? 1.337 3.041 7.243 1.00 97.06 381 LEU A CA 1
ATOM 3161 C C . LEU A 1 381 ? 2.649 2.249 7.332 1.00 97.06 381 LEU A C 1
ATOM 3163 O O . LEU A 1 381 ? 2.653 1.063 7.006 1.00 97.06 381 LEU A O 1
ATOM 3167 N N . LYS A 1 382 ? 3.711 2.854 7.875 1.00 96.38 382 LYS A N 1
ATOM 3168 C CA . LYS A 1 382 ? 4.996 2.196 8.136 1.00 96.38 382 LYS A CA 1
ATOM 3169 C C . LYS A 1 382 ? 4.837 0.997 9.075 1.00 96.38 382 LYS A C 1
ATOM 3171 O O . LYS A 1 382 ? 5.213 -0.118 8.726 1.00 96.38 382 LYS A O 1
ATOM 3176 N N . LEU A 1 383 ? 4.177 1.188 10.221 1.00 97.56 383 LEU A N 1
ATOM 3177 C CA . LEU A 1 383 ? 3.880 0.092 11.152 1.00 97.56 383 LEU A CA 1
ATOM 3178 C C . LEU A 1 383 ? 3.071 -1.032 10.489 1.00 97.56 383 LEU A C 1
ATOM 3180 O O . LEU A 1 383 ? 3.271 -2.209 10.796 1.00 97.56 383 LEU A O 1
ATOM 3184 N N . LEU A 1 384 ? 2.154 -0.684 9.582 1.00 97.75 384 LEU A N 1
ATOM 3185 C CA . LEU A 1 384 ? 1.321 -1.656 8.881 1.00 97.75 384 LEU A CA 1
ATOM 3186 C C . LEU A 1 384 ? 2.148 -2.519 7.927 1.00 97.75 384 LEU A C 1
ATOM 3188 O O . LEU A 1 384 ? 2.003 -3.745 7.942 1.00 97.75 384 LEU A O 1
ATOM 3192 N N . ILE A 1 385 ? 3.013 -1.908 7.114 1.00 97.19 385 ILE A N 1
ATOM 3193 C CA . ILE A 1 385 ? 3.852 -2.665 6.186 1.00 97.19 385 ILE A CA 1
ATOM 3194 C C . ILE A 1 385 ? 4.925 -3.484 6.915 1.00 97.19 385 ILE A C 1
ATOM 3196 O O . ILE A 1 385 ? 5.192 -4.622 6.523 1.00 97.19 385 ILE A O 1
ATOM 3200 N N . ASP A 1 386 ? 5.470 -2.984 8.025 1.00 96.88 386 ASP A N 1
ATOM 3201 C CA . ASP A 1 386 ? 6.400 -3.742 8.868 1.00 96.88 386 ASP A CA 1
ATOM 3202 C C . ASP A 1 386 ? 5.699 -4.960 9.477 1.00 96.88 386 ASP A C 1
ATOM 3204 O O . ASP A 1 386 ? 6.190 -6.088 9.388 1.00 96.88 386 ASP A O 1
ATOM 3208 N N . SER A 1 387 ? 4.490 -4.766 10.013 1.00 97.94 387 SER A N 1
ATOM 3209 C CA . SER A 1 387 ? 3.675 -5.853 10.557 1.00 97.94 387 SER A CA 1
ATOM 3210 C C . SER A 1 387 ? 3.398 -6.948 9.524 1.00 97.94 387 SER A C 1
ATOM 3212 O O . SER A 1 387 ? 3.488 -8.140 9.846 1.00 97.94 387 SER A O 1
ATOM 3214 N N . TYR A 1 388 ? 3.111 -6.563 8.278 1.00 97.56 388 TYR A N 1
ATOM 3215 C CA . TYR A 1 388 ? 2.949 -7.507 7.177 1.00 97.56 388 TYR A CA 1
ATOM 3216 C C . TYR A 1 388 ? 4.259 -8.222 6.827 1.00 97.56 388 TYR A C 1
ATOM 3218 O O . TYR A 1 388 ? 4.284 -9.437 6.650 1.00 97.56 388 TYR A O 1
ATOM 3226 N N . THR A 1 389 ? 5.369 -7.490 6.783 1.00 95.94 389 THR A N 1
ATOM 3227 C CA . THR A 1 389 ? 6.696 -8.045 6.485 1.00 95.94 389 THR A CA 1
ATOM 3228 C C . THR A 1 389 ? 7.079 -9.130 7.489 1.00 95.94 389 THR A C 1
ATOM 3230 O O . THR A 1 389 ? 7.477 -10.228 7.095 1.00 95.94 389 THR A O 1
ATOM 3233 N N . HIS A 1 390 ? 6.873 -8.872 8.782 1.00 97.12 390 HIS A N 1
ATOM 3234 C CA . HIS A 1 390 ? 7.076 -9.862 9.840 1.00 97.12 390 HIS A CA 1
ATOM 3235 C C . HIS A 1 390 ? 6.134 -11.065 9.706 1.00 97.12 390 HIS A C 1
ATOM 3237 O O . HIS A 1 390 ? 6.561 -12.202 9.904 1.00 97.12 390 HIS A O 1
ATOM 3243 N N . LEU A 1 391 ? 4.869 -10.849 9.317 1.00 96.75 391 LEU A N 1
ATOM 3244 C CA . LEU A 1 391 ? 3.901 -11.938 9.135 1.00 96.75 391 LEU A CA 1
ATOM 3245 C C . LEU A 1 391 ? 4.405 -12.966 8.119 1.00 96.75 391 LEU A C 1
ATOM 3247 O O . LEU A 1 391 ? 4.312 -14.172 8.342 1.00 96.75 391 LEU A O 1
ATOM 3251 N N . ILE A 1 392 ? 4.946 -12.473 7.009 1.00 95.12 392 ILE A N 1
ATOM 3252 C CA . ILE A 1 392 ? 5.339 -13.286 5.857 1.00 95.12 392 ILE A CA 1
ATOM 3253 C C . ILE A 1 392 ? 6.695 -13.958 6.100 1.00 95.12 392 ILE A C 1
ATOM 3255 O O . ILE A 1 392 ? 6.931 -15.063 5.616 1.00 95.12 392 ILE A O 1
ATOM 3259 N N . ARG A 1 393 ? 7.545 -13.352 6.938 1.00 94.50 393 ARG A N 1
ATOM 3260 C CA . ARG A 1 393 ? 8.773 -13.966 7.472 1.00 94.50 393 ARG A CA 1
ATOM 3261 C C . ARG A 1 393 ? 8.525 -14.977 8.597 1.00 94.50 393 ARG A C 1
ATOM 3263 O O . ARG A 1 393 ? 9.480 -15.528 9.130 1.00 94.50 393 ARG A O 1
ATOM 3270 N N . LEU A 1 394 ? 7.263 -15.248 8.941 1.00 96.38 394 LEU A N 1
ATOM 3271 C CA . L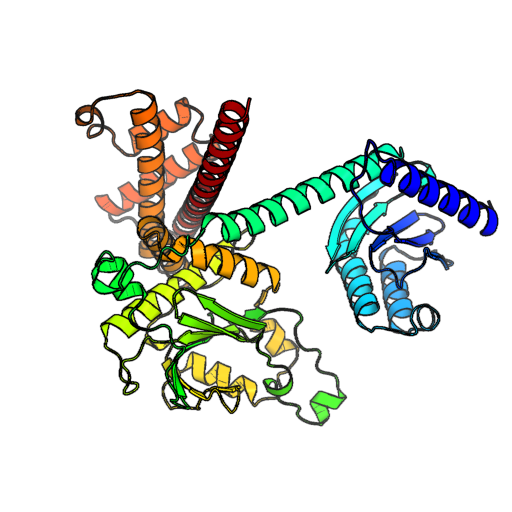EU A 1 394 ? 6.858 -16.134 10.040 1.00 96.38 394 LEU A CA 1
ATOM 3272 C C . LEU A 1 394 ? 7.288 -15.628 11.433 1.00 96.38 394 LEU A C 1
ATOM 3274 O O . LEU A 1 394 ? 7.280 -16.373 12.412 1.00 96.38 394 LEU A O 1
ATOM 3278 N N . GLU A 1 395 ? 7.588 -14.333 11.546 1.00 96.69 395 GLU A N 1
ATOM 3279 C CA . GLU A 1 395 ? 7.912 -13.624 12.787 1.00 96.69 395 GLU A CA 1
ATOM 3280 C C . GLU A 1 395 ? 6.603 -13.174 13.464 1.00 96.69 395 GLU A C 1
ATOM 3282 O O . GLU A 1 395 ? 6.253 -11.993 13.556 1.00 96.69 395 GLU A O 1
ATOM 3287 N N . PHE A 1 396 ? 5.798 -14.164 13.867 1.00 97.75 396 PHE A N 1
ATOM 3288 C CA . PHE A 1 396 ? 4.396 -13.963 14.249 1.00 97.75 396 PHE A CA 1
ATOM 3289 C C . PHE A 1 396 ? 4.204 -13.058 15.465 1.00 97.75 396 PHE A C 1
ATOM 3291 O O . PHE A 1 396 ? 3.220 -12.322 15.519 1.00 97.75 396 PHE A O 1
ATOM 3298 N N . VAL A 1 397 ? 5.125 -13.099 16.429 1.00 97.44 397 VAL A N 1
ATOM 3299 C CA . VAL A 1 397 ? 5.060 -12.264 17.635 1.00 97.44 397 VAL A CA 1
ATOM 3300 C C . VAL A 1 397 ? 5.226 -10.790 17.265 1.00 97.44 397 VAL A C 1
ATOM 3302 O O . VAL A 1 397 ? 4.382 -9.972 17.624 1.00 97.44 397 VAL A O 1
ATOM 3305 N N . GLN A 1 398 ? 6.253 -10.459 16.483 1.00 97.69 398 GLN A N 1
ATOM 3306 C CA . GLN A 1 398 ? 6.543 -9.105 16.010 1.00 97.69 398 GLN A CA 1
ATOM 3307 C C . GLN A 1 398 ? 5.382 -8.569 15.171 1.00 97.69 398 GLN A C 1
ATOM 3309 O O . GLN A 1 398 ? 4.859 -7.488 15.443 1.00 97.69 398 GLN A O 1
ATOM 3314 N N . SER A 1 399 ? 4.909 -9.371 14.211 1.00 98.00 399 SER A N 1
ATOM 3315 C CA . SER A 1 399 ? 3.748 -9.026 13.390 1.00 98.00 399 SER A CA 1
ATOM 3316 C C . SER A 1 399 ? 2.522 -8.708 14.246 1.00 98.00 399 SER A C 1
ATOM 3318 O O . SER A 1 399 ? 1.903 -7.655 14.075 1.00 98.00 399 SER A O 1
ATOM 3320 N N . PHE A 1 400 ? 2.206 -9.582 15.206 1.00 98.50 400 PHE A N 1
ATOM 3321 C CA . PHE A 1 400 ? 1.056 -9.427 16.085 1.00 98.50 400 PHE A CA 1
ATOM 3322 C C . PHE A 1 400 ? 1.140 -8.171 16.951 1.00 98.50 400 PHE A C 1
ATOM 3324 O O . PHE A 1 400 ? 0.136 -7.471 17.068 1.00 98.50 400 PHE A O 1
ATOM 3331 N N . ILE A 1 401 ? 2.305 -7.873 17.533 1.00 98.19 401 ILE A N 1
ATOM 3332 C CA . ILE A 1 401 ? 2.496 -6.692 18.383 1.00 98.19 401 ILE A CA 1
ATOM 3333 C C . ILE A 1 401 ? 2.346 -5.404 17.574 1.00 98.19 401 ILE A C 1
ATOM 3335 O O . ILE A 1 401 ? 1.581 -4.533 17.980 1.00 98.19 401 ILE A O 1
ATOM 3339 N N . LEU A 1 402 ? 2.980 -5.302 16.403 1.00 98.31 402 LEU A N 1
ATOM 3340 C CA . LEU A 1 402 ? 2.843 -4.122 15.540 1.00 98.31 402 LEU A CA 1
ATOM 3341 C C . LEU A 1 402 ? 1.394 -3.931 15.062 1.00 98.31 402 LEU A C 1
ATOM 3343 O O . LEU A 1 402 ? 0.861 -2.823 15.103 1.00 98.31 402 LEU A O 1
ATOM 3347 N N . SER A 1 403 ? 0.716 -5.023 14.693 1.00 98.56 403 SER A N 1
ATOM 3348 C CA . SER A 1 403 ? -0.718 -5.001 14.375 1.00 98.56 403 SER A CA 1
ATOM 3349 C C . SER A 1 403 ? -1.570 -4.544 15.562 1.00 98.56 403 SER A C 1
ATOM 3351 O O . SER A 1 403 ? -2.504 -3.762 15.395 1.00 98.56 403 SER A O 1
ATOM 3353 N N . TRP A 1 404 ? -1.257 -5.016 16.771 1.00 98.25 404 TRP A N 1
ATOM 3354 C CA . TRP A 1 404 ? -1.984 -4.644 17.982 1.00 98.25 404 TRP A CA 1
ATOM 3355 C C . TRP A 1 404 ? -1.815 -3.160 18.317 1.00 98.25 404 TRP A C 1
ATOM 3357 O O . TRP A 1 404 ? -2.795 -2.509 18.668 1.00 98.25 404 TRP A O 1
ATOM 3367 N N . VAL A 1 405 ? -0.616 -2.599 18.132 1.00 98.19 405 VAL A N 1
ATOM 3368 C CA . VAL A 1 405 ? -0.370 -1.156 18.295 1.00 98.19 405 VAL A CA 1
ATOM 3369 C C . VAL A 1 405 ? -1.272 -0.339 17.367 1.00 98.19 405 VAL A C 1
ATOM 3371 O O . VAL A 1 405 ? -1.899 0.618 17.816 1.00 98.19 405 VAL A O 1
ATOM 3374 N N . LEU A 1 406 ? -1.413 -0.737 16.098 1.00 98.38 406 LEU A N 1
ATOM 3375 C CA . LEU A 1 406 ? -2.323 -0.074 15.152 1.00 98.38 406 LEU A CA 1
ATOM 3376 C C . LEU A 1 406 ? -3.791 -0.174 15.581 1.00 98.38 406 LEU A C 1
ATOM 3378 O O . LEU A 1 406 ? -4.543 0.796 15.477 1.00 98.38 406 LEU A O 1
ATOM 3382 N N . ILE A 1 407 ? -4.198 -1.337 16.094 1.00 98.25 407 ILE A N 1
ATOM 3383 C CA . ILE A 1 407 ? -5.539 -1.542 16.646 1.00 98.25 407 ILE A CA 1
ATOM 3384 C C . ILE A 1 407 ? -5.782 -0.605 17.835 1.00 98.25 407 ILE A C 1
ATOM 3386 O O . ILE A 1 407 ? -6.822 0.047 17.895 1.00 98.25 407 ILE A O 1
ATOM 3390 N N . GLU A 1 408 ? -4.835 -0.498 18.767 1.00 97.19 408 GLU A N 1
ATOM 3391 C CA . GLU A 1 408 ? -4.951 0.400 19.918 1.00 97.19 408 GLU A CA 1
ATOM 3392 C C . GLU A 1 408 ? -4.990 1.872 19.503 1.00 97.19 408 GLU A C 1
ATOM 3394 O O . GLU A 1 408 ? -5.811 2.623 20.028 1.00 97.19 408 GLU A O 1
ATOM 3399 N N . GLN A 1 409 ? -4.161 2.283 18.540 1.00 96.25 409 GLN A N 1
ATOM 3400 C CA . GLN A 1 409 ? -4.192 3.636 17.979 1.00 96.25 409 GLN A CA 1
ATOM 3401 C C . GLN A 1 409 ? -5.567 3.968 17.394 1.00 96.25 409 GLN A C 1
ATOM 3403 O O . GLN A 1 409 ? -6.102 5.041 17.667 1.00 96.25 409 GLN A O 1
ATOM 3408 N N . TYR A 1 410 ? -6.166 3.037 16.649 1.00 96.44 410 TYR A N 1
ATOM 3409 C CA . TYR A 1 410 ? -7.510 3.203 16.105 1.00 96.44 410 TYR A CA 1
ATOM 3410 C C . TYR A 1 410 ? -8.584 3.288 17.203 1.00 96.44 410 TYR A C 1
ATOM 3412 O O . TYR A 1 410 ? -9.411 4.195 17.190 1.00 96.44 410 TYR A O 1
ATOM 3420 N N . LEU A 1 411 ? -8.544 2.400 18.202 1.00 96.31 411 LEU A N 1
ATOM 3421 C CA . LEU A 1 411 ? -9.484 2.441 19.330 1.00 96.31 411 LEU A CA 1
ATOM 3422 C C . LEU A 1 411 ? -9.364 3.739 20.137 1.00 96.31 411 LEU A C 1
ATOM 3424 O O . LEU A 1 411 ? -10.367 4.243 20.636 1.00 96.31 411 LEU A O 1
ATOM 3428 N N . ASN A 1 412 ? -8.148 4.267 20.292 1.00 94.31 412 ASN A N 1
ATOM 3429 C CA . ASN A 1 412 ? -7.914 5.544 20.958 1.00 94.31 412 ASN A CA 1
ATOM 3430 C C . ASN A 1 412 ? -8.487 6.703 20.144 1.00 94.31 412 ASN A C 1
ATOM 3432 O O . ASN A 1 412 ? -9.175 7.536 20.718 1.00 94.31 412 ASN A O 1
ATOM 3436 N N . TYR A 1 413 ? -8.272 6.706 18.829 1.00 94.19 413 TYR A N 1
ATOM 3437 C CA . TYR A 1 413 ? -8.825 7.713 17.926 1.00 94.19 413 TYR A CA 1
ATOM 3438 C C . TYR A 1 413 ? -10.359 7.772 17.991 1.00 94.19 413 TYR A C 1
ATOM 3440 O O . TYR A 1 413 ? -10.920 8.825 18.276 1.00 94.19 413 TYR A O 1
ATOM 3448 N N . GLU A 1 414 ? -11.038 6.634 17.825 1.00 94.81 414 GLU A N 1
ATOM 3449 C CA . GLU A 1 414 ? -12.507 6.550 17.909 1.00 94.81 414 GLU A CA 1
ATOM 3450 C C . GLU A 1 414 ? -13.033 6.962 19.292 1.00 94.81 414 GLU A C 1
ATOM 3452 O O . GLU A 1 414 ? -14.073 7.608 19.429 1.00 94.81 414 GLU A O 1
ATOM 3457 N N . TRP A 1 415 ? -12.297 6.602 20.345 1.00 94.06 415 TRP A N 1
ATOM 3458 C CA . TRP A 1 415 ? -12.637 6.993 21.706 1.00 94.06 415 TRP A CA 1
ATOM 3459 C C . TRP A 1 415 ? -12.505 8.503 21.923 1.00 94.06 415 TRP A C 1
ATOM 3461 O O . TRP A 1 415 ? -13.388 9.108 22.528 1.00 94.06 415 TRP A O 1
ATOM 3471 N N . ASP A 1 416 ? -11.431 9.111 21.425 1.00 91.06 416 ASP A N 1
ATOM 3472 C CA . ASP A 1 416 ? -11.195 10.547 21.546 1.00 91.06 416 ASP A CA 1
ATOM 3473 C C . ASP A 1 416 ? -12.238 11.349 20.761 1.00 91.06 416 ASP A C 1
ATOM 3475 O O . ASP A 1 416 ? -12.818 12.272 21.332 1.00 91.06 416 ASP A O 1
ATOM 3479 N N . LEU A 1 417 ? -12.580 10.926 19.537 1.00 90.62 417 LEU A N 1
ATOM 3480 C CA . LEU A 1 417 ? -13.677 11.514 18.759 1.00 90.62 417 LEU A CA 1
ATOM 3481 C C . LEU A 1 417 ? -15.001 11.498 19.532 1.00 90.62 417 LEU A C 1
ATOM 3483 O O . LEU A 1 417 ? -15.685 12.518 19.633 1.00 90.62 417 LEU A O 1
ATOM 3487 N N . TYR A 1 418 ? -15.355 10.353 20.120 1.00 90.88 418 TYR A N 1
ATOM 3488 C CA . TYR A 1 418 ? -16.571 10.229 20.923 1.00 90.88 418 TYR A CA 1
ATOM 3489 C C . TYR A 1 418 ? -16.565 11.167 22.143 1.00 90.88 418 TYR A C 1
ATOM 3491 O O . TYR A 1 418 ? -17.579 11.793 22.467 1.00 90.88 418 TYR A O 1
ATOM 3499 N N . LEU A 1 419 ? -15.433 11.269 22.843 1.00 88.94 419 LEU A N 1
ATOM 3500 C CA . LEU A 1 419 ? -15.304 12.135 24.015 1.00 88.94 419 LEU A CA 1
ATOM 3501 C C . LEU A 1 419 ? -15.402 13.618 23.652 1.00 88.94 419 LEU A C 1
ATOM 3503 O O . LEU A 1 419 ? -16.023 14.381 24.397 1.00 88.94 419 LEU A O 1
ATOM 3507 N N . ASP A 1 420 ? -14.815 14.009 22.522 1.00 87.44 420 ASP A N 1
ATOM 3508 C CA . ASP A 1 420 ? -14.830 15.386 22.035 1.00 87.44 420 ASP A CA 1
ATOM 3509 C C . ASP A 1 420 ? -16.253 15.804 21.636 1.00 87.44 420 ASP A C 1
ATOM 3511 O O . ASP A 1 420 ? -16.723 16.862 22.059 1.00 87.44 420 ASP A O 1
ATOM 3515 N N . GLN A 1 421 ? -17.009 14.922 20.970 1.00 88.69 421 GLN A N 1
ATOM 3516 C CA . GLN A 1 421 ? -18.438 15.134 20.684 1.00 88.69 421 GLN A CA 1
ATOM 3517 C C . GLN A 1 421 ? -19.283 15.321 21.954 1.00 88.69 421 GLN A C 1
ATOM 3519 O O . GLN A 1 421 ? -20.274 16.051 21.954 1.00 88.69 421 GLN A O 1
ATOM 3524 N N . ARG A 1 422 ? -18.898 14.674 23.060 1.00 86.19 422 ARG A N 1
ATOM 3525 C CA . ARG A 1 422 ? -19.592 14.767 24.355 1.00 86.19 422 ARG A CA 1
ATOM 3526 C C . ARG A 1 422 ? -19.073 15.888 25.257 1.00 86.19 422 ARG A C 1
ATOM 3528 O O . ARG A 1 422 ? -19.616 16.053 26.347 1.00 86.19 422 ARG A O 1
ATOM 3535 N N . LYS A 1 423 ? -18.051 16.646 24.834 1.00 84.94 423 LYS A N 1
ATOM 3536 C CA . LYS A 1 423 ? -17.386 17.698 25.629 1.00 84.94 423 LYS A CA 1
ATOM 3537 C C . LYS A 1 423 ? -16.922 17.210 27.014 1.00 84.94 423 LYS A C 1
ATOM 3539 O O . LYS A 1 423 ? -16.941 17.960 27.989 1.00 84.94 423 LYS A O 1
ATOM 3544 N N . ILE A 1 424 ? -16.517 15.943 27.117 1.00 81.44 424 ILE A N 1
ATOM 3545 C CA . ILE A 1 424 ? -16.063 15.343 28.379 1.00 81.44 424 ILE A CA 1
ATOM 3546 C C . ILE A 1 424 ? -14.649 15.843 28.723 1.00 81.44 424 ILE A C 1
ATOM 3548 O O . ILE A 1 424 ? -13.777 15.941 27.858 1.00 81.44 424 ILE A O 1
ATOM 3552 N N . SER A 1 425 ? -14.401 16.150 30.003 1.00 76.88 425 SER A N 1
ATOM 3553 C CA . SER A 1 425 ? -13.121 16.719 30.451 1.00 76.88 425 SER A CA 1
ATOM 3554 C C . SER A 1 425 ? -11.921 15.781 30.219 1.00 76.88 425 SER A C 1
ATOM 3556 O O . SER A 1 425 ? -12.018 14.554 30.328 1.00 76.88 425 SER A O 1
ATOM 3558 N N . LYS A 1 426 ? -10.734 16.361 29.969 1.00 71.81 426 LYS A N 1
ATOM 3559 C CA . LYS A 1 426 ? -9.478 15.616 29.726 1.00 71.81 426 LYS A CA 1
ATOM 3560 C C . LYS A 1 426 ? -9.105 14.642 30.859 1.00 71.81 426 LYS A C 1
ATOM 3562 O O . LYS A 1 426 ? -8.499 13.606 30.591 1.00 71.81 426 LYS A O 1
ATOM 3567 N N . ASN A 1 427 ? -9.488 14.933 32.104 1.00 72.44 427 ASN A N 1
ATOM 3568 C CA . ASN A 1 427 ? -9.158 14.098 33.266 1.00 72.44 427 ASN A CA 1
ATOM 3569 C C . ASN A 1 427 ? -9.921 12.765 33.295 1.00 72.44 427 ASN A C 1
ATOM 3571 O O . ASN A 1 427 ? -9.420 11.782 33.843 1.00 72.44 427 ASN A O 1
ATOM 3575 N N . GLU A 1 428 ? -11.089 12.681 32.656 1.00 69.88 428 GLU A N 1
ATOM 3576 C CA . GLU A 1 428 ? -11.828 11.419 32.543 1.00 69.88 428 GLU A CA 1
ATOM 3577 C C . GLU A 1 428 ? -11.268 10.503 31.442 1.00 69.88 428 GLU A C 1
ATOM 3579 O O . GLU A 1 428 ? -11.430 9.281 31.515 1.00 69.88 428 GLU A O 1
ATOM 3584 N N . LYS A 1 429 ? -10.517 11.057 30.474 1.00 68.12 429 LYS A N 1
ATOM 3585 C CA . LYS A 1 429 ? -9.962 10.308 29.331 1.00 68.12 429 LYS A CA 1
ATOM 3586 C C . LYS A 1 429 ? -8.974 9.207 29.748 1.00 68.12 429 LYS A C 1
ATOM 3588 O O . LYS A 1 429 ? -8.938 8.144 29.129 1.00 68.12 429 LYS A O 1
ATOM 3593 N N . LYS A 1 430 ? -8.211 9.404 30.834 1.00 71.88 430 LYS A N 1
ATOM 3594 C CA . LYS A 1 430 ? -7.142 8.480 31.278 1.00 71.88 430 LYS A CA 1
ATOM 3595 C C . LYS A 1 430 ? -7.631 7.205 31.987 1.00 71.88 430 LYS A C 1
ATOM 3597 O O . LYS A 1 430 ? -6.828 6.316 32.245 1.00 71.88 430 LYS A O 1
ATOM 3602 N N . LYS A 1 431 ? -8.928 7.072 32.298 1.00 78.00 431 LYS A N 1
ATOM 3603 C CA . LYS A 1 431 ? -9.453 5.960 33.126 1.00 78.00 431 LYS A CA 1
ATOM 3604 C C . LYS A 1 431 ? -9.859 4.695 32.349 1.00 78.00 431 LYS A C 1
ATOM 3606 O O . LYS A 1 431 ? -10.272 3.703 32.959 1.00 78.00 431 LYS A O 1
ATOM 3611 N N . TYR A 1 432 ? -9.777 4.703 31.018 1.00 82.62 432 TYR A N 1
ATOM 3612 C CA . TYR A 1 432 ? -10.346 3.641 30.183 1.00 82.62 432 TYR A CA 1
ATOM 3613 C C . TYR A 1 432 ? -9.278 2.690 29.634 1.00 82.62 432 TYR A C 1
ATOM 3615 O O . TYR A 1 432 ? -8.497 3.045 28.753 1.00 82.62 432 TYR A O 1
ATOM 3623 N N . THR A 1 433 ? -9.290 1.449 30.128 1.00 88.81 433 THR A N 1
ATOM 3624 C CA . THR A 1 433 ? -8.489 0.346 29.576 1.00 88.81 433 THR A CA 1
ATOM 3625 C C . THR A 1 433 ? -9.000 -0.062 28.191 1.00 88.81 433 THR A C 1
ATOM 3627 O O . THR A 1 433 ? -10.168 0.172 27.870 1.00 88.81 433 THR A O 1
ATOM 3630 N N . ALA A 1 434 ? -8.168 -0.738 27.387 1.00 89.50 434 ALA A N 1
ATOM 3631 C CA . ALA A 1 434 ? -8.560 -1.228 26.060 1.00 89.50 434 ALA A CA 1
ATOM 3632 C C . ALA A 1 434 ? -9.863 -2.052 26.096 1.00 89.50 434 ALA A C 1
ATOM 3634 O O . ALA A 1 434 ? -10.746 -1.850 25.271 1.00 89.50 434 ALA A O 1
ATOM 3635 N N . ASN A 1 435 ? -10.042 -2.907 27.111 1.00 94.06 435 ASN A N 1
ATOM 3636 C CA . ASN A 1 435 ? -11.276 -3.682 27.293 1.00 94.06 435 ASN A CA 1
ATOM 3637 C C . ASN A 1 435 ? -12.516 -2.789 27.474 1.00 94.06 435 ASN A C 1
ATOM 3639 O O . ASN A 1 435 ? -13.552 -3.029 26.861 1.00 94.06 435 ASN A O 1
ATOM 3643 N N . LYS A 1 436 ? -12.408 -1.738 28.300 1.00 94.06 436 LYS A N 1
ATOM 3644 C CA . LYS A 1 436 ? -13.513 -0.794 28.516 1.00 94.06 436 LYS A CA 1
ATOM 3645 C C . LYS A 1 436 ? -13.824 -0.004 27.244 1.00 94.06 436 LYS A C 1
ATOM 3647 O O . LYS A 1 436 ? -14.998 0.165 26.931 1.00 94.06 436 LYS A O 1
ATOM 3652 N N . LYS A 1 437 ? -12.793 0.428 26.504 1.00 94.81 437 LYS A N 1
ATOM 3653 C CA . LYS A 1 437 ? -12.950 1.124 25.215 1.00 94.81 437 LYS A CA 1
ATOM 3654 C C . LYS A 1 437 ? -13.678 0.248 24.199 1.00 94.81 437 LYS A C 1
ATOM 3656 O O . LYS A 1 437 ? -14.686 0.681 23.660 1.00 94.81 437 LYS A O 1
ATOM 3661 N N . ILE A 1 438 ? -13.239 -0.999 24.012 1.00 95.75 438 ILE A N 1
ATOM 3662 C CA . ILE A 1 438 ? -13.866 -1.961 23.090 1.00 95.75 438 ILE A CA 1
ATOM 3663 C C . ILE A 1 438 ? -15.353 -2.149 23.423 1.00 95.75 438 ILE A C 1
ATOM 3665 O O . ILE A 1 438 ? -16.207 -1.933 22.565 1.00 95.75 438 ILE A O 1
ATOM 3669 N N . ASN A 1 439 ? -15.672 -2.470 24.681 1.00 95.69 439 ASN A N 1
ATOM 3670 C CA . ASN A 1 439 ? -17.057 -2.689 25.102 1.00 95.69 439 ASN A CA 1
ATOM 3671 C C . ASN A 1 439 ? -17.924 -1.444 24.898 1.00 95.69 439 ASN A C 1
ATOM 3673 O O . ASN A 1 439 ? -19.071 -1.554 24.470 1.00 95.69 439 ASN A O 1
ATOM 3677 N N . ARG A 1 440 ? -17.385 -0.254 25.190 1.00 94.56 440 ARG A N 1
ATOM 3678 C CA . ARG A 1 440 ? -18.142 0.987 25.050 1.00 94.56 440 ARG A CA 1
ATOM 3679 C C . ARG A 1 440 ? -18.351 1.374 23.589 1.00 94.56 440 ARG A C 1
ATOM 3681 O O . ARG A 1 440 ? -19.472 1.700 23.225 1.00 94.56 440 ARG A O 1
ATOM 3688 N N . LEU A 1 441 ? -17.321 1.286 22.749 1.00 95.12 441 LEU A N 1
ATOM 3689 C CA . LEU A 1 441 ? -17.434 1.542 21.309 1.00 95.12 441 LEU A CA 1
ATOM 3690 C C . LEU A 1 441 ? -18.395 0.553 20.626 1.00 95.12 441 LEU A C 1
ATOM 3692 O O . LEU A 1 441 ? -19.115 0.935 19.708 1.00 95.12 441 LEU A O 1
ATOM 3696 N N . PHE A 1 442 ? -18.466 -0.693 21.105 1.00 96.81 442 PHE A N 1
ATOM 3697 C CA . PHE A 1 442 ? -19.476 -1.660 20.669 1.00 96.81 442 PHE A CA 1
ATOM 3698 C C . PHE A 1 442 ? -20.897 -1.247 21.083 1.00 96.81 442 PHE A C 1
ATOM 3700 O O . PHE A 1 442 ? -21.789 -1.222 20.241 1.00 96.81 442 PHE A O 1
ATOM 3707 N N . GLN A 1 443 ? -21.112 -0.854 22.345 1.00 96.12 443 GLN A N 1
ATOM 3708 C CA . GLN A 1 443 ? -22.417 -0.354 22.816 1.00 96.12 443 GLN A CA 1
ATOM 3709 C C . GLN A 1 443 ? -22.900 0.885 22.051 1.00 96.12 443 GLN A C 1
ATOM 3711 O O . GLN A 1 443 ? -24.100 1.086 21.904 1.00 96.12 443 GLN A O 1
ATOM 3716 N N . LEU A 1 444 ? -21.968 1.716 21.581 1.00 93.69 444 LEU A N 1
ATOM 3717 C CA . LEU A 1 444 ? -22.254 2.906 20.779 1.00 93.69 444 LEU A CA 1
ATOM 3718 C C . LEU A 1 444 ? -22.538 2.590 19.301 1.00 93.69 444 LEU A C 1
ATOM 3720 O O . LEU A 1 444 ? -22.856 3.502 18.546 1.00 93.69 444 LEU A O 1
ATOM 3724 N N . GLY A 1 445 ? -22.397 1.333 18.868 1.00 95.00 445 GLY A N 1
ATOM 3725 C CA . GLY A 1 445 ? -22.577 0.929 17.471 1.00 95.00 445 GLY A CA 1
ATOM 3726 C C . GLY A 1 445 ? -21.417 1.302 16.540 1.00 95.00 445 GLY A C 1
ATOM 3727 O O . GLY A 1 445 ? -21.508 1.062 15.339 1.00 95.00 445 GLY A O 1
ATOM 3728 N N . ILE A 1 446 ? -20.316 1.848 17.072 1.00 93.06 446 ILE A N 1
ATOM 3729 C CA . ILE A 1 446 ? -19.118 2.208 16.293 1.00 93.06 446 ILE A CA 1
ATOM 3730 C C . ILE A 1 446 ? -18.380 0.939 15.848 1.00 93.06 446 ILE A C 1
ATOM 3732 O O . ILE A 1 446 ? -17.943 0.824 14.701 1.00 93.06 446 ILE A O 1
ATOM 3736 N N . LEU A 1 447 ? -18.262 -0.041 16.751 1.00 95.50 447 LEU A N 1
ATOM 3737 C CA . LEU A 1 447 ? -17.707 -1.357 16.438 1.00 95.50 447 LEU A CA 1
ATOM 3738 C C . LEU A 1 447 ? -18.818 -2.342 16.082 1.00 95.50 447 LEU A C 1
ATOM 3740 O O . LEU A 1 447 ? -19.805 -2.478 16.803 1.00 95.50 447 LEU A O 1
ATOM 3744 N N . ARG A 1 448 ? -18.613 -3.106 15.006 1.00 95.62 448 ARG A N 1
ATOM 3745 C CA . ARG A 1 448 ? -19.506 -4.209 14.622 1.00 95.62 448 ARG A CA 1
ATOM 3746 C C . ARG A 1 448 ? -19.328 -5.393 15.576 1.00 95.62 448 ARG A C 1
ATOM 3748 O O . ARG A 1 448 ? -18.250 -5.593 16.133 1.00 95.62 448 ARG A O 1
ATOM 3755 N N . GLU A 1 449 ? -20.342 -6.250 15.698 1.00 96.06 449 GLU A N 1
ATOM 3756 C CA . GLU A 1 449 ? -20.276 -7.440 16.567 1.00 96.06 449 GLU A CA 1
ATOM 3757 C C . GLU A 1 449 ? -19.099 -8.364 16.208 1.00 96.06 449 GLU A C 1
ATOM 3759 O O . GLU A 1 449 ? -18.374 -8.842 17.082 1.00 96.06 449 GLU A O 1
ATOM 3764 N N . ALA A 1 450 ? -18.861 -8.580 14.910 1.00 95.50 450 ALA A N 1
ATOM 3765 C CA . ALA A 1 450 ? -17.728 -9.369 14.433 1.00 95.50 450 ALA A CA 1
ATOM 3766 C C . ALA A 1 450 ? -16.382 -8.793 14.905 1.00 95.50 450 ALA A C 1
ATOM 3768 O O . ALA A 1 450 ? -15.506 -9.549 15.326 1.00 95.50 450 ALA A O 1
ATOM 3769 N N . ASP A 1 451 ? -16.253 -7.467 14.894 1.00 94.56 451 ASP A N 1
ATOM 3770 C CA . ASP A 1 451 ? -15.031 -6.765 15.281 1.00 94.56 451 ASP A CA 1
ATOM 3771 C C . ASP A 1 451 ? -14.838 -6.826 16.791 1.00 94.56 451 ASP A C 1
ATOM 3773 O O . ASP A 1 451 ? -13.748 -7.145 17.249 1.00 94.56 451 ASP A O 1
ATOM 3777 N N . ASN A 1 452 ? -15.907 -6.628 17.567 1.00 96.62 452 ASN A N 1
ATOM 3778 C CA . ASN A 1 452 ? -15.883 -6.761 19.022 1.00 96.62 452 ASN A CA 1
ATOM 3779 C C . ASN A 1 452 ? -15.433 -8.166 19.471 1.00 96.62 452 ASN A C 1
ATOM 3781 O O . ASN A 1 452 ? -14.577 -8.307 20.352 1.00 96.62 452 ASN A O 1
ATOM 3785 N N . ARG A 1 453 ? -15.964 -9.220 18.831 1.00 96.75 453 ARG A N 1
ATOM 3786 C CA . ARG A 1 453 ? -15.571 -10.611 19.117 1.00 96.75 453 ARG A CA 1
ATOM 3787 C C . ARG A 1 453 ? -14.101 -10.864 18.790 1.00 96.75 453 ARG A C 1
ATOM 3789 O O . ARG A 1 453 ? -13.400 -11.480 19.594 1.00 96.75 453 ARG A O 1
ATOM 3796 N N . GLU A 1 454 ? -13.624 -10.395 17.638 1.00 97.38 454 GLU A N 1
ATOM 3797 C CA . GLU A 1 454 ? -12.228 -10.602 17.243 1.00 97.38 454 GLU A CA 1
ATOM 3798 C C . GLU A 1 454 ? -11.264 -9.779 18.112 1.00 97.38 454 GLU A C 1
ATOM 3800 O O .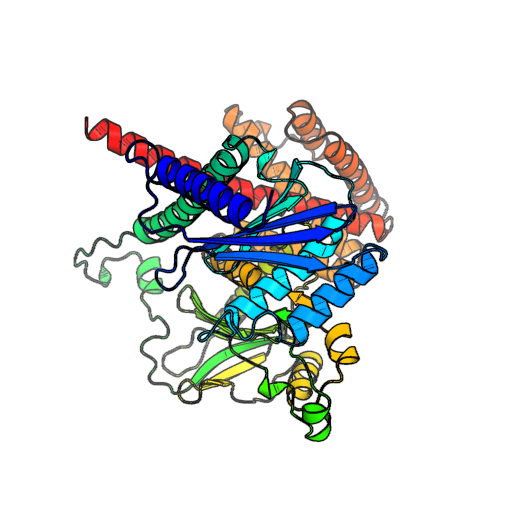 GLU A 1 454 ? -10.282 -10.327 18.610 1.00 97.38 454 GLU A O 1
ATOM 3805 N N . LEU A 1 455 ? -11.587 -8.514 18.401 1.00 97.75 455 LEU A N 1
ATOM 3806 C CA . LEU A 1 455 ? -10.838 -7.649 19.318 1.00 97.75 455 LEU A CA 1
ATOM 3807 C C . LEU A 1 455 ? -10.712 -8.264 20.706 1.00 97.75 455 LEU A C 1
ATOM 3809 O O . LEU A 1 455 ? -9.625 -8.280 21.281 1.00 97.75 455 LEU A O 1
ATOM 3813 N N . SER A 1 456 ? -11.806 -8.815 21.232 1.00 95.88 456 SER A N 1
ATOM 3814 C CA . SER A 1 456 ? -11.792 -9.495 22.523 1.00 95.88 456 SER A CA 1
ATOM 3815 C C . SER A 1 456 ? -10.815 -10.669 22.513 1.00 95.88 456 SER A C 1
ATOM 3817 O O . SER A 1 456 ? -9.998 -10.785 23.421 1.00 95.88 456 SER A O 1
ATOM 3819 N N . ARG A 1 457 ? -10.824 -11.516 21.477 1.00 97.31 457 ARG A N 1
ATOM 3820 C CA . ARG A 1 457 ? -9.889 -12.653 21.360 1.00 97.31 457 ARG A CA 1
ATOM 3821 C C . ARG A 1 457 ? -8.430 -12.212 21.237 1.00 97.31 457 ARG A C 1
ATOM 3823 O O . ARG A 1 457 ? -7.564 -12.760 21.922 1.00 97.31 457 ARG A O 1
ATOM 3830 N N . LEU A 1 458 ? -8.158 -11.222 20.391 1.00 97.81 458 LEU A N 1
ATOM 3831 C CA . LEU A 1 458 ? -6.810 -10.687 20.193 1.00 97.81 458 LEU A CA 1
ATOM 3832 C C . LEU A 1 458 ? -6.287 -10.021 21.471 1.00 97.81 458 LEU A C 1
ATOM 3834 O O . LEU A 1 458 ? -5.140 -10.247 21.839 1.00 97.81 458 LEU A O 1
ATOM 3838 N N . ARG A 1 459 ? -7.141 -9.312 22.221 1.00 97.38 459 ARG A N 1
ATOM 3839 C CA . ARG A 1 459 ? -6.790 -8.747 23.532 1.00 97.38 459 ARG A CA 1
ATOM 3840 C C . ARG A 1 459 ? -6.341 -9.819 24.522 1.00 97.38 459 ARG A C 1
ATOM 3842 O O . ARG A 1 459 ? -5.344 -9.621 25.207 1.00 97.38 459 ARG A O 1
ATOM 3849 N N . HIS A 1 460 ? -7.068 -10.935 24.611 1.00 96.69 460 HIS A N 1
ATOM 3850 C CA . HIS A 1 460 ? -6.657 -12.053 25.468 1.00 96.69 460 HIS A CA 1
ATOM 3851 C C . HIS A 1 460 ? -5.319 -12.627 24.997 1.00 96.69 460 HIS A C 1
ATOM 3853 O O . HIS A 1 460 ? -4.408 -12.743 25.799 1.00 96.69 460 HIS A O 1
ATOM 3859 N N . THR A 1 461 ? -5.148 -12.842 23.688 1.00 97.31 461 THR A N 1
ATOM 3860 C CA . THR A 1 461 ? -3.869 -13.309 23.115 1.00 97.31 461 THR A CA 1
ATOM 3861 C C . THR A 1 461 ? -2.706 -12.375 23.471 1.00 97.31 461 THR A C 1
ATOM 3863 O O . THR A 1 461 ? -1.632 -12.836 23.848 1.00 97.31 461 THR A O 1
ATOM 3866 N N . ARG A 1 462 ? -2.920 -11.055 23.402 1.00 96.69 462 ARG A N 1
ATOM 3867 C CA . ARG A 1 462 ? -1.930 -10.051 23.806 1.00 96.69 462 ARG A CA 1
ATOM 3868 C C . ARG A 1 462 ? -1.619 -10.141 25.295 1.00 96.69 462 ARG A C 1
ATOM 3870 O O . ARG A 1 462 ? -0.458 -10.048 25.669 1.00 96.69 462 ARG A O 1
ATOM 3877 N N . ASN A 1 463 ? -2.633 -10.280 26.143 1.00 96.00 463 ASN A N 1
ATOM 3878 C CA . ASN A 1 463 ? -2.438 -10.373 27.588 1.00 96.00 463 ASN A CA 1
ATOM 3879 C C . ASN A 1 463 ? -1.683 -11.649 27.972 1.00 96.00 463 ASN A C 1
ATOM 3881 O O . ASN A 1 463 ? -0.715 -11.560 28.718 1.00 96.00 463 ASN A O 1
ATOM 3885 N N . ASP A 1 464 ? -2.066 -12.789 27.405 1.00 96.88 464 ASP A N 1
ATOM 3886 C CA . ASP A 1 464 ? -1.377 -14.067 27.577 1.00 96.88 464 ASP A CA 1
ATOM 3887 C C . ASP A 1 464 ? 0.095 -13.970 27.144 1.00 96.88 464 ASP A C 1
ATOM 3889 O O . ASP A 1 464 ? 0.987 -14.439 27.842 1.00 96.88 464 ASP A O 1
ATOM 3893 N N . PHE A 1 465 ? 0.385 -13.326 26.010 1.00 96.12 465 PHE A N 1
ATOM 3894 C CA . PHE A 1 465 ? 1.768 -13.116 25.578 1.00 96.12 465 PHE A CA 1
ATOM 3895 C C . PHE A 1 465 ? 2.542 -12.199 26.540 1.00 96.12 465 PHE A C 1
ATOM 3897 O O . PHE A 1 465 ? 3.640 -12.541 26.966 1.00 96.12 465 PHE A O 1
ATOM 3904 N N . MET A 1 466 ? 1.970 -11.051 26.915 1.00 93.62 466 MET A N 1
ATOM 3905 C CA . MET A 1 466 ? 2.665 -10.039 27.723 1.00 93.62 466 MET A CA 1
ATOM 3906 C C . MET A 1 466 ? 2.850 -10.437 29.191 1.00 93.62 466 MET A C 1
ATOM 3908 O O . MET A 1 466 ? 3.781 -9.951 29.828 1.00 93.62 466 MET A O 1
ATOM 3912 N N . HIS A 1 467 ? 1.958 -11.261 29.742 1.00 94.00 467 HIS A N 1
ATOM 3913 C CA . HIS A 1 467 ? 1.965 -11.623 31.163 1.00 94.00 467 HIS A CA 1
ATOM 3914 C C . HIS A 1 467 ? 2.369 -13.075 31.416 1.00 94.00 467 HIS A C 1
ATOM 3916 O O . HIS A 1 467 ? 2.926 -13.365 32.469 1.00 94.00 467 HIS A O 1
ATOM 3922 N N . GLU A 1 468 ? 2.121 -13.976 30.465 1.00 93.81 468 GLU A N 1
ATOM 3923 C CA . GLU A 1 468 ? 2.391 -15.411 30.615 1.00 93.81 468 GLU A CA 1
ATOM 3924 C C . GLU A 1 468 ? 3.394 -15.943 29.578 1.00 93.81 468 GLU A C 1
ATOM 3926 O O . GLU A 1 468 ? 3.676 -17.138 29.556 1.00 93.81 468 GLU A O 1
ATOM 3931 N N . ILE A 1 469 ? 3.938 -15.080 28.705 1.00 92.81 469 ILE A N 1
ATOM 3932 C CA . ILE A 1 469 ? 4.945 -15.436 27.686 1.00 92.81 469 ILE A CA 1
ATOM 3933 C C . ILE A 1 469 ? 4.413 -16.522 26.721 1.00 92.81 469 ILE A C 1
ATOM 3935 O O . ILE A 1 469 ? 5.156 -17.308 26.131 1.00 92.81 469 ILE A O 1
ATOM 3939 N N . ARG A 1 470 ? 3.088 -16.587 26.511 1.00 92.75 470 ARG A N 1
ATOM 3940 C CA . ARG A 1 470 ? 2.503 -17.554 25.568 1.00 92.75 470 ARG A CA 1
ATOM 3941 C C . ARG A 1 470 ? 2.820 -17.186 24.122 1.00 92.75 470 ARG A C 1
ATOM 3943 O O . ARG A 1 470 ? 2.620 -16.052 23.697 1.00 92.75 470 ARG A O 1
ATOM 3950 N N . LEU A 1 471 ? 3.233 -18.178 23.331 1.00 93.62 471 LEU A N 1
ATOM 3951 C CA . LEU A 1 471 ? 3.559 -17.993 21.915 1.00 93.62 471 LEU A CA 1
ATOM 3952 C C . LEU A 1 471 ? 2.342 -17.561 21.084 1.00 93.62 471 LEU A C 1
ATOM 3954 O O . LEU A 1 471 ? 1.287 -18.203 21.097 1.00 93.62 471 LEU A O 1
ATOM 3958 N N . VAL A 1 472 ? 2.529 -16.524 20.266 1.00 96.69 472 VAL A N 1
ATOM 3959 C CA . VAL A 1 472 ? 1.537 -16.104 19.273 1.00 96.69 472 VAL A CA 1
ATOM 3960 C C . VAL A 1 472 ? 1.622 -17.007 18.043 1.00 96.69 472 VAL A C 1
ATOM 3962 O O . VAL A 1 472 ? 2.637 -17.062 17.352 1.00 96.69 472 VAL A O 1
ATOM 3965 N N . ARG A 1 473 ? 0.528 -17.712 17.737 1.00 96.38 473 ARG A N 1
ATOM 3966 C CA . ARG A 1 473 ? 0.425 -18.570 16.545 1.00 96.38 473 ARG A CA 1
ATOM 3967 C C . ARG A 1 473 ? 0.154 -17.744 15.283 1.00 96.38 473 ARG A C 1
ATOM 3969 O O . ARG A 1 473 ? -0.536 -16.726 15.345 1.00 96.38 473 ARG A O 1
ATOM 3976 N N . GLY A 1 474 ? 0.561 -18.256 14.118 1.00 97.00 474 GLY A N 1
ATOM 3977 C CA . GLY A 1 474 ? 0.388 -17.572 12.827 1.00 97.00 474 GLY A CA 1
ATOM 3978 C C . GLY A 1 474 ? -1.053 -17.165 12.491 1.00 97.00 474 GLY A C 1
ATOM 3979 O O . GLY A 1 474 ? -1.274 -16.084 11.951 1.00 97.00 474 GLY A O 1
ATOM 3980 N N . ASN A 1 475 ? -2.062 -17.954 12.886 1.00 97.31 475 ASN A N 1
ATOM 3981 C CA . ASN A 1 475 ? -3.469 -17.562 12.719 1.00 97.31 475 ASN A CA 1
ATOM 3982 C C . ASN A 1 475 ? -3.818 -16.301 13.536 1.00 97.31 475 ASN A C 1
ATOM 3984 O O . ASN A 1 475 ? -4.503 -15.416 13.033 1.00 97.31 475 ASN A O 1
ATOM 3988 N N . GLY A 1 476 ? -3.320 -16.199 14.774 1.00 97.44 476 GLY A N 1
ATOM 3989 C CA . GLY A 1 476 ? -3.522 -15.029 15.632 1.00 97.44 476 GLY A CA 1
ATOM 3990 C C . GLY A 1 476 ? -2.856 -13.777 15.063 1.00 97.44 476 GLY A C 1
ATOM 3991 O O . GLY A 1 476 ? -3.501 -12.735 14.973 1.00 97.44 476 GLY A O 1
ATOM 3992 N N . ALA A 1 477 ? -1.611 -13.899 14.590 1.00 98.19 477 ALA A N 1
ATOM 3993 C CA . ALA A 1 477 ? -0.895 -12.808 13.926 1.00 98.19 477 ALA A CA 1
ATOM 3994 C C . ALA A 1 477 ? -1.610 -12.338 12.646 1.00 98.19 477 ALA A C 1
ATOM 3996 O O . ALA A 1 477 ? -1.891 -11.153 12.499 1.00 98.19 477 ALA A O 1
ATOM 3997 N N . ASN A 1 478 ? -2.015 -13.264 11.770 1.00 97.88 478 ASN A N 1
ATOM 3998 C CA . ASN A 1 478 ? -2.736 -12.943 10.533 1.00 97.88 478 ASN A CA 1
ATOM 3999 C C . ASN A 1 478 ? -4.086 -12.252 10.797 1.00 97.88 478 ASN A C 1
ATOM 4001 O O . ASN A 1 478 ? -4.467 -11.317 10.096 1.00 97.88 478 ASN A O 1
ATOM 4005 N N . LYS A 1 479 ? -4.824 -12.701 11.817 1.00 98.12 479 LYS A N 1
ATOM 4006 C CA . LYS A 1 479 ? -6.082 -12.070 12.238 1.00 98.12 479 LYS A CA 1
ATOM 4007 C C . LYS A 1 479 ? -5.865 -10.659 12.774 1.00 98.12 479 LYS A C 1
ATOM 4009 O O . LYS A 1 479 ? -6.605 -9.759 12.381 1.00 98.12 479 LYS A O 1
ATOM 4014 N N . SER A 1 480 ? -4.835 -10.470 13.602 1.00 98.44 480 SER A N 1
ATOM 4015 C CA . SER A 1 480 ? -4.422 -9.151 14.095 1.00 98.44 480 SER A CA 1
ATOM 4016 C C . SER A 1 480 ? -4.090 -8.215 12.930 1.00 98.44 480 SER A C 1
ATOM 4018 O O . SER A 1 480 ? -4.670 -7.137 12.825 1.00 98.44 480 SER A O 1
ATOM 4020 N N . PHE A 1 481 ? -3.273 -8.679 11.979 1.00 98.25 481 PHE A N 1
ATOM 4021 C CA . PHE A 1 481 ? -2.897 -7.915 10.790 1.00 98.25 481 PHE A CA 1
ATOM 4022 C C . PHE A 1 481 ? -4.091 -7.529 9.922 1.00 98.25 481 PHE A C 1
ATOM 4024 O O . PHE A 1 481 ? -4.248 -6.364 9.567 1.00 98.25 481 PHE A O 1
ATOM 4031 N N . LYS A 1 482 ? -4.983 -8.473 9.607 1.00 97.06 482 LYS A N 1
ATOM 4032 C CA . LYS A 1 482 ? -6.179 -8.179 8.800 1.00 97.06 482 LYS A CA 1
ATOM 4033 C C . LYS A 1 482 ? -7.096 -7.157 9.471 1.00 97.06 482 LYS A C 1
ATOM 4035 O O . LYS A 1 482 ? -7.694 -6.332 8.779 1.00 97.06 482 LYS A O 1
ATOM 4040 N N . LEU A 1 483 ? -7.214 -7.214 10.797 1.00 97.56 483 LEU A N 1
ATOM 4041 C CA . LEU A 1 483 ? -7.984 -6.243 11.563 1.00 97.56 483 LEU A CA 1
ATOM 4042 C C . LEU A 1 483 ? -7.320 -4.859 11.535 1.00 97.56 483 LEU A C 1
ATOM 4044 O O . LEU A 1 483 ? -7.993 -3.881 11.211 1.00 97.56 483 LEU A O 1
ATOM 4048 N N . ALA A 1 484 ? -6.010 -4.794 11.788 1.00 98.06 484 ALA A N 1
ATOM 4049 C CA . ALA A 1 484 ? -5.218 -3.568 11.712 1.00 98.06 484 ALA A CA 1
ATOM 4050 C C . ALA A 1 484 ? -5.291 -2.922 10.319 1.00 98.06 484 ALA A C 1
ATOM 4052 O O . ALA A 1 484 ? -5.612 -1.744 10.205 1.00 98.06 484 ALA A O 1
ATOM 4053 N N . LEU A 1 485 ? -5.099 -3.707 9.253 1.00 97.19 485 LEU A N 1
ATOM 4054 C CA . LEU A 1 485 ? -5.233 -3.273 7.860 1.00 97.19 485 LEU A CA 1
ATOM 4055 C C . LEU A 1 485 ? -6.590 -2.615 7.600 1.00 97.19 485 LEU A C 1
ATOM 4057 O O . LEU A 1 485 ? -6.661 -1.552 6.985 1.00 97.19 485 LEU A O 1
ATOM 4061 N N . ARG A 1 486 ? -7.677 -3.240 8.061 1.00 95.81 486 ARG A N 1
ATOM 4062 C CA . ARG A 1 486 ? -9.026 -2.700 7.875 1.00 95.81 486 ARG A CA 1
ATOM 4063 C C . ARG A 1 486 ? -9.224 -1.387 8.629 1.00 95.81 486 ARG A C 1
ATOM 4065 O O . ARG A 1 486 ? -9.850 -0.486 8.087 1.00 95.81 486 ARG A O 1
ATOM 4072 N N . PHE A 1 487 ? -8.698 -1.273 9.845 1.00 96.38 487 PHE A N 1
ATOM 4073 C CA . PHE A 1 487 ? -8.779 -0.041 10.630 1.00 96.38 487 PHE A CA 1
ATOM 4074 C C . PHE A 1 487 ? -7.937 1.093 10.044 1.00 96.38 487 PHE A C 1
ATOM 4076 O O . PHE A 1 487 ? -8.413 2.221 9.986 1.00 96.38 487 PHE A O 1
ATOM 4083 N N . VAL A 1 488 ? -6.739 0.803 9.528 1.00 96.50 488 VAL A N 1
ATOM 4084 C CA . VAL A 1 488 ? -5.929 1.799 8.807 1.00 96.50 488 VAL A CA 1
ATOM 4085 C C . VAL A 1 488 ? -6.644 2.266 7.538 1.00 96.50 488 VAL A C 1
ATOM 4087 O O . VAL A 1 488 ? -6.707 3.468 7.296 1.00 96.50 488 VAL A O 1
ATOM 4090 N N . LYS A 1 489 ? -7.235 1.347 6.758 1.00 95.19 489 LYS A N 1
ATOM 4091 C CA . LYS A 1 489 ? -8.053 1.708 5.587 1.00 95.19 489 LYS A CA 1
ATOM 4092 C C . LYS A 1 489 ? -9.226 2.604 5.972 1.00 95.19 489 LYS A C 1
ATOM 4094 O O . LYS A 1 489 ? -9.362 3.671 5.393 1.00 95.19 489 LYS A O 1
ATOM 4099 N N . LYS A 1 490 ? -9.996 2.215 6.994 1.00 94.44 490 LYS A N 1
ATOM 4100 C CA . LYS A 1 490 ? -11.121 3.019 7.478 1.00 94.44 490 LYS A CA 1
ATOM 4101 C C . LYS A 1 490 ? -10.667 4.424 7.885 1.00 94.44 490 LYS A C 1
ATOM 4103 O O . LYS A 1 490 ? -11.254 5.389 7.437 1.00 94.44 490 LYS A O 1
ATOM 4108 N N . ARG A 1 491 ? -9.568 4.550 8.633 1.00 94.19 491 ARG A N 1
ATOM 4109 C CA . ARG A 1 491 ? -9.024 5.856 9.039 1.00 94.19 491 ARG A CA 1
ATOM 4110 C C . ARG A 1 491 ? -8.624 6.740 7.850 1.00 94.19 491 ARG A C 1
ATOM 4112 O O . ARG A 1 491 ? -8.741 7.958 7.923 1.00 94.19 491 ARG A O 1
ATOM 4119 N N . ILE A 1 492 ? -8.118 6.135 6.776 1.00 93.81 492 ILE A N 1
ATOM 4120 C CA . ILE A 1 492 ? -7.810 6.836 5.523 1.00 93.81 492 ILE A CA 1
ATOM 4121 C C . ILE A 1 492 ? -9.095 7.287 4.823 1.00 93.81 492 ILE A C 1
ATOM 4123 O O . ILE A 1 492 ? -9.148 8.410 4.330 1.00 93.81 492 ILE A O 1
ATOM 4127 N N . ASP A 1 493 ? -10.117 6.435 4.794 1.00 92.12 493 ASP A N 1
ATOM 4128 C CA . ASP A 1 493 ? -11.416 6.765 4.206 1.00 92.12 493 ASP A CA 1
ATOM 4129 C C . ASP A 1 493 ? -12.101 7.898 4.998 1.00 92.12 493 ASP A C 1
ATOM 4131 O O . ASP A 1 493 ? -12.482 8.902 4.401 1.00 92.12 493 ASP A O 1
ATOM 4135 N N . ASP A 1 494 ? -12.125 7.814 6.335 1.00 91.50 494 ASP A N 1
ATOM 4136 C CA . ASP A 1 494 ? -12.656 8.847 7.240 1.00 91.50 494 ASP A CA 1
ATOM 4137 C C . ASP A 1 494 ? -11.953 10.205 7.017 1.00 91.50 494 ASP A C 1
ATOM 4139 O O . ASP A 1 494 ? -12.586 11.263 7.016 1.00 91.50 494 ASP A O 1
ATOM 4143 N N . TYR A 1 495 ? -10.635 10.193 6.776 1.00 92.25 495 TYR A N 1
ATOM 4144 C CA . TYR A 1 495 ? -9.874 11.400 6.443 1.00 92.25 495 TYR A CA 1
ATOM 4145 C C . TYR A 1 495 ? -10.359 12.033 5.129 1.00 92.25 495 TYR A C 1
ATOM 4147 O O . TYR A 1 495 ? -10.610 13.238 5.078 1.00 92.25 495 TYR A O 1
ATOM 4155 N N . TYR A 1 496 ? -10.553 11.239 4.075 1.00 88.69 496 TYR A N 1
ATOM 4156 C CA . TYR A 1 496 ? -11.078 11.751 2.806 1.00 88.69 496 TYR A CA 1
ATOM 4157 C C . TYR A 1 496 ? -12.524 12.244 2.922 1.00 88.69 496 TYR A C 1
ATOM 4159 O O . TYR A 1 496 ? -12.872 13.254 2.308 1.00 88.69 496 TYR A O 1
ATOM 4167 N N . GLU A 1 497 ? -13.355 11.578 3.725 1.00 89.44 497 GLU A N 1
ATOM 4168 C CA . GLU A 1 497 ? -14.713 12.040 4.016 1.00 89.44 497 GLU A CA 1
ATOM 4169 C C . GLU A 1 497 ? -14.700 13.399 4.725 1.00 89.44 497 GLU A C 1
ATOM 4171 O O . GLU A 1 497 ? -15.432 14.299 4.310 1.00 89.44 497 GLU A O 1
ATOM 4176 N N . SER A 1 498 ? -13.821 13.594 5.717 1.00 88.81 498 SER A N 1
ATOM 4177 C CA . SER A 1 498 ? -13.698 14.887 6.406 1.00 88.81 498 SER A CA 1
ATOM 4178 C C . SER A 1 498 ? -13.278 16.023 5.469 1.00 88.81 498 SER A C 1
ATOM 4180 O O . SER A 1 498 ? -13.894 17.087 5.496 1.00 88.81 498 SER A O 1
ATOM 4182 N N . LEU A 1 499 ? -12.321 15.776 4.564 1.00 86.06 499 LEU A N 1
ATOM 4183 C CA . LEU A 1 499 ? -11.905 16.762 3.561 1.00 86.06 499 LEU A CA 1
ATOM 4184 C C . LEU A 1 499 ? -13.050 17.113 2.605 1.00 86.06 499 LEU A C 1
ATOM 4186 O O . LEU A 1 499 ? -13.235 18.273 2.236 1.00 86.06 499 LEU A O 1
ATOM 4190 N N . SER A 1 500 ? -13.835 16.111 2.198 1.00 83.00 500 SER A N 1
ATOM 4191 C CA . SER A 1 500 ? -14.983 16.338 1.322 1.00 83.00 500 SER A CA 1
ATOM 4192 C C . SER A 1 500 ? -16.066 17.172 2.004 1.00 83.00 500 SER A C 1
ATOM 4194 O O . SER A 1 500 ? -16.706 17.981 1.333 1.00 83.00 500 SER A O 1
ATOM 4196 N N . GLN A 1 501 ? -16.304 16.972 3.302 1.00 84.00 501 GLN A N 1
ATOM 4197 C CA . GLN A 1 501 ? -17.291 17.745 4.058 1.00 84.00 501 GLN A CA 1
ATOM 4198 C C . GLN A 1 501 ? -16.848 19.196 4.257 1.00 84.00 501 GLN A C 1
ATOM 4200 O O . GLN A 1 501 ? -17.653 20.099 4.043 1.00 84.00 501 GLN A O 1
ATOM 4205 N N . GLU A 1 502 ? -15.578 19.424 4.597 1.00 84.50 502 GLU A N 1
ATOM 4206 C CA . GLU A 1 502 ? -15.001 20.766 4.737 1.00 84.50 502 GLU A CA 1
ATOM 4207 C C . GLU A 1 502 ? -15.121 21.558 3.427 1.00 84.50 502 GLU A C 1
ATOM 4209 O O . GLU A 1 502 ? -15.632 22.679 3.408 1.00 84.50 502 GLU A O 1
ATOM 4214 N N . PHE A 1 503 ? -14.768 20.933 2.300 1.00 74.88 503 PHE A N 1
ATOM 4215 C CA . PHE A 1 503 ? -14.878 21.563 0.986 1.00 74.88 503 PHE A CA 1
ATOM 4216 C C . PHE A 1 503 ? -16.325 21.926 0.610 1.00 74.88 503 PHE A C 1
ATOM 4218 O O . PHE A 1 503 ? -16.582 23.009 0.081 1.00 74.88 503 PHE A O 1
ATOM 4225 N N . LEU A 1 504 ? -17.285 21.037 0.888 1.00 77.25 504 LEU A N 1
ATOM 4226 C CA . LEU A 1 504 ? -18.703 21.301 0.624 1.00 77.25 504 LEU A CA 1
ATOM 4227 C C . LEU A 1 504 ? -19.268 22.392 1.544 1.00 77.25 504 LEU A C 1
ATOM 4229 O O . LEU A 1 504 ? -20.047 23.221 1.079 1.00 77.25 504 LEU A O 1
ATOM 4233 N N . GLY A 1 505 ? -18.848 22.426 2.812 1.00 76.12 505 GLY A N 1
ATOM 4234 C CA . GLY A 1 505 ? -19.244 23.461 3.768 1.00 76.12 505 GLY A CA 1
ATOM 4235 C C . GLY A 1 505 ? -18.793 24.858 3.337 1.00 76.12 505 GLY A C 1
ATOM 4236 O O . GLY A 1 505 ? -19.601 25.782 3.315 1.00 76.12 505 GLY A O 1
ATOM 4237 N N . HIS A 1 506 ? -17.539 25.005 2.899 1.00 69.75 506 HIS A N 1
ATOM 4238 C CA . HIS A 1 506 ? -17.025 26.288 2.403 1.00 69.75 506 HIS A CA 1
ATOM 4239 C C . HIS A 1 506 ? -17.723 26.772 1.130 1.00 69.75 506 HIS A C 1
ATOM 4241 O O . HIS A 1 506 ? -17.907 27.975 0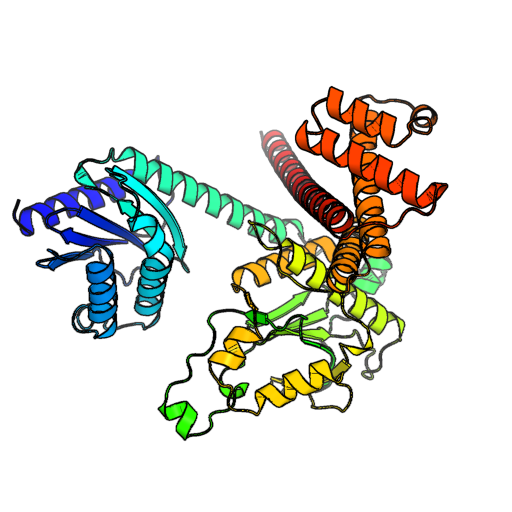.947 1.00 69.75 506 HIS A O 1
ATOM 4247 N N . LYS A 1 507 ? -18.139 25.856 0.248 1.00 66.44 507 LYS A N 1
ATOM 4248 C CA . LYS A 1 507 ? -18.855 26.234 -0.973 1.00 66.44 507 LYS A CA 1
ATOM 4249 C C . LYS A 1 507 ? -20.251 26.798 -0.678 1.00 66.44 507 LYS A C 1
ATOM 4251 O O . LYS A 1 507 ? -20.662 27.735 -1.349 1.00 66.44 507 LYS A O 1
ATOM 4256 N N . LEU A 1 508 ? -20.945 26.259 0.326 1.00 59.78 508 LEU A N 1
ATOM 4257 C CA . LEU A 1 508 ? -22.279 26.726 0.721 1.00 59.78 508 LEU A CA 1
ATOM 4258 C C . LEU A 1 508 ? -22.244 28.113 1.379 1.00 59.78 508 LEU A C 1
ATOM 4260 O O . LEU A 1 508 ? -23.083 28.944 1.058 1.00 59.78 508 LEU A O 1
ATOM 4264 N N . ILE A 1 509 ? -21.242 28.390 2.221 1.00 65.06 509 ILE A N 1
ATOM 4265 C CA . ILE A 1 509 ? -21.076 29.707 2.865 1.00 65.06 509 ILE A CA 1
ATOM 4266 C C . ILE A 1 509 ? -20.832 30.800 1.812 1.00 65.06 509 ILE A C 1
ATOM 4268 O O . ILE A 1 509 ? -21.476 31.842 1.837 1.00 65.06 509 ILE A O 1
ATOM 4272 N N . ASN A 1 510 ? -19.991 30.523 0.810 1.00 57.03 510 ASN A N 1
ATOM 4273 C CA . ASN A 1 510 ? -19.725 31.479 -0.269 1.00 57.03 510 ASN A CA 1
ATOM 4274 C C . ASN A 1 510 ? -20.943 31.736 -1.181 1.00 57.03 510 ASN A C 1
ATOM 4276 O O . ASN A 1 510 ? -20.991 32.770 -1.837 1.00 57.03 510 ASN A O 1
ATOM 4280 N N . GLU A 1 511 ? -21.906 30.812 -1.267 1.00 48.38 511 GLU A N 1
ATOM 4281 C CA . GLU A 1 511 ? -23.147 31.013 -2.033 1.00 48.38 511 GLU A CA 1
ATOM 4282 C C . GLU A 1 511 ? -24.217 31.780 -1.235 1.00 48.38 511 GLU A C 1
ATOM 4284 O O . GLU A 1 511 ? -25.051 32.449 -1.847 1.00 48.38 511 GLU A O 1
ATOM 4289 N N . GLU A 1 512 ? -24.192 31.722 0.101 1.00 57.22 512 GLU A N 1
ATOM 4290 C CA . GLU A 1 512 ? -25.048 32.544 0.971 1.00 57.22 512 GLU A CA 1
ATOM 4291 C C . GLU A 1 512 ? -24.531 33.982 1.100 1.00 57.22 512 GLU A C 1
ATOM 4293 O O . GLU A 1 512 ? -25.340 34.898 1.054 1.00 57.22 512 GLU A O 1
ATOM 4298 N N . ASP A 1 513 ? -23.212 34.200 1.136 1.00 53.38 513 ASP A N 1
ATOM 4299 C CA . ASP A 1 513 ? -22.615 35.550 1.151 1.00 53.38 513 ASP A CA 1
ATOM 4300 C C . ASP A 1 513 ? -22.753 36.299 -0.197 1.00 53.38 513 ASP A C 1
ATOM 4302 O O . ASP A 1 513 ? -22.499 37.502 -0.284 1.00 53.38 513 ASP A O 1
ATOM 4306 N N . LEU A 1 514 ? -23.148 35.597 -1.267 1.00 50.28 514 LEU A N 1
ATOM 4307 C CA . LEU A 1 514 ? -23.429 36.159 -2.597 1.00 50.28 514 LEU A CA 1
ATOM 4308 C C . LEU A 1 514 ? -24.929 36.408 -2.857 1.00 50.28 514 LEU A C 1
ATOM 4310 O O . LEU A 1 514 ? -25.279 36.858 -3.953 1.00 50.28 514 LEU A O 1
ATOM 4314 N N . ARG A 1 515 ? -25.807 36.108 -1.893 1.00 48.66 515 ARG A N 1
ATOM 4315 C CA . ARG A 1 515 ? -27.248 36.409 -1.933 1.00 48.66 515 ARG A CA 1
ATOM 4316 C C . ARG A 1 515 ? -27.583 37.552 -0.990 1.00 48.66 515 ARG A C 1
ATOM 4318 O O . ARG A 1 515 ? -28.478 38.339 -1.372 1.00 48.66 515 ARG A O 1
#

Sequence (515 aa):
MTNEDYAKILNELVDSIRSKLQDPDQSELKHPLQIVLIWFRSTKNDIQFLLFNHEKKFSDKTFVVSGPYNFSRKNVLNNLGADIQKGKMFQSFINNENVIKADLKRLIRINIPYLKKDLKNKVIKDGVLNKSYYLIYLGNLFDSPQKVFFEFFQQKELEKKKIDALGNSLINGLGVVQTKTNLEDLPTEVQDFIKQPDLDMKASKIPFLAGYIHPPIWIGNPPYFTDQERFYNVPLNTYIKTVKYVEIFGRRIIIMNDGFLAISINGNLDGQFEHSEMEETYKLIDLFLSLLLISKVDGYFEVYSTRETEFYYTDYNMQKDTFIENHGFSSYSRKMFELRQKTPSRSQFQSIRTCIDPLHIELVLIRFKTFSKLDIIQRSLKLLIDSYTHLIRLEFVQSFILSWVLIEQYLNYEWDLYLDQRKISKNEKKKYTANKKINRLFQLGILREADNRELSRLRHTRNDFMHEIRLVRGNGANKSFKLALRFVKKRIDDYYESLSQEFLGHKLINEEDLR

pLDDT: mean 76.75, std 17.95, range [33.47, 98.56]

Radius of gyration: 27.85 Å; chains: 1; bounding box: 66×66×75 Å

Secondary structure (DSSP, 8-state):
--HHHHHHHHHHHHHHHHHHHS-TTT----S--EEEEEEEE-SS-EEEEEEEE--TT---EEEEEE----S-HHHHHHHHHHHHHT-TTTTTT-SS-HHHHHHHHHHHHHHGGGGGS---SEEEEEEEETTEEEEEEES-GGGS-THHHHHHHHHHHHHHHHHHHHHHHHHHTT--------GGGS-HHHHHHHS--TTS---SEEEEEEEE-SS-EEESSPP---HHHHHTT--GGGG--EEEEEEETTEEEEEETTSEEEEEPP--TTS---HHHHHHHHHHHHHHHHHHHHT-TTS-----PPPGGGSEEEEEETTTTEE---TT--HHHHHHHHGGGS---HHHHHHH-EEE-HHHHHHHHHHHHHHTT-HHHHHHHHHHHHHHHHHHTT-HHHHHHHHHHHHHHHHHHHHHHHHHHTT--HHHHTT--HHHHHHHHHHTTSS-HHHHHHHHHHHHHHHHHHHH-PPPPHHHHHHHHHHHHHHHHHHHHHHHHHHHHHHHHHHHHHHHTT-